Protein AF-0000000076758364 (afdb_homodimer)

Sequence (606 aa):
MKNLNDGYAKIITDETLRETISHGSEEYPFRYYYEDIWLFDLHCIDWHWHPEVEFVLVENGTADFFVGSSRYVLNTGEAIFINTQVIHRFESSESTIIPNMVFSPLLIAAENSLIYRKYIKPVLMSSVECLIISPTDEKQCEMLDTIRNVFAIQESKSISELKTTELIMKLWGQIYESISWNDTQNINKTSAQAQAQLQIMMQHIHKNYYRRITLEDLARSVSISKSSVLNIFKSYLHTSPINYALEYRLKRAAKFLTETENSVFVIAQTAGFENVGYFCRKFKALYGMTPKEYRNHRRSERKMKNLNDGYAKIITDETLRETISHGSEEYPFRYYYEDIWLFDLHCIDWHWHPEVEFVLVENGTADFFVGSSRYVLNTGEAIFINTQVIHRFESSESTIIPNMVFSPLLIAAENSLIYRKYIKPVLMSSVECLIISPTDEKQCEMLDTIRNVFAIQESKSISELKTTELIMKLWGQIYESISWNDTQNINKTSAQAQAQLQIMMQHIHKNYYRRITLEDLARSVSISKSSVLNIFKSYLHTSPINYALEYRLKRAAKFLTETENSVFVIAQTAGFENVGYFCRKFKALYGMTPKEYRNHRRSERK

Solvent-accessible surface area (backbone atoms only — not comparable to full-atom values): 32181 Å² total; per-residue (Å²): 126,82,75,78,70,72,80,60,80,64,85,52,52,39,77,63,36,38,52,60,52,66,49,40,42,97,39,47,26,47,38,80,44,80,42,45,38,44,77,32,72,94,17,26,48,67,72,31,32,40,78,36,31,37,40,40,34,29,71,38,45,47,35,43,38,35,48,48,70,42,79,42,79,44,41,58,67,24,32,37,40,36,36,46,61,41,44,31,31,40,35,33,94,42,73,20,35,36,43,28,40,35,30,37,70,60,64,70,35,53,79,78,24,45,58,21,58,70,56,46,48,52,55,64,68,38,50,59,55,59,47,80,35,42,66,87,37,71,74,33,32,54,49,50,51,46,52,51,50,45,60,58,35,70,78,45,88,69,66,34,69,58,52,40,48,30,45,48,43,50,46,48,53,53,53,56,70,67,52,67,74,87,72,37,77,74,77,34,57,60,57,49,50,51,49,51,46,49,52,52,42,50,34,51,39,53,76,41,41,49,48,94,78,52,62,64,58,47,16,62,74,68,72,53,50,57,69,53,49,44,49,51,29,36,52,50,69,69,41,46,64,62,57,48,41,49,51,51,24,48,52,52,32,51,49,45,47,70,74,44,86,68,51,69,64,56,42,31,47,68,32,40,38,89,44,59,67,58,42,41,52,54,38,20,68,73,70,72,39,41,64,68,56,48,35,53,52,54,53,58,70,75,103,127,80,74,77,66,75,77,64,78,64,82,52,50,40,75,60,38,40,54,58,53,68,48,41,43,94,39,48,25,46,37,80,45,82,43,46,37,43,77,32,75,93,18,26,47,66,72,30,31,40,78,36,31,37,40,39,33,29,71,38,44,48,34,42,37,34,48,48,70,42,79,42,79,45,41,57,65,24,32,36,39,38,35,48,60,42,44,30,31,40,36,33,94,42,72,21,36,36,44,29,38,36,29,38,70,62,63,70,34,53,79,80,26,47,58,20,57,69,54,45,46,53,56,64,70,38,52,59,55,60,46,81,35,41,68,88,37,71,74,34,34,53,49,51,50,48,52,51,49,47,59,59,36,70,77,44,88,70,66,32,68,57,52,39,48,27,46,50,42,50,47,47,54,52,51,55,70,67,53,68,72,88,72,36,78,72,76,34,58,61,57,49,50,50,48,52,48,47,51,53,42,50,30,52,40,51,75,40,40,49,49,94,77,51,62,65,59,48,15,60,74,69,72,53,49,57,69,53,49,44,49,50,29,36,52,52,68,68,40,46,65,62,56,50,43,51,50,51,24,47,53,51,31,53,49,46,47,69,76,45,86,69,52,70,62,56,41,30,47,67,31,40,37,89,46,57,67,59,43,42,52,53,38,20,68,74,71,74,39,42,65,67,56,48,34,54,52,55,54,57,72,75,104

Nearest PDB structures (foldseek):
  3oio-assembly1_A  TM=9.429E-01  e=1.986E-05  Chromobacterium violaceum
  3w6v-assembly1_A  TM=9.046E-01  e=2.384E-04  Streptomyces griseus
  5u9e-assembly1_B  TM=7.043E-01  e=6.183E-06  Bacteria Latreille et al. 1825
  4fe7-assembly1_A-2  TM=6.526E-01  e=4.948E-05  Escherichia coli
  1sfn-assembly1_A  TM=8.377E-01  e=3.689E-03  Deinococcus radiodurans

Foldseek 3Di:
DPPPPPPQPPQPQPLLLASPPQCDDPVQRKHKGKDWLCPDAVSKDDKHFYQWKKKKAFQAAWKWKQWQLDIDIDHHLKMKIFAHGIIMMIGHPDTTIIIMMTGHPVLQDNCPDPCCVPQVVCVNPFLDGMDMQHCVDPLSVVLSVLVVVLVVLVPPDPPNSVVNNVSVNVNSVSVSVVDDSVPTPDPRPVSVLLSVLVSQLSSVLSVQLLEDDDLVNSCVSSVHDSVSQQVSCCSRVVDGSVVVSVVSLLVQLLVCLQVHDDDLVVSCNSSNHPDSVVSQVVNCVSNVDGSVVSSVVNVVVVD/DPPPPPPQPPQPQPLLLASPPQCDDPVQRKHKGKDWLCPDAVSKDDKHFYQWKKKKAFQAAWKWKQWQLDIDIDHHLKMKIFAHGIIMMIGHPDTTIIIMMTGHPVLQDNCPDPCCVPQVVCVNPWLDGMDMQHCVDPLSVVLSVLVVVLVVLVPPDPPNSVVNNVSVNVNSVSVSVVDDSVPTPDPRPVSVLLSVLVSQLSSVLSVQLLEDDDLVNSCVSSVHDSVSQQVSCCSRVVDGSVVVSVVSLLVQLLVCLQVHPDDLVVSCNRSNHPDSVVSQVVNCVSNVDGSVVSSVVNVVVVD

pLDDT: mean 88.93, std 16.76, range [19.14, 98.75]

Secondary structure (DSSP, 8-state):
-----S--------TTSB--S--S-SSS-EEEE--BGGGSGGGEEEEEB-SSEEEEE--BSEEEEEETTEEEEEETT-EEEE-TT--EEEE-SS--B--EEEE-GGGT--TTSHHIIIIIHHHHHSS--EEEE-TTSHHHHHHHHHHHHHHHHTT-SSSHHHHHHHHHHHHHHHHHHHS-GGG-TTTHHHHHHHHHHHHHHHHHHHHHTTS---HHHHHHHHT--HHHHHHHHHHHHSS-HHHHHHHHHHHHHHHHHHH----HHHHHHHTT-S-HHHHHHHHHHHHSS-HHHHHHHHHHHH-/-----S--------TTSB--S--S-SSS-EEEE--BGGGSGGGEEEEEB-SSEEEEE--BSEEEEEETTEEEEEETT-EEEE-TT--EEEE-SS--B--EEEE-GGGT--TTSHHIIIIIHHHHHSS--EEEE-TTSHHHHHHHHHHHHHHHHTT-SSSHHHHHHHHHHHHHHHHHHHS-GGG-TTTHHHHHHHHHHHHHHHHHHHHHTTS---HHHHHHHHT--HHHHHHHHHHHHSS-HHHHHHHHHHHHHHHHHHH----HHHHHHHTT-S-HHHHHHHHHHHHSS-HHHHHHHHHHHH-

Structure (mmCIF, N/CA/C/O backbone):
data_AF-0000000076758364-model_v1
#
loop_
_entity.id
_entity.type
_entity.pdbx_description
1 polymer 'Transcriptional regulator, AraC family'
#
loop_
_atom_site.group_PDB
_atom_site.id
_atom_site.type_symbol
_atom_site.label_atom_id
_atom_site.label_alt_id
_atom_site.label_comp_id
_atom_site.label_asym_id
_atom_site.label_entity_id
_atom_site.label_seq_id
_atom_site.pdbx_PDB_ins_code
_atom_site.Cartn_x
_atom_site.Cartn_y
_atom_site.Cartn_z
_atom_site.occupancy
_atom_site.B_iso_or_equiv
_atom_site.auth_seq_id
_atom_site.auth_comp_id
_atom_site.auth_asym_id
_atom_site.auth_atom_id
_atom_site.pdbx_PDB_model_num
ATOM 1 N N . MET A 1 1 ? 20.656 -6.93 -26.75 1 19.14 1 MET A N 1
ATOM 2 C CA . MET A 1 1 ? 20.359 -8.32 -26.422 1 19.14 1 MET A CA 1
ATOM 3 C C . MET A 1 1 ? 20.547 -8.57 -24.922 1 19.14 1 MET A C 1
ATOM 5 O O . MET A 1 1 ? 21.672 -8.477 -24.422 1 19.14 1 MET A O 1
ATOM 9 N N . LYS A 1 2 ? 19.531 -8.07 -24.109 1 33.91 2 LYS A N 1
ATOM 10 C CA . LYS A 1 2 ? 19.625 -8.312 -22.672 1 33.91 2 LYS A CA 1
ATOM 11 C C . LYS A 1 2 ? 20.109 -9.734 -22.391 1 33.91 2 LYS A C 1
ATOM 13 O O . LYS A 1 2 ? 19.656 -10.688 -23.031 1 33.91 2 LYS A O 1
ATOM 18 N N . ASN A 1 3 ? 21.312 -9.734 -22.094 1 25.92 3 ASN A N 1
ATOM 19 C CA . ASN A 1 3 ? 21.922 -11 -21.672 1 25.92 3 ASN A CA 1
ATOM 20 C C . ASN A 1 3 ? 20.969 -11.82 -20.812 1 25.92 3 ASN A C 1
ATOM 22 O O . ASN A 1 3 ? 20.516 -11.359 -19.766 1 25.92 3 ASN A O 1
ATOM 26 N N . LEU A 1 4 ? 20.141 -12.711 -21.438 1 33.38 4 LEU A N 1
ATOM 27 C CA . LEU A 1 4 ? 19.422 -13.812 -20.812 1 33.38 4 LEU A CA 1
ATOM 28 C C . LEU A 1 4 ? 20.328 -14.586 -19.859 1 33.38 4 LEU A C 1
ATOM 30 O O . LEU A 1 4 ? 20.891 -15.617 -20.25 1 33.38 4 LEU A O 1
ATOM 34 N N . ASN A 1 5 ? 21.438 -14.008 -19.453 1 30.44 5 ASN A N 1
ATOM 35 C CA . ASN A 1 5 ? 22.25 -14.781 -18.531 1 30.44 5 ASN A CA 1
ATOM 36 C C . ASN A 1 5 ? 21.391 -15.523 -17.5 1 30.44 5 ASN A C 1
ATOM 38 O O . ASN A 1 5 ? 20.375 -15 -17.047 1 30.44 5 ASN A O 1
ATOM 42 N N . ASP A 1 6 ? 21.594 -16.891 -17.469 1 31.05 6 ASP A N 1
ATOM 43 C CA . ASP A 1 6 ? 20.984 -18.156 -17.109 1 31.05 6 ASP A CA 1
ATOM 44 C C . ASP A 1 6 ? 20.625 -18.188 -15.625 1 31.05 6 ASP A C 1
ATOM 46 O O . ASP A 1 6 ? 20.406 -19.266 -15.055 1 31.05 6 ASP A O 1
ATOM 50 N N . GLY A 1 7 ? 21.078 -17.328 -14.789 1 31.38 7 GLY A N 1
ATOM 51 C CA . GLY A 1 7 ? 20.578 -17.641 -13.461 1 31.38 7 GLY A CA 1
ATOM 52 C C . GLY A 1 7 ? 19.062 -17.672 -13.383 1 31.38 7 GLY A C 1
ATOM 53 O O . GLY A 1 7 ? 18.438 -16.656 -13.07 1 31.38 7 GLY A O 1
ATOM 54 N N . TYR A 1 8 ? 18.5 -18.422 -14.289 1 29.69 8 TYR A N 1
ATOM 55 C CA . TYR A 1 8 ? 17.047 -18.609 -14.273 1 29.69 8 TYR A CA 1
ATOM 56 C C . TYR A 1 8 ? 16.562 -18.953 -12.875 1 29.69 8 TYR A C 1
ATOM 58 O O . TYR A 1 8 ? 17.031 -19.922 -12.266 1 29.69 8 TYR A O 1
ATOM 66 N N . ALA A 1 9 ? 16.328 -18.062 -12.125 1 34.12 9 ALA A N 1
ATOM 67 C CA . ALA A 1 9 ? 15.602 -18.375 -10.906 1 34.12 9 ALA A CA 1
ATOM 68 C C . ALA A 1 9 ? 14.469 -19.375 -11.188 1 34.12 9 ALA A C 1
ATOM 70 O O . ALA A 1 9 ? 13.445 -19 -11.766 1 34.12 9 ALA A O 1
ATOM 71 N N . LYS A 1 10 ? 14.867 -20.719 -11.508 1 37.69 10 LYS A N 1
ATOM 72 C CA . LYS A 1 10 ? 13.938 -21.828 -11.688 1 37.69 10 LYS A CA 1
ATOM 73 C C . LYS A 1 10 ? 12.953 -21.906 -10.523 1 37.69 10 LYS A C 1
ATOM 75 O O . LYS A 1 10 ? 13.328 -21.703 -9.367 1 37.69 10 LYS A O 1
ATOM 80 N N . ILE A 1 11 ? 11.797 -21.766 -10.844 1 38.59 11 ILE A N 1
ATOM 81 C CA . ILE A 1 11 ? 10.773 -22.078 -9.852 1 38.59 11 ILE A CA 1
ATOM 82 C C . ILE A 1 11 ? 11.062 -23.422 -9.219 1 38.59 11 ILE A C 1
ATOM 84 O O . ILE A 1 11 ? 11.086 -24.453 -9.906 1 38.59 11 ILE A O 1
ATOM 88 N N . ILE A 1 12 ? 12 -23.406 -8.289 1 40.28 12 ILE A N 1
ATOM 89 C CA . ILE A 1 12 ? 12.219 -24.656 -7.566 1 40.28 12 ILE A CA 1
ATOM 90 C C . ILE A 1 12 ? 11.078 -24.891 -6.582 1 40.28 12 ILE A C 1
ATOM 92 O O . ILE A 1 12 ? 10.719 -24 -5.805 1 40.28 12 ILE A O 1
ATOM 96 N N . THR A 1 13 ? 10.234 -25.656 -7.004 1 36.62 13 THR A N 1
ATOM 97 C CA . THR A 1 13 ? 9.188 -26.125 -6.105 1 36.62 13 THR A CA 1
ATOM 98 C C . THR A 1 13 ? 9.766 -27.031 -5.016 1 36.62 13 THR A C 1
ATOM 100 O O . THR A 1 13 ? 10.742 -27.734 -5.246 1 36.62 13 THR A O 1
ATOM 103 N N . ASP A 1 14 ? 9.727 -26.688 -3.854 1 38.78 14 ASP A N 1
ATOM 104 C CA . ASP A 1 14 ? 10.117 -27.672 -2.846 1 38.78 14 ASP A CA 1
ATOM 105 C C . ASP A 1 14 ? 9.273 -28.938 -2.959 1 38.78 14 ASP A C 1
ATOM 107 O O . ASP A 1 14 ? 8.359 -29.016 -3.781 1 38.78 14 ASP A O 1
ATOM 111 N N . GLU A 1 15 ? 9.578 -29.906 -2.078 1 37.34 15 GLU A N 1
ATOM 112 C CA . GLU A 1 15 ? 9.039 -31.266 -2.002 1 37.34 15 GLU A CA 1
ATOM 113 C C . GLU A 1 15 ? 7.512 -31.25 -1.943 1 37.34 15 GLU A C 1
ATOM 115 O O . GLU A 1 15 ? 6.863 -32.25 -2.264 1 37.34 15 GLU A O 1
ATOM 120 N N . THR A 1 16 ? 6.832 -30.359 -1.29 1 39.78 16 THR A N 1
ATOM 121 C CA . THR A 1 16 ? 5.395 -30.484 -1.077 1 39.78 16 THR A CA 1
ATOM 122 C C . THR A 1 16 ? 4.617 -29.812 -2.203 1 39.78 16 THR A C 1
ATOM 124 O O . THR A 1 16 ? 3.395 -29.672 -2.121 1 39.78 16 THR A O 1
ATOM 127 N N . LEU A 1 17 ? 5.168 -29.547 -3.377 1 41.19 17 LEU A N 1
ATOM 128 C CA . LEU A 1 17 ? 4.582 -28.938 -4.566 1 41.19 17 LEU A CA 1
ATOM 129 C C . LEU A 1 17 ? 4.066 -27.547 -4.262 1 41.19 17 LEU A C 1
ATOM 131 O O . LEU A 1 17 ? 3.477 -26.891 -5.129 1 41.19 17 LEU A O 1
ATOM 135 N N . ARG A 1 18 ? 3.904 -27.188 -2.963 1 41.84 18 ARG A N 1
ATOM 136 C CA . ARG A 1 18 ? 3.854 -25.766 -2.623 1 41.84 18 ARG A CA 1
ATOM 137 C C . ARG A 1 18 ? 5.137 -25.062 -3.039 1 41.84 18 ARG A C 1
ATOM 139 O O . ARG A 1 18 ? 6.238 -25.531 -2.762 1 41.84 18 ARG A O 1
ATOM 146 N N . GLU A 1 19 ? 5.117 -24.188 -4.074 1 50.62 19 GLU A N 1
ATOM 147 C CA . GLU A 1 19 ? 6.328 -23.453 -4.418 1 50.62 19 GLU A CA 1
ATOM 148 C C . GLU A 1 19 ? 7.035 -22.938 -3.17 1 50.62 19 GLU A C 1
ATOM 150 O O . GLU A 1 19 ? 6.434 -22.219 -2.361 1 50.62 19 GLU A O 1
ATOM 155 N N . THR A 1 20 ? 7.914 -23.672 -2.383 1 43.5 20 THR A N 1
ATOM 156 C CA . THR A 1 20 ? 8.695 -23.234 -1.236 1 43.5 20 THR A CA 1
ATOM 157 C C . THR A 1 20 ? 9.516 -21.984 -1.586 1 43.5 20 THR A C 1
ATOM 159 O O . THR A 1 20 ? 10.195 -21.422 -0.727 1 43.5 20 THR A O 1
ATOM 162 N N . ILE A 1 21 ? 9.586 -21.672 -2.746 1 44.97 21 ILE A N 1
ATOM 163 C CA . ILE A 1 21 ? 10.406 -20.5 -2.986 1 44.97 21 ILE A CA 1
ATOM 164 C C . ILE A 1 21 ? 9.711 -19.25 -2.434 1 44.97 21 ILE A C 1
ATOM 166 O O . ILE A 1 21 ? 8.555 -18.984 -2.775 1 44.97 21 ILE A O 1
ATOM 170 N N . SER A 1 22 ? 10.156 -18.969 -1.281 1 48.91 22 SER A N 1
ATOM 171 C CA . SER A 1 22 ? 9.703 -17.688 -0.78 1 48.91 22 SER A CA 1
ATOM 172 C C . SER A 1 22 ? 9.742 -16.625 -1.875 1 48.91 22 SER A C 1
ATOM 174 O O . SER A 1 22 ? 10.781 -16.391 -2.496 1 48.91 22 SER A O 1
ATOM 176 N N . HIS A 1 23 ? 8.586 -16.484 -2.49 1 65.88 23 HIS A N 1
ATOM 177 C CA . HIS A 1 23 ? 8.555 -15.383 -3.434 1 65.88 23 HIS A CA 1
ATOM 178 C C . HIS A 1 23 ? 8.789 -14.047 -2.727 1 65.88 23 HIS A C 1
ATOM 180 O O . HIS A 1 23 ? 7.871 -13.492 -2.123 1 65.88 23 HIS A O 1
ATOM 186 N N . GLY A 1 24 ? 10 -13.648 -2.857 1 73.06 24 GLY A N 1
ATOM 187 C CA . GLY A 1 24 ? 10.406 -12.422 -2.191 1 73.06 24 GLY A CA 1
ATOM 188 C C . GLY A 1 24 ? 10.688 -12.609 -0.712 1 73.06 24 GLY A C 1
ATOM 189 O O . GLY A 1 24 ? 11.016 -13.711 -0.275 1 73.06 24 GLY A O 1
ATOM 190 N N . SER A 1 25 ? 10.789 -11.633 -0.035 1 78.38 25 SER A N 1
ATOM 191 C CA . SER A 1 25 ? 11.023 -11.625 1.406 1 78.38 25 SER A CA 1
ATOM 192 C C . SER A 1 25 ? 9.773 -11.211 2.168 1 78.38 25 SER A C 1
ATOM 194 O O . SER A 1 25 ? 8.781 -10.797 1.562 1 78.38 25 SER A O 1
ATOM 196 N N . GLU A 1 26 ? 9.773 -11.477 3.426 1 81.75 26 GLU A N 1
ATOM 197 C CA . GLU A 1 26 ? 8.664 -11.039 4.266 1 81.75 26 GLU A CA 1
ATOM 198 C C . GLU A 1 26 ? 8.438 -9.531 4.148 1 81.75 26 GLU A C 1
ATOM 200 O O . GLU A 1 26 ? 7.301 -9.062 4.168 1 81.75 26 GLU A O 1
ATOM 205 N N . GLU A 1 27 ? 9.516 -8.844 3.895 1 89.38 27 GLU A N 1
ATOM 206 C CA . GLU A 1 27 ? 9.445 -7.387 3.842 1 89.38 27 GLU A CA 1
ATOM 207 C C . GLU A 1 27 ? 9.055 -6.902 2.449 1 89.38 27 GLU A C 1
ATOM 209 O O . GLU A 1 27 ? 8.656 -5.746 2.279 1 89.38 27 GLU A O 1
ATOM 214 N N . TYR A 1 28 ? 9.258 -7.711 1.509 1 93.88 28 TYR A N 1
ATOM 215 C CA . TYR A 1 28 ? 8.898 -7.426 0.125 1 93.88 28 TYR A CA 1
ATOM 216 C C . TYR A 1 28 ? 8.469 -8.695 -0.598 1 93.88 28 TYR A C 1
ATOM 218 O O . TYR A 1 28 ? 9.234 -9.258 -1.384 1 93.88 28 TYR A O 1
ATOM 226 N N . PRO A 1 29 ? 7.23 -9.188 -0.401 1 95.06 29 PRO A N 1
ATOM 227 C CA . PRO A 1 29 ? 6.766 -10.484 -0.893 1 95.06 29 PRO A CA 1
ATOM 228 C C . PRO A 1 29 ? 6.336 -10.445 -2.357 1 95.06 29 PRO A C 1
ATOM 230 O O . PRO A 1 29 ? 5.164 -10.68 -2.668 1 95.06 29 PRO A O 1
ATOM 233 N N . PHE A 1 30 ? 7.297 -10.164 -3.166 1 96.19 30 PHE A N 1
ATOM 234 C CA . PHE A 1 30 ? 7.125 -10.055 -4.609 1 96.19 30 PHE A CA 1
ATOM 235 C C . PHE A 1 30 ? 8.312 -10.664 -5.344 1 96.19 30 PHE A C 1
ATOM 237 O O . PHE A 1 30 ? 9.461 -10.484 -4.938 1 96.19 30 PHE A O 1
ATOM 244 N N . ARG A 1 31 ? 8.008 -11.352 -6.461 1 95.44 31 ARG A N 1
ATOM 245 C CA . ARG A 1 31 ? 9.078 -11.875 -7.305 1 95.44 31 ARG A CA 1
ATOM 246 C C . ARG A 1 31 ? 8.68 -11.859 -8.773 1 95.44 31 ARG A C 1
ATOM 248 O O . ARG A 1 31 ? 7.551 -12.227 -9.117 1 95.44 31 ARG A O 1
ATOM 255 N N . TYR A 1 32 ? 9.547 -11.328 -9.594 1 95.31 32 TYR A N 1
ATOM 256 C CA . TYR A 1 32 ? 9.398 -11.32 -11.039 1 95.31 32 TYR A CA 1
ATOM 257 C C . TYR A 1 32 ? 10.211 -12.445 -11.68 1 95.31 32 TYR A C 1
ATOM 259 O O . TYR A 1 32 ? 11.344 -12.703 -11.273 1 95.31 32 TYR A O 1
ATOM 267 N N . TYR A 1 33 ? 9.609 -13.156 -12.664 1 94.25 33 TYR A N 1
ATOM 268 C CA . TYR A 1 33 ? 10.266 -14.227 -13.414 1 94.25 33 TYR A CA 1
ATOM 269 C C . TYR A 1 33 ? 10.18 -13.969 -14.914 1 94.25 33 TYR A C 1
ATOM 271 O O . TYR A 1 33 ? 9.148 -13.508 -15.414 1 94.25 33 TYR A O 1
ATOM 279 N N . TYR A 1 34 ? 11.227 -14.195 -15.547 1 94.88 34 TYR A N 1
ATOM 280 C CA . TYR A 1 34 ? 11.281 -14.234 -17 1 94.88 34 TYR A CA 1
ATOM 281 C C . TYR A 1 34 ? 11.688 -15.625 -17.484 1 94.88 34 TYR A C 1
ATOM 283 O O . TYR A 1 34 ? 12.867 -15.969 -17.484 1 94.88 34 TYR A O 1
ATOM 291 N N . GLU A 1 35 ? 10.648 -16.406 -17.953 1 94.88 35 GLU A N 1
ATOM 292 C CA . GLU A 1 35 ? 10.875 -17.828 -18.156 1 94.88 35 GLU A CA 1
ATOM 293 C C . GLU A 1 35 ? 10.391 -18.281 -19.531 1 94.88 35 GLU A C 1
ATOM 295 O O . GLU A 1 35 ? 9.492 -17.656 -20.109 1 94.88 35 GLU A O 1
ATOM 300 N N . ASP A 1 36 ? 11.023 -19.281 -20.016 1 96.5 36 ASP A N 1
ATOM 301 C CA . ASP A 1 36 ? 10.586 -20.031 -21.188 1 96.5 36 ASP A CA 1
ATOM 302 C C . ASP A 1 36 ? 10.125 -21.438 -20.797 1 96.5 36 ASP A C 1
ATOM 304 O O . ASP A 1 36 ? 10.93 -22.25 -20.375 1 96.5 36 ASP A O 1
ATOM 308 N N . ILE A 1 37 ? 8.836 -21.719 -21.031 1 96.19 37 ILE A N 1
ATOM 309 C CA . ILE A 1 37 ? 8.258 -23 -20.625 1 96.19 37 ILE A CA 1
ATOM 310 C C . ILE A 1 37 ? 9.055 -24.141 -21.25 1 96.19 37 ILE A C 1
ATOM 312 O O . ILE A 1 37 ? 9.273 -25.172 -20.609 1 96.19 37 ILE A O 1
ATOM 316 N N . TRP A 1 38 ? 9.562 -23.906 -22.422 1 93.19 38 TRP A N 1
ATOM 317 C CA . TRP A 1 38 ? 10.227 -24.922 -23.219 1 93.19 38 TRP A CA 1
ATOM 318 C C . TRP A 1 38 ? 11.5 -25.406 -22.547 1 93.19 38 TRP A C 1
ATOM 320 O O . TRP A 1 38 ? 11.969 -26.516 -22.797 1 93.19 38 TRP A O 1
ATOM 330 N N . LEU A 1 39 ? 12.016 -24.625 -21.734 1 90.69 39 LEU A N 1
ATOM 331 C CA . LEU A 1 39 ? 13.312 -24.922 -21.141 1 90.69 39 LEU A CA 1
ATOM 332 C C . LEU A 1 39 ? 13.133 -25.734 -19.859 1 90.69 39 LEU A C 1
ATOM 334 O O . LEU A 1 39 ? 14.109 -26.234 -19.297 1 90.69 39 LEU A O 1
ATOM 338 N N . PHE A 1 40 ? 11.938 -25.922 -19.406 1 90 40 PHE A N 1
ATOM 339 C CA . PHE A 1 40 ? 11.672 -26.75 -18.234 1 90 40 PHE A CA 1
ATOM 340 C C . PHE A 1 40 ? 11.617 -28.234 -18.625 1 90 40 PHE A C 1
ATOM 342 O O . PHE A 1 40 ? 11.383 -28.562 -19.781 1 90 40 PHE A O 1
ATOM 349 N N . ASP A 1 41 ? 11.828 -29.047 -17.641 1 87.75 41 ASP A N 1
ATOM 350 C CA . ASP A 1 41 ? 11.703 -30.5 -17.859 1 87.75 41 ASP A CA 1
ATOM 351 C C . ASP A 1 41 ? 10.328 -30.844 -18.422 1 87.75 41 ASP A C 1
ATOM 353 O O . ASP A 1 41 ? 9.305 -30.344 -17.953 1 87.75 41 ASP A O 1
ATOM 357 N N . LEU A 1 42 ? 10.375 -31.641 -19.516 1 91.81 42 LEU A N 1
ATOM 358 C CA . LEU A 1 42 ? 9.164 -32.125 -20.172 1 91.81 42 LEU A CA 1
ATOM 359 C C . LEU A 1 42 ? 8.367 -30.969 -20.766 1 91.81 42 LEU A C 1
ATOM 361 O O . LEU A 1 42 ? 7.16 -31.094 -21 1 91.81 42 LEU A O 1
ATOM 365 N N . HIS A 1 43 ? 8.977 -29.719 -20.844 1 94.44 43 HIS A N 1
ATOM 366 C CA . HIS A 1 43 ? 8.414 -28.516 -21.469 1 94.44 43 HIS A CA 1
ATOM 367 C C . HIS A 1 43 ? 7.152 -28.062 -20.75 1 94.44 43 HIS A C 1
ATOM 369 O O . HIS A 1 43 ? 6.148 -27.734 -21.375 1 94.44 43 HIS A O 1
ATOM 375 N N . CYS A 1 44 ? 7.242 -28.219 -19.359 1 94.75 44 CYS A N 1
ATOM 376 C CA . CYS A 1 44 ? 6.098 -27.766 -18.562 1 94.75 44 CYS A CA 1
ATOM 377 C C . CYS A 1 44 ? 6.539 -27.281 -17.188 1 94.75 44 CYS A C 1
ATOM 379 O O . CYS A 1 44 ? 7.613 -27.641 -16.719 1 94.75 44 CYS A O 1
ATOM 381 N N . ILE A 1 45 ? 5.828 -26.344 -16.656 1 95.19 45 ILE A N 1
ATOM 382 C CA . ILE A 1 45 ? 5.844 -26.031 -15.242 1 95.19 45 ILE A CA 1
ATOM 383 C C . ILE A 1 45 ? 4.77 -26.828 -14.523 1 95.19 45 ILE A C 1
ATOM 385 O O . ILE A 1 45 ? 3.578 -26.547 -14.641 1 95.19 45 ILE A O 1
ATOM 389 N N . ASP A 1 46 ? 5.184 -27.797 -13.805 1 93.88 46 ASP A N 1
ATOM 390 C CA . ASP A 1 46 ? 4.324 -28.875 -13.336 1 93.88 46 ASP A CA 1
ATOM 391 C C . ASP A 1 46 ? 3.309 -28.375 -12.312 1 93.88 46 ASP A C 1
ATOM 393 O O . ASP A 1 46 ? 3.383 -27.219 -11.875 1 93.88 46 ASP A O 1
ATOM 397 N N . TRP A 1 47 ? 2.361 -29.25 -11.977 1 93.88 47 TRP A N 1
ATOM 398 C CA . TRP A 1 47 ? 1.276 -28.922 -11.055 1 93.88 47 TRP A CA 1
ATOM 399 C C . TRP A 1 47 ? 1.821 -28.359 -9.75 1 93.88 47 TRP A C 1
ATOM 401 O O . TRP A 1 47 ? 2.717 -28.938 -9.133 1 93.88 47 TRP A O 1
ATOM 411 N N . HIS A 1 48 ? 1.318 -27.219 -9.383 1 93.06 48 HIS A N 1
ATOM 412 C CA . HIS A 1 48 ? 1.688 -26.594 -8.109 1 93.06 48 HIS A CA 1
ATOM 413 C C . HIS A 1 48 ? 0.648 -25.578 -7.672 1 93.06 48 HIS A C 1
ATOM 415 O O . HIS A 1 48 ? -0.29 -25.281 -8.414 1 93.06 48 HIS A O 1
ATOM 421 N N . TRP A 1 49 ? 0.706 -25.188 -6.441 1 92.31 49 TRP A N 1
ATOM 422 C CA . TRP A 1 49 ? -0.127 -24.125 -5.871 1 92.31 49 TRP A CA 1
ATOM 423 C C . TRP A 1 49 ? 0.65 -23.328 -4.836 1 92.31 49 TRP A C 1
ATOM 425 O O . TRP A 1 49 ? 1.727 -23.734 -4.398 1 92.31 49 TRP A O 1
ATOM 435 N N . HIS A 1 50 ? 0.2 -22.172 -4.57 1 92.12 50 HIS A N 1
ATOM 436 C CA . HIS A 1 50 ? 0.806 -21.312 -3.562 1 92.12 50 HIS A CA 1
ATOM 437 C C . HIS A 1 50 ? -0.182 -20.25 -3.074 1 92.12 50 HIS A C 1
ATOM 439 O O . HIS A 1 50 ? -1.192 -20 -3.73 1 92.12 50 HIS A O 1
ATOM 445 N N . PRO A 1 51 ? 0.08 -19.719 -1.816 1 93.19 51 PRO A N 1
ATOM 446 C CA . PRO A 1 51 ? -0.831 -18.719 -1.26 1 93.19 51 PRO A CA 1
ATOM 447 C C . PRO A 1 51 ? -0.748 -17.375 -1.986 1 93.19 51 PRO A C 1
ATOM 449 O O . PRO A 1 51 ? -1.657 -16.562 -1.873 1 93.19 51 PRO A O 1
ATOM 452 N N . GLU A 1 52 ? 0.318 -17.125 -2.686 1 95.94 52 GLU A N 1
ATOM 453 C CA . GLU A 1 52 ? 0.46 -15.898 -3.471 1 95.94 52 GLU A CA 1
ATOM 454 C C . GLU A 1 52 ? -0.449 -15.922 -4.695 1 95.94 52 GLU A C 1
ATOM 456 O O . GLU A 1 52 ? -0.979 -16.969 -5.062 1 95.94 52 GLU A O 1
ATOM 461 N N . VAL A 1 53 ? -0.667 -14.836 -5.223 1 97.62 53 VAL A N 1
ATOM 462 C CA . VAL A 1 53 ? -1.351 -14.742 -6.508 1 97.62 53 VAL A CA 1
ATOM 463 C C . VAL A 1 53 ? -0.325 -14.594 -7.629 1 97.62 53 VAL A C 1
ATOM 465 O O . VAL A 1 53 ? 0.842 -14.289 -7.375 1 97.62 53 VAL A O 1
ATOM 468 N N . GLU A 1 54 ? -0.78 -14.859 -8.844 1 98 54 GLU A N 1
ATOM 469 C CA . GLU A 1 54 ? 0.176 -14.898 -9.945 1 98 54 GLU A CA 1
ATOM 470 C C . GLU A 1 54 ? -0.415 -14.281 -11.211 1 98 54 GLU A C 1
ATOM 472 O O . GLU A 1 54 ? -1.583 -14.508 -11.531 1 98 54 GLU A O 1
ATOM 477 N N . PHE A 1 55 ? 0.343 -13.406 -11.859 1 98.62 55 PHE A N 1
ATOM 478 C CA . PHE A 1 55 ? 0.058 -12.93 -13.203 1 98.62 55 PHE A CA 1
ATOM 479 C C . PHE A 1 55 ? 1.074 -13.484 -14.203 1 98.62 55 PHE A C 1
ATOM 481 O O .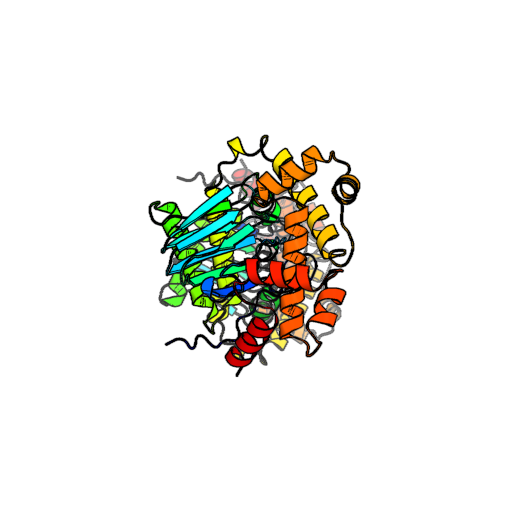 PHE A 1 55 ? 2.281 -13.406 -13.969 1 98.62 55 PHE A O 1
ATOM 488 N N . VAL A 1 56 ? 0.592 -14.008 -15.266 1 98.69 56 VAL A N 1
ATOM 489 C CA . VAL A 1 56 ? 1.466 -14.562 -16.297 1 98.69 56 VAL A CA 1
ATOM 490 C C . VAL A 1 56 ? 1.109 -13.961 -17.656 1 98.69 56 VAL A C 1
ATOM 492 O O . VAL A 1 56 ? -0.056 -13.961 -18.047 1 98.69 56 VAL A O 1
ATOM 495 N N . LEU A 1 57 ? 2.039 -13.406 -18.312 1 98.75 57 LEU A N 1
ATOM 496 C CA . LEU A 1 57 ? 1.871 -12.867 -19.656 1 98.75 57 LEU A CA 1
ATOM 497 C C . LEU A 1 57 ? 2.559 -13.758 -20.688 1 98.75 57 LEU A C 1
ATOM 499 O O . LEU A 1 57 ? 3.709 -14.164 -20.5 1 98.75 57 LEU A O 1
ATOM 503 N N . VAL A 1 58 ? 1.847 -14.102 -21.75 1 98.75 58 VAL A N 1
ATOM 504 C CA . VAL A 1 58 ? 2.498 -14.773 -22.875 1 98.75 58 VAL A CA 1
ATOM 505 C C . VAL A 1 58 ? 3.104 -13.734 -23.812 1 98.75 58 VAL A C 1
ATOM 507 O O . VAL A 1 58 ? 2.393 -13.133 -24.625 1 98.75 58 VAL A O 1
ATOM 510 N N . GLU A 1 59 ? 4.344 -13.57 -23.688 1 98.19 59 GLU A N 1
ATOM 511 C CA . GLU A 1 59 ? 5.031 -12.57 -24.5 1 98.19 59 GLU A CA 1
ATOM 512 C C . GLU A 1 59 ? 5.273 -13.07 -25.922 1 98.19 59 GLU A C 1
ATOM 514 O O . GLU A 1 59 ? 5.18 -12.305 -26.875 1 98.19 59 GLU A O 1
ATOM 519 N N . ASN A 1 60 ? 5.656 -14.352 -26 1 98.25 60 ASN A N 1
ATOM 520 C CA . ASN A 1 60 ? 5.887 -15 -27.281 1 98.25 60 ASN A CA 1
ATOM 521 C C . ASN A 1 60 ? 5.582 -16.5 -27.219 1 98.25 60 ASN A C 1
ATOM 523 O O . ASN A 1 60 ? 6.062 -17.188 -26.328 1 98.25 60 ASN A O 1
ATOM 527 N N . GLY A 1 61 ? 4.703 -16.938 -28.203 1 98.25 61 GLY A N 1
ATOM 528 C CA . GLY A 1 61 ? 4.387 -18.359 -28.266 1 98.25 61 GLY A CA 1
ATOM 529 C C . GLY A 1 61 ? 2.957 -18.672 -27.875 1 98.25 61 GLY A C 1
ATOM 530 O O . GLY A 1 61 ? 2.084 -17.797 -27.938 1 98.25 61 GLY A O 1
ATOM 531 N N . THR A 1 62 ? 2.68 -19.953 -27.672 1 98.31 62 THR A N 1
ATOM 532 C CA . THR A 1 62 ? 1.387 -20.484 -27.25 1 98.31 62 THR A CA 1
ATOM 533 C C . THR A 1 62 ? 1.561 -21.547 -26.188 1 98.31 62 THR A C 1
ATOM 535 O O . THR A 1 62 ? 2.469 -22.391 -26.266 1 98.31 62 THR A O 1
ATOM 538 N N . ALA A 1 63 ? 0.709 -21.469 -25.172 1 98.19 63 ALA A N 1
ATOM 539 C CA . ALA A 1 63 ? 0.831 -22.469 -24.109 1 98.19 63 ALA A CA 1
ATOM 540 C C . ALA A 1 63 ? -0.541 -22.859 -23.578 1 98.19 63 ALA A C 1
ATOM 542 O O . ALA A 1 63 ? -1.502 -22.094 -23.672 1 98.19 63 ALA A O 1
ATOM 543 N N . ASP A 1 64 ? -0.626 -24.062 -23.062 1 98.25 64 ASP A N 1
ATOM 544 C CA . ASP A 1 64 ? -1.791 -24.547 -22.328 1 98.25 64 ASP A CA 1
ATOM 545 C C . ASP A 1 64 ? -1.67 -24.25 -20.844 1 98.25 64 ASP A C 1
ATOM 547 O O . ASP A 1 64 ? -0.694 -24.656 -20.203 1 98.25 64 ASP A O 1
ATOM 551 N N . PHE A 1 65 ? -2.668 -23.594 -20.359 1 98.25 65 PHE A N 1
ATOM 552 C CA . PHE A 1 65 ? -2.756 -23.297 -18.922 1 98.25 65 PHE A CA 1
ATOM 553 C C . PHE A 1 65 ? -3.842 -24.156 -18.266 1 98.25 65 PHE A C 1
ATOM 555 O O . PHE A 1 65 ? -5.023 -24 -18.578 1 98.25 65 PHE A O 1
ATOM 562 N N . PHE A 1 66 ? -3.428 -25.047 -17.469 1 97.38 66 PHE A N 1
ATOM 563 C CA . PHE A 1 66 ? -4.367 -25.797 -16.641 1 97.38 66 PHE A CA 1
ATOM 564 C C . PHE A 1 66 ? -4.539 -25.125 -15.281 1 97.38 66 PHE A C 1
ATOM 566 O O . PHE A 1 66 ? -3.594 -25.062 -14.492 1 97.38 66 PHE A O 1
ATOM 573 N N . VAL A 1 67 ? -5.664 -24.578 -15.055 1 96.88 67 VAL A N 1
ATOM 574 C CA . VAL A 1 67 ? -5.949 -23.844 -13.82 1 96.88 67 VAL A CA 1
ATOM 575 C C . VAL A 1 67 ? -7.23 -24.375 -13.195 1 96.88 67 VAL A C 1
ATOM 577 O O . VAL A 1 67 ? -8.305 -24.297 -13.797 1 96.88 67 VAL A O 1
ATOM 580 N N . GLY A 1 68 ? -7.117 -24.797 -11.969 1 93.62 68 GLY A N 1
ATOM 581 C CA . GLY A 1 68 ? -8.25 -25.531 -11.43 1 93.62 68 GLY A CA 1
ATOM 582 C C . GLY A 1 68 ? -8.609 -26.75 -12.25 1 93.62 68 GLY A C 1
ATOM 583 O O . GLY A 1 68 ? -7.746 -27.594 -12.539 1 93.62 68 GLY A O 1
ATOM 584 N N . SER A 1 69 ? -9.875 -26.812 -12.617 1 92.38 69 SER A N 1
ATOM 585 C CA . SER A 1 69 ? -10.32 -27.969 -13.391 1 92.38 69 SER A CA 1
ATOM 586 C C . SER A 1 69 ? -10.398 -27.625 -14.883 1 92.38 69 SER A C 1
ATOM 588 O O . SER A 1 69 ? -10.789 -28.469 -15.688 1 92.38 69 SER A O 1
ATOM 590 N N . SER A 1 70 ? -9.922 -26.438 -15.203 1 95.06 70 SER A N 1
ATOM 591 C CA . SER A 1 70 ? -10.133 -25.969 -16.578 1 95.06 70 SER A CA 1
ATOM 592 C C . SER A 1 70 ? -8.812 -25.844 -17.328 1 95.06 70 SER A C 1
ATOM 594 O O . SER A 1 70 ? -7.754 -25.688 -16.703 1 95.06 70 SER A O 1
ATOM 596 N N . ARG A 1 71 ? -8.953 -25.953 -18.609 1 96.75 71 ARG A N 1
ATOM 597 C CA . ARG A 1 71 ? -7.824 -25.75 -19.516 1 96.75 71 ARG A CA 1
ATOM 598 C C . ARG A 1 71 ? -8.039 -24.5 -20.375 1 96.75 71 ARG A C 1
ATOM 600 O O . ARG A 1 71 ? -9.117 -24.312 -20.938 1 96.75 71 ARG A O 1
ATOM 607 N N . TYR A 1 72 ? -6.992 -23.656 -20.516 1 97.75 72 TYR A N 1
ATOM 608 C CA . TYR A 1 72 ? -7.016 -22.453 -21.344 1 97.75 72 TYR A CA 1
ATOM 609 C C . TYR A 1 72 ? -5.809 -22.422 -22.281 1 97.75 72 TYR A C 1
ATOM 611 O O . TYR A 1 72 ? -4.684 -22.719 -21.859 1 97.75 72 TYR A O 1
ATOM 619 N N . VAL A 1 73 ? -6.07 -22.141 -23.469 1 98.38 73 VAL A N 1
ATOM 620 C CA . VAL A 1 73 ? -4.973 -21.891 -24.406 1 98.38 73 VAL A CA 1
ATOM 621 C C . VAL A 1 73 ? -4.723 -20.391 -24.531 1 98.38 73 VAL A C 1
ATOM 623 O O . VAL A 1 73 ? -5.617 -19.641 -24.922 1 98.38 73 VAL A O 1
ATOM 626 N N . LEU A 1 74 ? -3.545 -19.984 -24.172 1 98.31 74 LEU A N 1
ATOM 627 C CA . LEU A 1 74 ? -3.209 -18.562 -24.281 1 98.31 74 LEU A CA 1
ATOM 628 C C . LEU A 1 74 ? -2.176 -18.328 -25.375 1 98.31 74 LEU A C 1
ATOM 630 O O . LEU A 1 74 ? -1.235 -19.109 -25.531 1 98.31 74 LEU A O 1
ATOM 634 N N . ASN A 1 75 ? -2.42 -17.25 -26.047 1 98 75 ASN A N 1
ATOM 635 C CA . ASN A 1 75 ? -1.544 -16.844 -27.141 1 98 75 ASN A CA 1
ATOM 636 C C . ASN A 1 75 ? -0.781 -15.57 -26.812 1 98 75 ASN A C 1
ATOM 638 O O . ASN A 1 75 ? -1.046 -14.93 -25.797 1 98 75 ASN A O 1
ATOM 642 N N . THR A 1 76 ? 0.161 -15.219 -27.781 1 98.31 76 THR A N 1
ATOM 643 C CA . THR A 1 76 ? 0.968 -14.008 -27.641 1 98.31 76 THR A CA 1
ATOM 644 C C . THR A 1 76 ? 0.084 -12.797 -27.344 1 98.31 76 THR A C 1
ATOM 646 O O . THR A 1 76 ? -0.896 -12.555 -28.047 1 98.31 76 THR A O 1
ATOM 649 N N . GLY A 1 77 ? 0.417 -12.117 -26.266 1 97.81 77 GLY A N 1
ATOM 650 C CA . GLY A 1 77 ? -0.29 -10.891 -25.938 1 97.81 77 GLY A CA 1
ATOM 651 C C . GLY A 1 77 ? -1.37 -11.086 -24.891 1 97.81 77 GLY A C 1
ATOM 652 O O . GLY A 1 77 ? -1.889 -10.117 -24.328 1 97.81 77 GLY A O 1
ATOM 653 N N . GLU A 1 78 ? -1.704 -12.344 -24.594 1 98.31 78 GLU A N 1
ATOM 654 C CA . GLU A 1 78 ? -2.707 -12.625 -23.578 1 98.31 78 GLU A CA 1
ATOM 655 C C . GLU A 1 78 ? -2.057 -12.891 -22.219 1 98.31 78 GLU A C 1
ATOM 657 O O . GLU A 1 78 ? -0.892 -13.297 -22.156 1 98.31 78 GLU A O 1
ATOM 662 N N . ALA A 1 79 ? -2.793 -12.586 -21.172 1 98.69 79 ALA A N 1
ATOM 663 C CA . ALA A 1 79 ? -2.314 -12.844 -19.812 1 98.69 79 ALA A CA 1
ATOM 664 C C . ALA A 1 79 ? -3.377 -13.555 -18.984 1 98.69 79 ALA A C 1
ATOM 666 O O . ALA A 1 79 ? -4.52 -13.703 -19.422 1 98.69 79 ALA A O 1
ATOM 667 N N . ILE A 1 80 ? -2.934 -14.086 -17.891 1 98.62 80 ILE A N 1
ATOM 668 C CA . ILE A 1 80 ? -3.865 -14.742 -16.969 1 98.62 80 ILE A CA 1
ATOM 669 C C . ILE A 1 80 ? -3.547 -14.344 -15.531 1 98.62 80 ILE A C 1
ATOM 671 O O . ILE A 1 80 ? -2.379 -14.227 -15.156 1 98.62 80 ILE A O 1
ATOM 675 N N . PHE A 1 81 ? -4.559 -13.992 -14.828 1 98.44 81 PHE A N 1
ATOM 676 C CA . PHE A 1 81 ? -4.492 -13.875 -13.375 1 98.44 81 PHE A CA 1
ATOM 677 C C . PHE A 1 81 ? -4.91 -15.18 -12.711 1 98.44 81 PHE A C 1
ATOM 679 O O . PHE A 1 81 ? -5.977 -15.719 -13.008 1 98.44 81 PHE A O 1
ATOM 686 N N . ILE A 1 82 ? -4.074 -15.719 -11.812 1 97.88 82 ILE A N 1
ATOM 687 C CA . ILE A 1 82 ? -4.379 -16.922 -11.055 1 97.88 82 ILE A CA 1
ATOM 688 C C . ILE A 1 82 ? -4.52 -16.578 -9.578 1 97.88 82 ILE A C 1
ATOM 690 O O . ILE A 1 82 ? -3.594 -16.047 -8.961 1 97.88 82 ILE A O 1
ATOM 694 N N . ASN A 1 83 ? -5.594 -16.891 -8.945 1 96.75 83 ASN A N 1
ATOM 695 C CA . ASN A 1 83 ? -5.922 -16.547 -7.57 1 96.75 83 ASN A CA 1
ATOM 696 C C . ASN A 1 83 ? -5.18 -17.438 -6.578 1 96.75 83 ASN A C 1
ATOM 698 O O . ASN A 1 83 ? -4.453 -18.344 -6.977 1 96.75 83 ASN A O 1
ATOM 702 N N . THR A 1 84 ? -5.273 -17.141 -5.348 1 95.12 84 THR A N 1
ATOM 703 C CA . THR A 1 84 ? -4.566 -17.797 -4.258 1 95.12 84 THR A CA 1
ATOM 704 C C . THR A 1 84 ? -5.008 -19.25 -4.133 1 95.12 84 THR A C 1
ATOM 706 O O . THR A 1 84 ? -6.18 -19.578 -4.344 1 95.12 84 THR A O 1
ATOM 709 N N . GLN A 1 85 ? -4.109 -20.125 -3.941 1 92.31 85 GLN A N 1
ATOM 710 C CA . GLN A 1 85 ? -4.297 -21.531 -3.588 1 92.31 85 GLN A CA 1
ATOM 711 C C . GLN A 1 85 ? -4.895 -22.312 -4.75 1 92.31 85 GLN A C 1
ATOM 713 O O . GLN A 1 85 ? -5.391 -23.438 -4.566 1 92.31 85 GLN A O 1
ATOM 718 N N . VAL A 1 86 ? -4.867 -21.797 -5.887 1 95 86 VAL A N 1
ATOM 719 C CA . VAL A 1 86 ? -5.402 -22.484 -7.047 1 95 86 VAL A CA 1
ATOM 720 C C . VAL A 1 86 ? -4.316 -23.375 -7.668 1 95 86 VAL A C 1
ATOM 722 O O . VAL A 1 86 ? -3.219 -22.891 -7.965 1 95 86 VAL A O 1
ATOM 725 N N . ILE A 1 87 ? -4.625 -24.656 -7.852 1 94.5 87 ILE A N 1
ATOM 726 C CA . ILE A 1 87 ? -3.691 -25.578 -8.484 1 94.5 87 ILE A CA 1
ATOM 727 C C . ILE A 1 87 ? -3.586 -25.266 -9.977 1 94.5 87 ILE A C 1
ATOM 729 O O . ILE A 1 87 ? -4.59 -24.969 -10.625 1 94.5 87 ILE A O 1
ATOM 733 N N . HIS A 1 88 ? -2.328 -25.234 -10.516 1 96.44 88 HIS A N 1
ATOM 734 C CA . HIS A 1 88 ? -2.184 -24.922 -11.93 1 96.44 88 HIS A CA 1
ATOM 735 C C . HIS A 1 88 ? -0.903 -25.516 -12.508 1 96.44 88 HIS A C 1
ATOM 737 O O . HIS A 1 88 ? -0.012 -25.922 -11.75 1 96.44 88 HIS A O 1
ATOM 743 N N . ARG A 1 89 ? -0.857 -25.641 -13.773 1 96.69 89 ARG A N 1
ATOM 744 C CA . ARG A 1 89 ? 0.221 -26.203 -14.586 1 96.69 89 ARG A CA 1
ATOM 745 C C . ARG A 1 89 ? 0.273 -25.531 -15.953 1 96.69 89 ARG A C 1
ATOM 747 O O . ARG A 1 89 ? -0.767 -25.219 -16.547 1 96.69 89 ARG A O 1
ATOM 754 N N . PHE A 1 90 ? 1.486 -25.234 -16.422 1 97.38 90 PHE A N 1
ATOM 755 C CA . PHE A 1 90 ? 1.687 -24.656 -17.75 1 97.38 90 PHE A CA 1
ATOM 756 C C . PHE A 1 90 ? 2.465 -25.625 -18.641 1 97.38 90 PHE A C 1
ATOM 758 O O . PHE A 1 90 ? 3.418 -26.266 -18.188 1 97.38 90 PHE A O 1
ATOM 765 N N . GLU A 1 91 ? 2.096 -25.797 -19.859 1 97.31 91 GLU A N 1
ATOM 766 C CA . GLU A 1 91 ? 2.838 -26.625 -20.797 1 97.31 91 GLU A CA 1
ATOM 767 C C . GLU A 1 91 ? 2.811 -26.031 -22.203 1 97.31 91 GLU A C 1
ATOM 769 O O . GLU A 1 91 ? 1.898 -25.281 -22.547 1 97.31 91 GLU A O 1
ATOM 774 N N . SER A 1 92 ? 3.797 -26.266 -22.906 1 97.19 92 SER A N 1
ATOM 775 C CA . SER A 1 92 ? 3.889 -25.75 -24.266 1 97.19 92 SER A CA 1
ATOM 776 C C . SER A 1 92 ? 4.547 -26.75 -25.203 1 97.19 92 SER A C 1
ATOM 778 O O . SER A 1 92 ? 5.352 -27.578 -24.766 1 97.19 92 SER A O 1
ATOM 780 N N . SER A 1 93 ? 4.195 -26.703 -26.469 1 96.38 93 SER A N 1
ATOM 781 C CA . SER A 1 93 ? 4.781 -27.562 -27.484 1 96.38 93 SER A CA 1
ATOM 782 C C . SER A 1 93 ? 5.848 -26.812 -28.281 1 96.38 93 SER A C 1
ATOM 784 O O . SER A 1 93 ? 6.387 -27.344 -29.266 1 96.38 93 SER A O 1
ATOM 786 N N . GLU A 1 94 ? 6.09 -25.609 -27.906 1 97 94 GLU A N 1
ATOM 787 C CA . GLU A 1 94 ? 7.109 -24.766 -28.516 1 97 94 GLU A CA 1
ATOM 788 C C . GLU A 1 94 ? 7.707 -23.781 -27.5 1 97 94 GLU A C 1
ATOM 790 O O . GLU A 1 94 ? 7.258 -23.734 -26.359 1 97 94 GLU A O 1
ATOM 795 N N . SER A 1 95 ? 8.781 -23.125 -27.984 1 97.38 95 SER A N 1
ATOM 796 C CA . SER A 1 95 ? 9.312 -22.062 -27.141 1 97.38 95 SER A CA 1
ATOM 797 C C . SER A 1 95 ? 8.258 -21.016 -26.828 1 97.38 95 SER A C 1
ATOM 799 O O . SER A 1 95 ? 7.66 -20.438 -27.75 1 97.38 95 SER A O 1
ATOM 801 N N . THR A 1 96 ? 7.953 -20.859 -25.562 1 98.12 96 THR A N 1
ATOM 802 C CA . THR A 1 96 ? 6.953 -19.906 -25.094 1 98.12 96 THR A CA 1
ATOM 803 C C . THR A 1 96 ? 7.488 -19.094 -23.922 1 98.12 96 THR A C 1
ATOM 805 O O . THR A 1 96 ? 7.668 -19.641 -22.828 1 98.12 96 THR A O 1
ATOM 808 N N . ILE A 1 97 ? 7.688 -17.797 -24.188 1 98.31 97 ILE A N 1
ATOM 809 C CA . ILE A 1 97 ? 8.242 -16.906 -23.188 1 98.31 97 ILE A CA 1
ATOM 810 C C . ILE A 1 97 ? 7.109 -16.312 -22.344 1 98.31 97 ILE A C 1
ATOM 812 O O . ILE A 1 97 ? 6.199 -15.672 -22.875 1 98.31 97 ILE A O 1
ATOM 816 N N . ILE A 1 98 ? 7.262 -16.5 -20.953 1 98.19 98 ILE A N 1
ATOM 817 C CA . ILE A 1 98 ? 6.16 -16.078 -20.094 1 98.19 98 ILE A CA 1
ATOM 818 C C . ILE A 1 98 ? 6.703 -15.297 -18.906 1 98.19 98 ILE A C 1
ATOM 820 O O . ILE A 1 98 ? 6.824 -15.828 -17.812 1 98.19 98 ILE A O 1
ATOM 824 N N . PRO A 1 99 ? 6.984 -13.961 -19.125 1 97.94 99 PRO A N 1
ATOM 825 C CA . PRO A 1 99 ? 7.199 -13.172 -17.922 1 97.94 99 PRO A CA 1
ATOM 826 C C . PRO A 1 99 ? 6.027 -13.25 -16.938 1 97.94 99 PRO A C 1
ATOM 828 O O . PRO A 1 99 ? 4.871 -13.273 -17.359 1 97.94 99 PRO A O 1
ATOM 831 N N . ASN A 1 100 ? 6.328 -13.43 -15.656 1 97.62 100 ASN A N 1
ATOM 832 C CA . ASN A 1 100 ? 5.266 -13.555 -14.664 1 97.62 100 ASN A CA 1
ATOM 833 C C . ASN A 1 100 ? 5.688 -12.969 -13.312 1 97.62 100 ASN A C 1
ATOM 835 O O . ASN A 1 100 ? 6.871 -12.719 -13.086 1 97.62 100 ASN A O 1
ATOM 839 N N . MET A 1 101 ? 4.758 -12.617 -12.562 1 97.44 101 MET A N 1
ATOM 840 C CA . MET A 1 101 ? 4.996 -12.109 -11.219 1 97.44 101 MET A CA 1
ATOM 841 C C . MET A 1 101 ? 4.141 -12.859 -10.195 1 97.44 101 MET A C 1
ATOM 843 O O . MET A 1 101 ? 2.986 -13.188 -10.477 1 97.44 101 MET A O 1
ATOM 847 N N . VAL A 1 102 ? 4.719 -13.203 -9.094 1 97.38 102 VAL A N 1
ATOM 848 C CA . VAL A 1 102 ? 4.074 -13.859 -7.957 1 97.38 102 VAL A CA 1
ATOM 849 C C . VAL A 1 102 ? 4.254 -13.016 -6.699 1 97.38 102 VAL A C 1
ATOM 851 O O . VAL A 1 102 ? 5.371 -12.609 -6.375 1 97.38 102 VAL A O 1
ATOM 854 N N . PHE A 1 103 ? 3.139 -12.703 -6.039 1 96.81 103 PHE A N 1
ATOM 855 C CA . PHE A 1 103 ? 3.277 -11.867 -4.848 1 96.81 103 PHE A CA 1
ATOM 856 C C . PHE A 1 103 ? 2.172 -12.172 -3.844 1 96.81 103 PHE A C 1
ATOM 858 O O . PHE A 1 103 ? 1.105 -12.664 -4.219 1 96.81 103 PHE A O 1
ATOM 865 N N . SER A 1 104 ? 2.508 -11.883 -2.59 1 96.56 104 SER A N 1
ATOM 866 C CA . SER A 1 104 ? 1.501 -11.969 -1.537 1 96.56 104 SER A CA 1
ATOM 867 C C . SER A 1 104 ? 0.569 -10.758 -1.568 1 96.56 104 SER A C 1
ATOM 869 O O . SER A 1 104 ? 1.016 -9.625 -1.773 1 96.56 104 SER A O 1
ATOM 871 N N . PRO A 1 105 ? -0.736 -10.977 -1.348 1 95.12 105 PRO A N 1
ATOM 872 C CA . PRO A 1 105 ? -1.652 -9.836 -1.267 1 95.12 105 PRO A CA 1
ATOM 873 C C . PRO A 1 105 ? -1.261 -8.844 -0.178 1 95.12 105 PRO A C 1
ATOM 875 O O . PRO A 1 105 ? -1.692 -7.688 -0.209 1 95.12 105 PRO A O 1
ATOM 878 N N . LEU A 1 106 ? -0.424 -9.258 0.729 1 93.56 106 LEU A N 1
ATOM 879 C CA . LEU A 1 106 ? 0.043 -8.391 1.805 1 93.56 106 LEU A CA 1
ATOM 880 C C . LEU A 1 106 ? 0.97 -7.305 1.265 1 93.56 106 LEU A C 1
ATOM 882 O O . LEU A 1 106 ? 1.257 -6.328 1.957 1 93.56 106 LEU A O 1
ATOM 886 N N . LEU A 1 107 ? 1.478 -7.543 0.085 1 95.31 107 LEU A N 1
ATOM 887 C CA . LEU A 1 107 ? 2.244 -6.496 -0.577 1 95.31 107 LEU A CA 1
ATOM 888 C C . LEU A 1 107 ? 1.396 -5.242 -0.772 1 95.31 107 LEU A C 1
ATOM 890 O O . LEU A 1 107 ? 1.913 -4.125 -0.725 1 95.31 107 LEU A O 1
ATOM 894 N N . ILE A 1 108 ? 0.057 -5.441 -0.932 1 95.25 108 ILE A N 1
ATOM 895 C CA . ILE A 1 108 ? -0.863 -4.355 -1.251 1 95.25 108 ILE A CA 1
ATOM 896 C C . ILE A 1 108 ? -1.291 -3.648 0.032 1 95.25 108 ILE A C 1
ATOM 898 O O . ILE A 1 108 ? -1.286 -2.416 0.1 1 95.25 108 ILE A O 1
ATOM 902 N N . ALA A 1 109 ? -1.658 -4.426 0.99 1 94.5 109 ALA A N 1
ATOM 903 C CA . ALA A 1 109 ? -2.156 -3.832 2.227 1 94.5 109 ALA A CA 1
ATOM 904 C C . ALA A 1 109 ? -2.102 -4.832 3.377 1 94.5 109 ALA A C 1
ATOM 906 O O . ALA A 1 109 ? -2.225 -6.043 3.162 1 94.5 109 ALA A O 1
ATOM 907 N N . ALA A 1 110 ? -2.025 -4.289 4.535 1 91.56 110 ALA A N 1
ATOM 908 C CA . ALA A 1 110 ? -2.053 -5.117 5.738 1 91.56 110 ALA A CA 1
ATOM 909 C C . ALA A 1 110 ? -3.43 -5.742 5.941 1 91.56 110 ALA A C 1
ATOM 911 O O . ALA A 1 110 ? -4.449 -5.141 5.594 1 91.56 110 ALA A O 1
ATOM 912 N N . GLU A 1 111 ? -3.494 -6.898 6.574 1 91.88 111 GLU A N 1
ATOM 913 C CA . GLU A 1 111 ? -4.723 -7.668 6.734 1 91.88 111 GLU A CA 1
ATOM 914 C C . GLU A 1 111 ? -5.766 -6.887 7.527 1 91.88 111 GLU A C 1
ATOM 916 O O . GLU A 1 111 ? -6.969 -7.02 7.281 1 91.88 111 GLU A O 1
ATOM 921 N N . ASN A 1 112 ? -5.328 -6.078 8.445 1 91.5 112 ASN A N 1
ATOM 922 C CA . ASN A 1 112 ? -6.258 -5.371 9.32 1 91.5 112 ASN A CA 1
ATOM 923 C C . ASN A 1 112 ? -6.672 -4.027 8.727 1 91.5 112 ASN A C 1
ATOM 925 O O . ASN A 1 112 ? -7.426 -3.273 9.344 1 91.5 112 ASN A O 1
ATOM 929 N N . SER A 1 113 ? -6.234 -3.738 7.559 1 94.06 113 SER A N 1
ATOM 930 C CA . SER A 1 113 ? -6.555 -2.465 6.926 1 94.06 113 SER A CA 1
ATOM 931 C C . SER A 1 113 ? -7.902 -2.523 6.211 1 94.06 113 SER A C 1
ATOM 933 O O . SER A 1 113 ? -8.383 -3.605 5.875 1 94.06 113 SER A O 1
ATOM 935 N N . LEU A 1 114 ? -8.516 -1.379 6.016 1 95.19 114 LEU A N 1
ATOM 936 C CA . LEU A 1 114 ? -9.75 -1.265 5.25 1 95.19 114 LEU A CA 1
ATOM 937 C C . LEU A 1 114 ? -9.547 -1.753 3.82 1 95.19 114 LEU A C 1
ATOM 939 O O . LEU A 1 114 ? -10.406 -2.455 3.273 1 95.19 114 LEU A O 1
ATOM 943 N N . ILE A 1 115 ? -8.414 -1.414 3.25 1 96.06 115 ILE A N 1
ATOM 944 C CA . ILE A 1 115 ? -8.109 -1.775 1.868 1 96.06 115 ILE A CA 1
ATOM 945 C C . ILE A 1 115 ? -8.141 -3.295 1.713 1 96.06 115 ILE A C 1
ATOM 947 O O . ILE A 1 115 ? -8.734 -3.816 0.769 1 96.06 115 ILE A O 1
ATOM 951 N N . TYR A 1 116 ? -7.523 -4.016 2.623 1 95.75 116 TYR A N 1
ATOM 952 C CA . TYR A 1 116 ? -7.484 -5.473 2.553 1 95.75 116 TYR A CA 1
ATOM 953 C C . TYR A 1 116 ? -8.883 -6.059 2.68 1 95.75 116 TYR A C 1
ATOM 955 O O . TYR A 1 116 ? -9.297 -6.887 1.862 1 95.75 116 TYR A O 1
ATOM 963 N N . ARG A 1 117 ? -9.648 -5.609 3.633 1 95.31 117 ARG A N 1
ATOM 964 C CA . ARG A 1 117 ? -10.961 -6.168 3.934 1 95.31 117 ARG A CA 1
ATOM 965 C C . ARG A 1 117 ? -11.945 -5.891 2.803 1 95.31 117 ARG A C 1
ATOM 967 O O . ARG A 1 117 ? -12.742 -6.758 2.436 1 95.31 117 ARG A O 1
ATOM 974 N N . LYS A 1 118 ? -11.82 -4.754 2.271 1 94.69 118 LYS A N 1
ATOM 975 C CA . LYS A 1 118 ? -12.852 -4.305 1.337 1 94.69 118 LYS A CA 1
ATOM 976 C C . LYS A 1 118 ? -12.516 -4.73 -0.09 1 94.69 118 LYS A C 1
ATOM 978 O O . LYS A 1 118 ? -13.422 -5.02 -0.883 1 94.69 118 LYS A O 1
ATOM 983 N N . TYR A 1 119 ? -11.195 -4.801 -0.4 1 96.12 119 TYR A N 1
ATOM 984 C CA . TYR A 1 119 ? -10.883 -4.93 -1.819 1 96.12 119 TYR A CA 1
ATOM 985 C C . TYR A 1 119 ? -10.055 -6.18 -2.086 1 96.12 119 TYR A C 1
ATOM 987 O O . TYR A 1 119 ? -10.086 -6.73 -3.188 1 96.12 119 TYR A O 1
ATOM 995 N N . ILE A 1 120 ? -9.227 -6.602 -1.152 1 96.75 120 ILE A N 1
ATOM 996 C CA . ILE A 1 120 ? -8.312 -7.715 -1.388 1 96.75 120 ILE A CA 1
ATOM 997 C C . ILE A 1 120 ? -9 -9.031 -1.018 1 96.75 120 ILE A C 1
ATOM 999 O O . ILE A 1 120 ? -9.109 -9.93 -1.848 1 96.75 120 ILE A O 1
ATOM 1003 N N . LYS A 1 121 ? -9.539 -9.078 0.171 1 95.19 121 LYS A N 1
ATOM 1004 C CA . LYS A 1 121 ? -10.141 -10.297 0.718 1 95.19 121 LYS A CA 1
ATOM 1005 C C . LYS A 1 121 ? -11.273 -10.797 -0.169 1 95.19 121 LYS A C 1
ATOM 1007 O O . LYS A 1 121 ? -11.375 -11.992 -0.45 1 95.19 121 LYS A O 1
ATOM 1012 N N . PRO A 1 122 ? -12.141 -9.906 -0.667 1 94.12 122 PRO A N 1
ATOM 1013 C CA . PRO A 1 122 ? -13.234 -10.398 -1.507 1 94.12 122 PRO A CA 1
ATOM 1014 C C . PRO A 1 122 ? -12.742 -11.109 -2.764 1 94.12 122 PRO A C 1
ATOM 1016 O O . PRO A 1 122 ? -13.32 -12.117 -3.18 1 94.12 122 PRO A O 1
ATOM 1019 N N . VAL A 1 123 ? -11.695 -10.625 -3.348 1 95.19 123 VAL A N 1
ATOM 1020 C CA . VAL A 1 123 ? -11.156 -11.258 -4.543 1 95.19 123 VAL A CA 1
ATOM 1021 C C . VAL A 1 123 ? -10.586 -12.625 -4.191 1 95.19 123 VAL A C 1
ATOM 1023 O O . VAL A 1 123 ? -10.852 -13.617 -4.879 1 95.19 123 VAL A O 1
ATOM 1026 N N . LEU A 1 124 ? -9.844 -12.68 -3.109 1 94.5 124 LEU A N 1
ATOM 1027 C CA . LEU A 1 124 ? -9.188 -13.914 -2.682 1 94.5 124 LEU A CA 1
ATOM 1028 C C . LEU A 1 124 ? -10.211 -14.984 -2.322 1 94.5 124 LEU A C 1
ATOM 1030 O O . LEU A 1 124 ? -9.977 -16.172 -2.539 1 94.5 124 LEU A O 1
ATOM 1034 N N . MET A 1 125 ? -11.32 -14.523 -1.849 1 91.38 125 MET A N 1
ATOM 1035 C CA . MET A 1 125 ? -12.336 -15.445 -1.348 1 91.38 125 MET A CA 1
ATOM 1036 C C . MET A 1 125 ? -13.398 -15.719 -2.41 1 91.38 125 MET A C 1
ATOM 1038 O O . MET A 1 125 ? -14.328 -16.5 -2.178 1 91.38 125 MET A O 1
ATOM 1042 N N . SER A 1 126 ? -13.242 -15.016 -3.479 1 89.75 126 SER A N 1
ATOM 1043 C CA . SER A 1 126 ? -14.227 -15.211 -4.539 1 89.75 126 SER A CA 1
ATOM 1044 C C . SER A 1 126 ? -14.094 -16.594 -5.164 1 89.75 126 SER A C 1
ATOM 1046 O O . SER A 1 126 ? -13.133 -17.312 -4.887 1 89.75 126 SER A O 1
ATOM 1048 N N . SER A 1 127 ? -15.055 -16.969 -6.012 1 87.69 127 SER A N 1
ATOM 1049 C CA . SER A 1 127 ? -15.031 -18.266 -6.703 1 87.69 127 SER A CA 1
ATOM 1050 C C . SER A 1 127 ? -14.203 -18.188 -7.98 1 87.69 127 SER A C 1
ATOM 1052 O O . SER A 1 127 ? -14.07 -19.172 -8.703 1 87.69 127 SER A O 1
ATOM 1054 N N . VAL A 1 128 ? -13.648 -17.016 -8.172 1 91.56 128 VAL A N 1
ATOM 1055 C CA . VAL A 1 128 ? -12.859 -16.828 -9.391 1 91.56 128 VAL A CA 1
ATOM 1056 C C . VAL A 1 128 ? -11.477 -17.453 -9.211 1 91.56 128 VAL A C 1
ATOM 1058 O O . VAL A 1 128 ? -10.664 -16.984 -8.422 1 91.56 128 VAL A O 1
ATOM 1061 N N . GLU A 1 129 ? -11.234 -18.484 -9.977 1 93.94 129 GLU A N 1
ATOM 1062 C CA . GLU A 1 129 ? -9.945 -19.156 -9.914 1 93.94 129 GLU A CA 1
ATOM 1063 C C . GLU A 1 129 ? -8.891 -18.406 -10.742 1 93.94 129 GLU A C 1
ATOM 1065 O O . GLU A 1 129 ? -7.719 -18.359 -10.359 1 93.94 129 GLU A O 1
ATOM 1070 N N . CYS A 1 130 ? -9.352 -17.906 -11.875 1 96.25 130 CYS A N 1
ATOM 1071 C CA . CYS A 1 130 ? -8.445 -17.156 -12.742 1 96.25 130 CYS A CA 1
ATOM 1072 C C . CYS A 1 130 ? -9.219 -16.203 -13.633 1 96.25 130 CYS A C 1
ATOM 1074 O O . CYS A 1 130 ? -10.445 -16.266 -13.703 1 96.25 130 CYS A O 1
ATOM 1076 N N . LEU A 1 131 ? -8.586 -15.242 -14.164 1 96.44 131 LEU A N 1
ATOM 1077 C CA . LEU A 1 131 ? -9.125 -14.297 -15.141 1 96.44 131 LEU A CA 1
ATOM 1078 C C . LEU A 1 131 ? -8.219 -14.219 -16.359 1 96.44 131 LEU A C 1
ATOM 1080 O O . LEU A 1 131 ? -7.027 -13.93 -16.25 1 96.44 131 LEU A O 1
ATOM 1084 N N . ILE A 1 132 ? -8.797 -14.516 -17.516 1 97.19 132 ILE A N 1
ATOM 1085 C CA . ILE A 1 132 ? -8.062 -14.352 -18.766 1 97.19 132 ILE A CA 1
ATOM 1086 C C . ILE A 1 132 ? -8.117 -12.891 -19.203 1 97.19 132 ILE A C 1
ATOM 1088 O O . ILE A 1 132 ? -9.188 -12.281 -19.219 1 97.19 132 ILE A O 1
ATOM 1092 N N . ILE A 1 133 ? -7.008 -12.336 -19.469 1 97.62 133 ILE A N 1
ATOM 1093 C CA . ILE A 1 133 ? -6.898 -10.945 -19.906 1 97.62 133 ILE A CA 1
ATOM 1094 C C . ILE A 1 133 ? -6.496 -10.906 -21.375 1 97.62 133 ILE A C 1
ATOM 1096 O O . ILE A 1 133 ? -5.379 -11.281 -21.734 1 97.62 133 ILE A O 1
ATOM 1100 N N . SER A 1 134 ? -7.375 -10.414 -22.188 1 95.94 134 SER A N 1
ATOM 1101 C CA . SER A 1 134 ? -7.203 -10.43 -23.641 1 95.94 134 SER A CA 1
ATOM 1102 C C . SER A 1 134 ? -7.094 -9.016 -24.203 1 95.94 134 SER A C 1
ATOM 1104 O O . SER A 1 134 ? -7.77 -8.102 -23.719 1 95.94 134 SER A O 1
ATOM 1106 N N . PRO A 1 135 ? -6.277 -8.789 -25.203 1 94.81 135 PRO A N 1
ATOM 1107 C CA . PRO A 1 135 ? -6.121 -7.461 -25.797 1 94.81 135 PRO A CA 1
ATOM 1108 C C . PRO A 1 135 ? -7.34 -7.035 -26.609 1 94.81 135 PRO A C 1
ATOM 1110 O O . PRO A 1 135 ? -7.414 -5.887 -27.062 1 94.81 135 PRO A O 1
ATOM 1113 N N . THR A 1 136 ? -8.297 -7.887 -26.766 1 91.69 136 THR A N 1
ATOM 1114 C CA . THR A 1 136 ? -9.461 -7.59 -27.609 1 91.69 136 THR A CA 1
ATOM 1115 C C . THR A 1 136 ? -10.477 -6.75 -26.844 1 91.69 136 THR A C 1
ATOM 1117 O O . THR A 1 136 ? -11.367 -6.148 -27.438 1 91.69 136 THR A O 1
ATOM 1120 N N . ASP A 1 137 ? -10.352 -6.703 -25.531 1 89.5 137 ASP A N 1
ATOM 1121 C CA . ASP A 1 137 ? -11.203 -5.898 -24.672 1 89.5 137 ASP A CA 1
ATOM 1122 C C . ASP A 1 137 ? -10.469 -4.648 -24.188 1 89.5 137 ASP A C 1
ATOM 1124 O O . ASP A 1 137 ? -9.344 -4.738 -23.703 1 89.5 137 ASP A O 1
ATOM 1128 N N . GLU A 1 138 ? -11.117 -3.51 -24.281 1 88.56 138 GLU A N 1
ATOM 1129 C CA . GLU A 1 138 ? -10.461 -2.244 -23.969 1 88.56 138 GLU A CA 1
ATOM 1130 C C . GLU A 1 138 ? -10.008 -2.207 -22.5 1 88.56 138 GLU A C 1
ATOM 1132 O O . GLU A 1 138 ? -8.875 -1.827 -22.219 1 88.56 138 GLU A O 1
ATOM 1137 N N . LYS A 1 139 ? -10.914 -2.58 -21.641 1 89.25 139 LYS A N 1
ATOM 1138 C CA . LYS A 1 139 ? -10.57 -2.586 -20.219 1 89.25 139 LYS A CA 1
ATOM 1139 C C . LYS A 1 139 ? -9.43 -3.555 -19.938 1 89.25 139 LYS A C 1
ATOM 1141 O O . LYS A 1 139 ? -8.547 -3.26 -19.125 1 89.25 139 LYS A O 1
ATOM 1146 N N . GLN A 1 140 ? -9.406 -4.605 -20.641 1 94.19 140 GLN A N 1
ATOM 1147 C CA . GLN A 1 140 ? -8.375 -5.609 -20.422 1 94.19 140 GLN A CA 1
ATOM 1148 C C . GLN A 1 140 ? -7.059 -5.191 -21.078 1 94.19 140 GLN A C 1
ATOM 1150 O O . GLN A 1 140 ? -5.98 -5.555 -20.594 1 94.19 140 GLN A O 1
ATOM 1155 N N . CYS A 1 141 ? -7.152 -4.371 -22.062 1 95.69 141 CYS A N 1
ATOM 1156 C CA . CYS A 1 141 ? -5.945 -3.824 -22.672 1 95.69 141 CYS A CA 1
ATOM 1157 C C . CYS A 1 141 ? -5.188 -2.945 -21.688 1 95.69 141 CYS A C 1
ATOM 1159 O O . CYS A 1 141 ? -3.955 -2.979 -21.641 1 95.69 141 CYS A O 1
ATOM 1161 N N . GLU A 1 142 ? -5.957 -2.207 -20.969 1 95.81 142 GLU A N 1
ATOM 1162 C CA . GLU A 1 142 ? -5.336 -1.364 -19.953 1 95.81 142 GLU A CA 1
ATOM 1163 C C . GLU A 1 142 ? -4.645 -2.207 -18.891 1 95.81 142 GLU A C 1
ATOM 1165 O O . GLU A 1 142 ? -3.572 -1.841 -18.406 1 95.81 142 GLU A O 1
ATOM 1170 N N . MET A 1 143 ? -5.273 -3.258 -18.547 1 97.38 143 MET A N 1
ATOM 1171 C CA . MET A 1 143 ? -4.676 -4.18 -17.578 1 97.38 143 MET A CA 1
ATOM 1172 C C . MET A 1 143 ? -3.367 -4.754 -18.125 1 97.38 143 MET A C 1
ATOM 1174 O O . MET A 1 143 ? -2.379 -4.84 -17.391 1 97.38 143 MET A O 1
ATOM 1178 N N . LEU A 1 144 ? -3.396 -5.105 -19.375 1 98.44 144 LEU A N 1
ATOM 1179 C CA . LEU A 1 144 ? -2.199 -5.648 -20 1 98.44 144 LEU A CA 1
ATOM 1180 C C . LEU A 1 144 ? -1.067 -4.629 -20 1 98.44 144 LEU A C 1
ATOM 1182 O O . LEU A 1 144 ? 0.087 -4.977 -19.734 1 98.44 144 LEU A O 1
ATOM 1186 N N . ASP A 1 145 ? -1.417 -3.41 -20.234 1 98 145 ASP A N 1
ATOM 1187 C CA . ASP A 1 145 ? -0.416 -2.348 -20.203 1 98 145 ASP A CA 1
ATOM 1188 C C . ASP A 1 145 ? 0.185 -2.205 -18.797 1 98 145 ASP A C 1
ATOM 1190 O O . ASP A 1 145 ? 1.396 -2.025 -18.656 1 98 145 ASP A O 1
ATOM 1194 N N . THR A 1 146 ? -0.666 -2.25 -17.797 1 98.06 146 THR A N 1
ATOM 1195 C CA . THR A 1 146 ? -0.19 -2.158 -16.406 1 98.06 146 THR A CA 1
ATOM 1196 C C . THR A 1 146 ? 0.76 -3.309 -16.094 1 98.06 146 THR A C 1
ATOM 1198 O O . THR A 1 146 ? 1.813 -3.1 -15.484 1 98.06 146 THR A O 1
ATOM 1201 N N . ILE A 1 147 ? 0.43 -4.512 -16.531 1 98.56 147 ILE A N 1
ATOM 1202 C CA . ILE A 1 147 ? 1.271 -5.688 -16.328 1 98.56 147 ILE A CA 1
ATOM 1203 C C . ILE A 1 147 ? 2.631 -5.473 -16.984 1 98.56 147 ILE A C 1
ATOM 1205 O O . ILE A 1 147 ? 3.672 -5.684 -16.359 1 98.56 147 ILE A O 1
ATOM 1209 N N . ARG A 1 148 ? 2.635 -5.012 -18.188 1 98 148 ARG A N 1
ATOM 1210 C CA . ARG A 1 148 ? 3.875 -4.77 -18.922 1 98 148 ARG A CA 1
ATOM 1211 C C . ARG A 1 148 ? 4.727 -3.715 -18.219 1 98 148 ARG A C 1
ATOM 1213 O O . ARG A 1 148 ? 5.953 -3.818 -18.188 1 98 148 ARG A O 1
ATOM 1220 N N . ASN A 1 149 ? 4.082 -2.723 -17.703 1 97.06 149 ASN A N 1
ATOM 1221 C CA . ASN A 1 149 ? 4.801 -1.676 -16.984 1 97.06 149 ASN A CA 1
ATOM 1222 C C . ASN A 1 149 ? 5.461 -2.217 -15.719 1 97.06 149 ASN A C 1
ATOM 1224 O O . ASN A 1 149 ? 6.578 -1.822 -15.375 1 97.06 149 ASN A O 1
ATOM 1228 N N . VAL A 1 150 ? 4.75 -3.098 -14.984 1 97.62 150 VAL A N 1
ATOM 1229 C CA . VAL A 1 150 ? 5.34 -3.727 -13.805 1 97.62 150 VAL A CA 1
ATOM 1230 C C . VAL A 1 150 ? 6.613 -4.473 -14.203 1 97.62 150 VAL A C 1
ATOM 1232 O O . VAL A 1 150 ? 7.645 -4.352 -13.539 1 97.62 150 VAL A O 1
ATOM 1235 N N . PHE A 1 151 ? 6.52 -5.191 -15.359 1 97 151 PHE A N 1
ATOM 1236 C CA . PHE A 1 151 ? 7.664 -5.98 -15.797 1 97 151 PHE A CA 1
ATOM 1237 C C . PHE A 1 151 ? 8.82 -5.074 -16.219 1 97 151 PHE A C 1
ATOM 1239 O O . PHE A 1 151 ? 9.977 -5.336 -15.875 1 97 151 PHE A O 1
ATOM 1246 N N . ALA A 1 152 ? 8.547 -4.004 -16.844 1 95.12 152 ALA A N 1
ATOM 1247 C CA . ALA A 1 152 ? 9.562 -3.092 -17.359 1 95.12 152 ALA A CA 1
ATOM 1248 C C . ALA A 1 152 ? 10.344 -2.441 -16.219 1 95.12 152 ALA A C 1
ATOM 1250 O O . ALA A 1 152 ? 11.547 -2.219 -16.328 1 95.12 152 ALA A O 1
ATOM 1251 N N . ILE A 1 153 ? 9.719 -2.184 -15.117 1 94.5 153 ILE A N 1
ATOM 1252 C CA . ILE A 1 153 ? 10.344 -1.412 -14.047 1 94.5 153 ILE A CA 1
ATOM 1253 C C . ILE A 1 153 ? 11.242 -2.324 -13.211 1 94.5 153 ILE A C 1
ATOM 1255 O O . ILE A 1 153 ? 12.062 -1.846 -12.422 1 94.5 153 ILE A O 1
ATOM 1259 N N . GLN A 1 154 ? 11.023 -3.643 -13.344 1 93.44 154 GLN A N 1
ATOM 1260 C CA . GLN A 1 154 ? 11.852 -4.559 -12.562 1 93.44 154 GLN A CA 1
ATOM 1261 C C . GLN A 1 154 ? 13.32 -4.434 -12.945 1 93.44 154 GLN A C 1
ATOM 1263 O O . GLN A 1 154 ? 14.203 -4.754 -12.141 1 93.44 154 GLN A O 1
ATOM 1268 N N . GLU A 1 155 ? 13.594 -3.92 -14.07 1 85.88 155 GLU A N 1
ATOM 1269 C CA . GLU A 1 155 ? 14.961 -3.785 -14.57 1 85.88 155 GLU A CA 1
ATOM 1270 C C . GLU A 1 155 ? 15.5 -2.377 -14.336 1 85.88 155 GLU A C 1
ATOM 1272 O O . GLU A 1 155 ? 16.656 -2.09 -14.641 1 85.88 155 GLU A O 1
ATOM 1277 N N . SER A 1 156 ? 14.625 -1.526 -13.82 1 78.94 156 SER A N 1
ATOM 1278 C CA . SER A 1 156 ? 15.023 -0.137 -13.617 1 78.94 156 SER A CA 1
ATOM 1279 C C . SER A 1 156 ? 15.703 0.05 -12.266 1 78.94 156 SER A C 1
ATOM 1281 O O . SER A 1 156 ? 15.461 -0.719 -11.328 1 78.94 156 SER A O 1
ATOM 1283 N N . LYS A 1 157 ? 16.562 1.006 -12.242 1 71.25 157 LYS A N 1
ATOM 1284 C CA . LYS A 1 157 ? 17.344 1.269 -11.031 1 71.25 157 LYS A CA 1
ATOM 1285 C C . LYS A 1 157 ? 16.625 2.295 -10.148 1 71.25 157 LYS A C 1
ATOM 1287 O O . LYS A 1 157 ? 16.938 2.41 -8.961 1 71.25 157 LYS A O 1
ATOM 1292 N N . SER A 1 158 ? 15.672 2.898 -10.586 1 78.81 158 SER A N 1
ATOM 1293 C CA . SER A 1 158 ? 15.125 3.982 -9.781 1 78.81 158 SER A CA 1
ATOM 1294 C C . SER A 1 158 ? 13.797 3.574 -9.141 1 78.81 158 SER A C 1
ATOM 1296 O O . SER A 1 158 ? 12.844 3.225 -9.836 1 78.81 158 SER A O 1
ATOM 1298 N N . ILE A 1 159 ? 13.586 3.68 -7.852 1 88.06 159 ILE A N 1
ATOM 1299 C CA . ILE A 1 159 ? 12.523 3.451 -6.879 1 88.06 159 ILE A CA 1
ATOM 1300 C C . ILE A 1 159 ? 11.625 2.314 -7.359 1 88.06 159 ILE A C 1
ATOM 1302 O O . ILE A 1 159 ? 10.398 2.422 -7.301 1 88.06 159 ILE A O 1
ATOM 1306 N N . SER A 1 160 ? 12.172 1.246 -7.891 1 93.12 160 SER A N 1
ATOM 1307 C CA . SER A 1 160 ? 11.477 0.155 -8.562 1 93.12 160 SER A CA 1
ATOM 1308 C C . SER A 1 160 ? 10.453 -0.5 -7.645 1 93.12 160 SER A C 1
ATOM 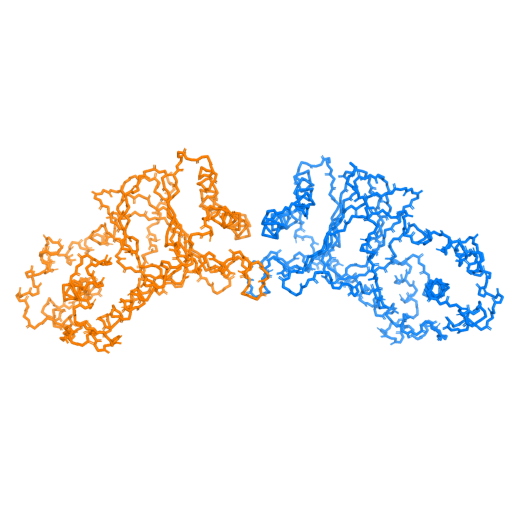1310 O O . SER A 1 160 ? 9.328 -0.787 -8.055 1 93.12 160 SER A O 1
ATOM 1312 N N . GLU A 1 161 ? 10.781 -0.702 -6.352 1 94.88 161 GLU A N 1
ATOM 1313 C CA . GLU A 1 161 ? 9.883 -1.406 -5.441 1 94.88 161 GLU A CA 1
ATOM 1314 C C . GLU A 1 161 ? 8.625 -0.589 -5.168 1 94.88 161 GLU A C 1
ATOM 1316 O O . GLU A 1 161 ? 7.52 -1.13 -5.152 1 94.88 161 GLU A O 1
ATOM 1321 N N . LEU A 1 162 ? 8.812 0.72 -4.949 1 96 162 LEU A N 1
ATOM 1322 C CA . LEU A 1 162 ? 7.672 1.592 -4.695 1 96 162 LEU A CA 1
ATOM 1323 C C . LEU A 1 162 ? 6.77 1.68 -5.922 1 96 162 LEU A C 1
ATOM 1325 O O . LEU A 1 162 ? 5.547 1.571 -5.809 1 96 162 LEU A O 1
ATOM 1329 N N . LYS A 1 163 ? 7.367 1.844 -7.078 1 96.25 163 LYS A N 1
ATOM 1330 C CA . LYS A 1 163 ? 6.609 1.923 -8.328 1 96.25 163 LYS A CA 1
ATOM 1331 C C . LYS A 1 163 ? 5.891 0.608 -8.617 1 96.25 163 LYS A C 1
ATOM 1333 O O . LYS A 1 163 ? 4.762 0.608 -9.109 1 96.25 163 LYS A O 1
ATOM 1338 N N . THR A 1 164 ? 6.586 -0.517 -8.367 1 97.06 164 THR A N 1
ATOM 1339 C CA . THR A 1 164 ? 5.965 -1.825 -8.531 1 97.06 164 THR A CA 1
ATOM 1340 C C . THR A 1 164 ? 4.699 -1.935 -7.688 1 97.06 164 THR A C 1
ATOM 1342 O O . THR A 1 164 ? 3.645 -2.332 -8.188 1 97.06 164 THR A O 1
ATOM 1345 N N . THR A 1 165 ? 4.781 -1.562 -6.398 1 96.88 165 THR A N 1
ATOM 1346 C CA . THR A 1 165 ? 3.639 -1.654 -5.496 1 96.88 165 THR A CA 1
ATOM 1347 C C . THR A 1 165 ? 2.512 -0.733 -5.949 1 96.88 165 THR A C 1
ATOM 1349 O O . THR A 1 165 ? 1.337 -1.102 -5.883 1 96.88 165 THR A O 1
ATOM 1352 N N . GLU A 1 166 ? 2.861 0.447 -6.426 1 96.94 166 GLU A N 1
ATOM 1353 C CA . GLU A 1 166 ? 1.889 1.377 -6.992 1 96.94 166 GLU A CA 1
ATOM 1354 C C . GLU A 1 166 ? 1.123 0.74 -8.148 1 96.94 166 GLU A C 1
ATOM 1356 O O . GLU A 1 166 ? -0.109 0.777 -8.18 1 96.94 166 GLU A O 1
ATOM 1361 N N . LEU A 1 167 ? 1.844 0.176 -9.07 1 97.75 167 LEU A N 1
ATOM 1362 C CA . LEU A 1 167 ? 1.243 -0.406 -10.266 1 97.75 167 LEU A CA 1
ATOM 1363 C C . LEU A 1 167 ? 0.422 -1.643 -9.914 1 97.75 167 LEU A C 1
ATOM 1365 O O . LEU A 1 167 ? -0.617 -1.897 -10.523 1 97.75 167 LEU A O 1
ATOM 1369 N N . ILE A 1 168 ? 0.891 -2.434 -8.977 1 98.25 168 ILE A N 1
ATOM 1370 C CA . ILE A 1 168 ? 0.161 -3.619 -8.539 1 98.25 168 ILE A CA 1
ATOM 1371 C C . ILE A 1 168 ? -1.168 -3.205 -7.914 1 98.25 168 ILE A C 1
ATOM 1373 O O . ILE A 1 168 ? -2.188 -3.871 -8.109 1 98.25 168 ILE A O 1
ATOM 1377 N N . MET A 1 169 ? -1.167 -2.129 -7.148 1 97.38 169 MET A N 1
ATOM 1378 C CA . MET A 1 169 ? -2.416 -1.633 -6.574 1 97.38 169 MET A CA 1
ATOM 1379 C C . MET A 1 169 ? -3.391 -1.219 -7.672 1 97.38 169 MET A C 1
ATOM 1381 O O . MET A 1 169 ? -4.582 -1.512 -7.594 1 97.38 169 MET A O 1
ATOM 1385 N N . LYS A 1 170 ? -2.861 -0.522 -8.656 1 97.19 170 LYS A N 1
ATOM 1386 C CA . LYS A 1 170 ? -3.684 -0.167 -9.812 1 97.19 170 LYS A CA 1
ATOM 1387 C C . LYS A 1 170 ? -4.273 -1.41 -10.469 1 97.19 170 LYS A C 1
ATOM 1389 O O . LYS A 1 170 ? -5.473 -1.46 -10.75 1 97.19 170 LYS A O 1
ATOM 1394 N N . LEU A 1 171 ? -3.441 -2.402 -10.68 1 97.94 171 LEU A N 1
ATOM 1395 C CA . LEU A 1 171 ? -3.844 -3.654 -11.312 1 97.94 171 LEU A CA 1
ATOM 1396 C C . LEU A 1 171 ? -4.926 -4.352 -10.492 1 97.94 171 LEU A C 1
ATOM 1398 O O . LEU A 1 171 ? -5.898 -4.863 -11.055 1 97.94 171 LEU A O 1
ATOM 1402 N N . TRP A 1 172 ? -4.77 -4.367 -9.188 1 97.88 172 TRP A N 1
ATOM 1403 C CA . TRP A 1 172 ? -5.742 -5.016 -8.312 1 97.88 172 TRP A CA 1
ATOM 1404 C C . TRP A 1 172 ? -7.105 -4.348 -8.43 1 97.88 172 TRP A C 1
ATOM 1406 O O . TRP A 1 172 ? -8.141 -5.023 -8.438 1 97.88 172 TRP A O 1
ATOM 1416 N N . GLY A 1 173 ? -7.062 -2.984 -8.461 1 96.19 173 GLY A N 1
ATOM 1417 C CA . GLY A 1 173 ? -8.32 -2.283 -8.672 1 96.19 173 GLY A CA 1
ATOM 1418 C C . GLY A 1 173 ? -9.023 -2.697 -9.945 1 96.19 173 GLY A C 1
ATOM 1419 O O . GLY A 1 173 ? -10.242 -2.857 -9.961 1 96.19 173 GLY A O 1
ATOM 1420 N N . GLN A 1 174 ? -8.281 -2.891 -11 1 95.69 174 GLN A N 1
ATOM 1421 C CA . GLN A 1 174 ? -8.836 -3.312 -12.281 1 95.69 174 GLN A CA 1
ATOM 1422 C C . GLN A 1 174 ? -9.422 -4.719 -12.188 1 95.69 174 GLN A C 1
ATOM 1424 O O . GLN A 1 174 ? -10.5 -4.984 -12.719 1 95.69 174 GLN A O 1
ATOM 1429 N N . ILE A 1 175 ? -8.711 -5.66 -11.477 1 95.88 175 ILE A N 1
ATOM 1430 C CA . ILE A 1 175 ? -9.195 -7.02 -11.258 1 95.88 175 ILE A CA 1
ATOM 1431 C C . ILE A 1 175 ? -10.5 -6.98 -10.469 1 95.88 175 ILE A C 1
ATOM 1433 O O . ILE A 1 175 ? -11.492 -7.602 -10.859 1 95.88 175 ILE A O 1
ATOM 1437 N N . TYR A 1 176 ? -10.5 -6.223 -9.375 1 95.31 176 TYR A N 1
ATOM 1438 C CA . TYR A 1 176 ? -11.672 -6.102 -8.508 1 95.31 176 TYR A CA 1
ATOM 1439 C C . TYR A 1 176 ? -12.891 -5.656 -9.297 1 95.31 176 TYR A C 1
ATOM 1441 O O . TYR A 1 176 ? -13.984 -6.211 -9.133 1 95.31 176 TYR A O 1
ATOM 1449 N N . GLU A 1 177 ? -12.703 -4.711 -10.203 1 92.31 177 GLU A N 1
ATOM 1450 C CA . GLU A 1 177 ? -13.82 -4.156 -10.977 1 92.31 177 GLU A CA 1
ATOM 1451 C C . GLU A 1 177 ? -14.273 -5.125 -12.062 1 92.31 177 GLU A C 1
ATOM 1453 O O . GLU A 1 177 ? -15.398 -5.023 -12.555 1 92.31 177 GLU A O 1
ATOM 1458 N N . SER A 1 178 ? -13.398 -6.012 -12.445 1 90.25 178 SER A N 1
ATOM 1459 C CA . SER A 1 178 ? -13.711 -6.934 -13.531 1 90.25 178 SER A CA 1
ATOM 1460 C C . SER A 1 178 ? -14.508 -8.133 -13.023 1 90.25 178 SER A C 1
ATOM 1462 O O . SER A 1 178 ? -15.102 -8.867 -13.812 1 90.25 178 SER A O 1
ATOM 1464 N N . ILE A 1 179 ? -14.445 -8.406 -11.727 1 87.12 179 ILE A N 1
ATOM 1465 C CA . ILE A 1 179 ? -15.141 -9.555 -11.148 1 87.12 179 ILE A CA 1
ATOM 1466 C C . ILE A 1 179 ? -16.625 -9.227 -10.977 1 87.12 179 ILE A C 1
ATOM 1468 O O . ILE A 1 179 ? -16.969 -8.148 -10.5 1 87.12 179 ILE A O 1
ATOM 1472 N N . SER A 1 180 ? -17.438 -10.102 -11.492 1 79.12 180 SER A N 1
ATOM 1473 C CA . SER A 1 180 ? -18.875 -9.977 -11.281 1 79.12 180 SER A CA 1
ATOM 1474 C C . SER A 1 180 ? -19.281 -10.508 -9.914 1 79.12 180 SER A C 1
ATOM 1476 O O . SER A 1 180 ? -19.344 -11.719 -9.703 1 79.12 180 SER A O 1
ATOM 1478 N N . TRP A 1 181 ? -19.5 -9.742 -8.922 1 74.75 181 TRP A N 1
ATOM 1479 C CA . TRP A 1 181 ? -19.734 -10.109 -7.527 1 74.75 181 TRP A CA 1
ATOM 1480 C C . TRP A 1 181 ? -21.141 -10.664 -7.336 1 74.75 181 TRP A C 1
ATOM 1482 O O . TRP A 1 181 ? -21.406 -11.391 -6.375 1 74.75 181 TRP A O 1
ATOM 1492 N N . ASN A 1 182 ? -22.047 -10.438 -8.109 1 63.66 182 ASN A N 1
ATOM 1493 C CA . ASN A 1 182 ? -23.391 -11.008 -7.98 1 63.66 182 ASN A CA 1
ATOM 1494 C C . ASN A 1 182 ? -23.359 -12.523 -8.156 1 63.66 182 ASN A C 1
ATOM 1496 O O . ASN A 1 182 ? -24.203 -13.234 -7.586 1 63.66 182 ASN A O 1
ATOM 1500 N N . ASP A 1 183 ? -22.609 -13.133 -8.812 1 55.31 183 ASP A N 1
ATOM 1501 C CA . ASP A 1 183 ? -22.656 -14.547 -9.18 1 55.31 183 ASP A CA 1
ATOM 1502 C C . ASP A 1 183 ? -21.75 -15.375 -8.273 1 55.31 183 ASP A C 1
ATOM 1504 O O . ASP A 1 183 ? -21.75 -16.609 -8.344 1 55.31 183 ASP A O 1
ATOM 1508 N N . THR A 1 184 ? -20.984 -14.922 -7.387 1 54.94 184 THR A N 1
ATOM 1509 C CA . THR A 1 184 ? -19.828 -15.633 -6.852 1 54.94 184 THR A CA 1
ATOM 1510 C C . THR A 1 184 ? -20.219 -16.453 -5.625 1 54.94 184 THR A C 1
ATOM 1512 O O . THR A 1 184 ? -19.438 -17.266 -5.145 1 54.94 184 THR A O 1
ATOM 1515 N N . GLN A 1 185 ? -21.422 -16.375 -4.953 1 52.56 185 GLN A N 1
ATOM 1516 C CA . GLN A 1 185 ? -21.594 -16.938 -3.621 1 52.56 185 GLN A CA 1
ATOM 1517 C C . GLN A 1 185 ? -21.688 -18.469 -3.684 1 52.56 185 GLN A C 1
ATOM 1519 O O . GLN A 1 185 ? -21.172 -19.156 -2.797 1 52.56 185 GLN A O 1
ATOM 1524 N N . ASN A 1 186 ? -22.5 -19.078 -4.52 1 49.25 186 ASN A N 1
ATOM 1525 C CA . ASN A 1 186 ? -22.922 -20.438 -4.262 1 49.25 186 ASN A CA 1
ATOM 1526 C C . ASN A 1 186 ? -21.953 -21.453 -4.867 1 49.25 186 ASN A C 1
ATOM 1528 O O . ASN A 1 186 ? -21.703 -22.516 -4.285 1 49.25 186 ASN A O 1
ATOM 1532 N N . ILE A 1 187 ? -21.516 -21.391 -5.949 1 51.12 187 ILE A N 1
ATOM 1533 C CA . ILE A 1 187 ? -20.891 -22.422 -6.77 1 51.12 187 ILE A CA 1
ATOM 1534 C C . ILE A 1 187 ? -19.5 -22.75 -6.203 1 51.12 187 ILE A C 1
ATOM 1536 O O . ILE A 1 187 ? -19.062 -23.906 -6.242 1 51.12 187 ILE A O 1
ATOM 1540 N N . ASN A 1 188 ? -18.828 -21.875 -5.195 1 59.69 188 ASN A N 1
ATOM 1541 C CA . ASN A 1 188 ? -17.391 -21.781 -4.98 1 59.69 188 ASN A CA 1
ATOM 1542 C C . ASN A 1 188 ? -16.953 -22.641 -3.805 1 59.69 188 ASN A C 1
ATOM 1544 O O . ASN A 1 188 ? -15.82 -23.125 -3.785 1 59.69 188 ASN A O 1
ATOM 1548 N N . LYS A 1 189 ? -17.922 -23.328 -3.131 1 65.06 189 LYS A N 1
ATOM 1549 C CA . LYS A 1 189 ? -17.484 -24.016 -1.927 1 65.06 189 LYS A CA 1
ATOM 1550 C C . LYS A 1 189 ? -17.047 -25.453 -2.246 1 65.06 189 LYS A C 1
ATOM 1552 O O . LYS A 1 189 ? -16.062 -25.938 -1.688 1 65.06 189 LYS A O 1
ATOM 1557 N N . THR A 1 190 ? -17.719 -26 -3.223 1 72.69 190 THR A N 1
ATOM 1558 C CA . THR A 1 190 ? -17.406 -27.375 -3.588 1 72.69 190 THR A CA 1
ATOM 1559 C C . THR A 1 190 ? -16.047 -27.453 -4.297 1 72.69 190 THR A C 1
ATOM 1561 O O . THR A 1 190 ? -15.242 -28.344 -4.012 1 72.69 190 THR A O 1
ATOM 1564 N N . SER A 1 191 ? -15.828 -26.594 -5.086 1 84.5 191 SER A N 1
ATOM 1565 C CA . SER A 1 191 ? -14.562 -26.578 -5.809 1 84.5 191 SER A CA 1
ATOM 1566 C C . SER A 1 191 ? -13.391 -26.297 -4.867 1 84.5 191 SER A C 1
ATOM 1568 O O . SER A 1 191 ? -12.344 -26.953 -4.965 1 84.5 191 SER A O 1
ATOM 1570 N N . ALA A 1 192 ? -13.656 -25.5 -3.949 1 85.94 192 ALA A N 1
ATOM 1571 C CA . ALA A 1 192 ? -12.609 -25.172 -2.984 1 85.94 192 ALA A CA 1
ATOM 1572 C C . ALA A 1 192 ? -12.297 -26.359 -2.088 1 85.94 192 ALA A C 1
ATOM 1574 O O . ALA A 1 192 ? -11.133 -26.641 -1.795 1 85.94 192 ALA A O 1
ATOM 1575 N N . GLN A 1 193 ? -13.273 -27.016 -1.716 1 88.94 193 GLN A N 1
ATOM 1576 C CA . GLN A 1 193 ? -13.094 -28.188 -0.874 1 88.94 193 GLN A CA 1
ATOM 1577 C C . GLN A 1 193 ? -12.344 -29.297 -1.624 1 88.94 193 GLN A C 1
ATOM 1579 O O . GLN A 1 193 ? -11.438 -29.922 -1.078 1 88.94 193 GLN A O 1
ATOM 1584 N N . ALA A 1 194 ? -12.805 -29.516 -2.807 1 92.56 194 ALA A N 1
ATOM 1585 C CA . ALA A 1 194 ? -12.156 -30.531 -3.627 1 92.56 194 ALA A CA 1
ATOM 1586 C C . ALA A 1 194 ? -10.68 -30.219 -3.842 1 92.56 194 ALA A C 1
ATOM 1588 O O . ALA A 1 194 ? -9.836 -31.109 -3.773 1 92.56 194 ALA A O 1
ATOM 1589 N N . GLN A 1 195 ? -10.398 -29.016 -4.035 1 92.12 195 GLN A N 1
ATOM 1590 C CA . GLN A 1 195 ? -9.008 -28.625 -4.25 1 92.12 195 GLN A CA 1
ATOM 1591 C C . GLN A 1 195 ? -8.188 -28.797 -2.977 1 92.12 195 GLN A C 1
ATOM 1593 O O . GLN A 1 195 ? -7.035 -29.234 -3.031 1 92.12 195 GLN A O 1
ATOM 1598 N N . ALA A 1 196 ? -8.797 -28.453 -1.885 1 92.06 196 ALA A N 1
ATOM 1599 C CA . ALA A 1 196 ? -8.109 -28.641 -0.61 1 92.06 196 ALA A CA 1
ATOM 1600 C C . ALA A 1 196 ? -7.793 -30.109 -0.368 1 92.06 196 ALA A C 1
ATOM 1602 O O . ALA A 1 196 ? -6.691 -30.453 0.071 1 92.06 196 ALA A O 1
ATOM 1603 N N . GLN A 1 197 ? -8.719 -30.891 -0.64 1 94.56 197 GLN A N 1
ATOM 1604 C CA . GLN A 1 197 ? -8.531 -32.312 -0.497 1 94.56 197 GLN A CA 1
ATOM 1605 C C . GLN A 1 197 ? -7.434 -32.812 -1.435 1 94.56 197 GLN A C 1
ATOM 1607 O O . GLN A 1 197 ? -6.586 -33.625 -1.033 1 94.56 197 GLN A O 1
ATOM 1612 N N . LEU A 1 198 ? -7.516 -32.375 -2.625 1 96.06 198 LEU A N 1
ATOM 1613 C CA . LEU A 1 198 ? -6.496 -32.75 -3.604 1 96.06 198 LEU A CA 1
ATOM 1614 C C . LEU A 1 198 ? -5.105 -32.344 -3.109 1 96.06 198 LEU A C 1
ATOM 1616 O O . LEU A 1 198 ? -4.172 -33.156 -3.18 1 96.06 198 LEU A O 1
ATOM 1620 N N . GLN A 1 199 ? -4.973 -31.188 -2.605 1 92.88 199 GLN A N 1
ATOM 1621 C CA . GLN A 1 199 ? -3.689 -30.688 -2.127 1 92.88 199 GLN A CA 1
ATOM 1622 C C . GLN A 1 199 ? -3.15 -31.547 -0.99 1 92.88 199 GLN A C 1
ATOM 1624 O O . GLN A 1 199 ? -1.959 -31.859 -0.952 1 92.88 199 GLN A O 1
ATOM 1629 N N . ILE A 1 200 ? -3.996 -31.953 -0.13 1 94.56 200 ILE A N 1
ATOM 1630 C CA . ILE A 1 200 ? -3.604 -32.812 0.977 1 94.56 200 ILE A CA 1
ATOM 1631 C C . ILE A 1 200 ? -3.115 -34.156 0.434 1 94.56 200 ILE A C 1
ATOM 1633 O O . ILE A 1 200 ? -2.078 -34.688 0.863 1 94.56 200 ILE A O 1
ATOM 1637 N N . MET A 1 201 ? -3.84 -34.656 -0.495 1 95.69 201 MET A N 1
ATOM 1638 C CA . MET A 1 201 ? -3.482 -35.969 -1.075 1 95.69 201 MET A CA 1
ATOM 1639 C C . MET A 1 201 ? -2.164 -35.875 -1.838 1 95.69 201 MET A C 1
ATOM 1641 O O . MET A 1 201 ? -1.338 -36.781 -1.769 1 95.69 201 MET A O 1
ATOM 1645 N N . MET A 1 202 ? -2.033 -34.812 -2.525 1 95.38 202 MET A N 1
ATOM 1646 C CA . MET A 1 202 ? -0.774 -34.625 -3.236 1 95.38 202 MET A CA 1
ATOM 1647 C C . MET A 1 202 ? 0.396 -34.531 -2.262 1 95.38 202 MET A C 1
ATOM 1649 O O . MET A 1 202 ? 1.449 -35.125 -2.504 1 95.38 202 MET A O 1
ATOM 1653 N N . GLN A 1 203 ? 0.2 -33.844 -1.188 1 93.69 203 GLN A N 1
ATOM 1654 C CA . GLN A 1 203 ? 1.243 -33.75 -0.171 1 93.69 203 GLN A CA 1
ATOM 1655 C C . GLN A 1 203 ? 1.565 -35.094 0.416 1 93.69 203 GLN A C 1
ATOM 1657 O O . GLN A 1 203 ? 2.729 -35.406 0.687 1 93.69 203 GLN A O 1
ATOM 1662 N N . HIS A 1 204 ? 0.592 -35.875 0.66 1 94.12 204 HIS A N 1
ATOM 1663 C CA . HIS A 1 204 ? 0.792 -37.25 1.139 1 94.12 204 HIS A CA 1
ATOM 1664 C C . HIS A 1 204 ? 1.652 -38.031 0.169 1 94.12 204 HIS A C 1
ATOM 1666 O O . HIS A 1 204 ? 2.574 -38.75 0.587 1 94.12 204 HIS A O 1
ATOM 1672 N N . ILE A 1 205 ? 1.327 -37.938 -1.09 1 95.38 205 ILE A N 1
ATOM 1673 C CA . ILE A 1 205 ? 2.086 -38.625 -2.123 1 95.38 205 ILE A CA 1
ATOM 1674 C C . ILE A 1 205 ? 3.535 -38.156 -2.111 1 95.38 205 ILE A C 1
ATOM 1676 O O . ILE A 1 205 ? 4.465 -38.969 -2.137 1 95.38 205 ILE A O 1
ATOM 1680 N N . HIS A 1 206 ? 3.738 -36.875 -2.051 1 94.19 206 HIS A N 1
ATOM 1681 C CA . HIS A 1 206 ? 5.074 -36.312 -2.109 1 94.19 206 HIS A CA 1
ATOM 1682 C C . HIS A 1 206 ? 5.918 -36.75 -0.917 1 94.19 206 HIS A C 1
ATOM 1684 O O . HIS A 1 206 ? 7.129 -36.938 -1.048 1 94.19 206 HIS A O 1
ATOM 1690 N N . LYS A 1 207 ? 5.266 -36.844 0.21 1 93.12 207 LYS A N 1
ATOM 1691 C CA . LYS A 1 207 ? 5.969 -37.219 1.436 1 93.12 207 LYS A CA 1
ATOM 1692 C C . LYS A 1 207 ? 6.281 -38.719 1.463 1 93.12 207 LYS A C 1
ATOM 1694 O O . LYS A 1 207 ? 7.23 -39.156 2.121 1 93.12 207 LYS A O 1
ATOM 1699 N N . ASN A 1 208 ? 5.543 -39.5 0.674 1 94 208 ASN A N 1
ATOM 1700 C CA . ASN A 1 208 ? 5.633 -40.969 0.819 1 94 208 ASN A CA 1
ATOM 1701 C C . ASN A 1 208 ? 5.891 -41.625 -0.521 1 94 208 ASN A C 1
ATOM 1703 O O . ASN A 1 208 ? 5.672 -42.844 -0.66 1 94 208 ASN A O 1
ATOM 1707 N N . TYR A 1 209 ? 6.289 -40.875 -1.488 1 93.5 209 TYR A N 1
ATOM 1708 C CA . TYR A 1 209 ? 6.371 -41.375 -2.857 1 93.5 209 TYR A CA 1
ATOM 1709 C C . TYR A 1 209 ? 7.27 -42.625 -2.941 1 93.5 209 TYR A C 1
ATOM 1711 O O . TYR A 1 209 ? 7.156 -43.406 -3.873 1 93.5 209 TYR A O 1
ATOM 1719 N N . TYR A 1 210 ? 8.203 -42.781 -2.029 1 93.62 210 TYR A N 1
ATOM 1720 C CA . TYR A 1 210 ? 9.188 -43.844 -2.076 1 93.62 210 TYR A CA 1
ATOM 1721 C C . TYR A 1 210 ? 8.594 -45.156 -1.546 1 93.62 210 TYR A C 1
ATOM 1723 O O . TYR A 1 210 ? 9.211 -46.219 -1.659 1 93.62 210 TYR A O 1
ATOM 1731 N N . ARG A 1 211 ? 7.383 -45.125 -1.002 1 93.06 211 ARG A N 1
ATOM 1732 C CA . ARG A 1 211 ? 6.668 -46.281 -0.514 1 93.06 211 ARG A CA 1
ATOM 1733 C C . ARG A 1 211 ? 5.441 -46.562 -1.37 1 93.06 211 ARG A C 1
ATOM 1735 O O . ARG A 1 211 ? 5.094 -45.781 -2.254 1 93.06 211 ARG A O 1
ATOM 1742 N N . ARG A 1 212 ? 4.887 -47.781 -1.107 1 91.75 212 ARG A N 1
ATOM 1743 C CA . ARG A 1 212 ? 3.65 -48.125 -1.8 1 91.75 212 ARG A CA 1
ATOM 1744 C C . ARG A 1 212 ? 2.49 -47.25 -1.317 1 91.75 212 ARG A C 1
ATOM 1746 O O . ARG A 1 212 ? 2.252 -47.125 -0.113 1 91.75 212 ARG A O 1
ATOM 1753 N N . ILE A 1 213 ? 1.852 -46.562 -2.213 1 93.75 213 ILE A N 1
ATOM 1754 C CA . ILE A 1 213 ? 0.683 -45.75 -1.927 1 93.75 213 ILE A CA 1
ATOM 1755 C C . ILE A 1 213 ? -0.553 -46.344 -2.582 1 93.75 213 ILE A C 1
ATOM 1757 O O . ILE A 1 213 ? -0.547 -46.656 -3.779 1 93.75 213 ILE A O 1
ATOM 1761 N N . THR A 1 214 ? -1.604 -46.562 -1.82 1 94.81 214 THR A N 1
ATOM 1762 C CA . THR A 1 214 ? -2.842 -47.125 -2.344 1 94.81 214 THR A CA 1
ATOM 1763 C C . THR A 1 214 ? -3.949 -46.062 -2.369 1 94.81 214 THR A C 1
ATOM 1765 O O . THR A 1 214 ? -3.83 -45 -1.737 1 94.81 214 THR A O 1
ATOM 1768 N N . LEU A 1 215 ? -4.965 -46.406 -3.105 1 95.88 215 LEU A N 1
ATOM 1769 C CA . LEU A 1 215 ? -6.137 -45.562 -3.123 1 95.88 215 LEU A CA 1
ATOM 1770 C C . LEU A 1 215 ? -6.738 -45.438 -1.727 1 95.88 215 LEU A C 1
ATOM 1772 O O . LEU A 1 215 ? -7.281 -44.375 -1.371 1 95.88 215 LEU A O 1
ATOM 1776 N N . GLU A 1 216 ? -6.633 -46.5 -1.02 1 95.25 216 GLU A N 1
ATOM 1777 C CA . GLU A 1 216 ? -7.16 -46.5 0.342 1 95.25 216 GLU A CA 1
ATOM 1778 C C . GLU A 1 216 ? -6.395 -45.531 1.241 1 95.25 216 GLU A C 1
ATOM 1780 O O . GLU A 1 216 ? -6.996 -44.844 2.076 1 95.25 216 GLU A O 1
ATOM 1785 N N . ASP A 1 217 ? -5.129 -45.531 1.095 1 94.5 217 ASP A N 1
ATOM 1786 C CA . ASP A 1 217 ? -4.297 -44.594 1.85 1 94.5 217 ASP A CA 1
ATOM 1787 C C . ASP A 1 217 ? -4.727 -43.156 1.597 1 94.5 217 ASP A C 1
ATOM 1789 O O . ASP A 1 217 ? -4.867 -42.375 2.535 1 94.5 217 ASP A O 1
ATOM 1793 N N . LEU A 1 218 ? -4.941 -42.812 0.374 1 96.5 218 LEU A N 1
ATOM 1794 C CA . LEU A 1 218 ? -5.305 -41.469 -0.019 1 96.5 218 LEU A CA 1
ATOM 1795 C C . LEU A 1 218 ? -6.711 -41.094 0.463 1 96.5 218 LEU A C 1
ATOM 1797 O O . LEU A 1 218 ? -6.941 -40 0.981 1 96.5 218 LEU A O 1
ATOM 1801 N N . ALA A 1 219 ? -7.648 -42.031 0.31 1 96.75 219 ALA A N 1
ATOM 1802 C CA . ALA A 1 219 ? -9.016 -41.812 0.776 1 96.75 219 ALA A CA 1
ATOM 1803 C C . ALA A 1 219 ? -9.047 -41.562 2.279 1 96.75 219 ALA A C 1
ATOM 1805 O O . ALA A 1 219 ? -9.781 -40.688 2.752 1 96.75 219 ALA A O 1
ATOM 1806 N N . ARG A 1 220 ? -8.273 -42.281 2.965 1 94.75 220 ARG A N 1
ATOM 1807 C CA . ARG A 1 220 ? -8.203 -42.188 4.418 1 94.75 220 ARG A CA 1
ATOM 1808 C C . ARG A 1 220 ? -7.594 -40.844 4.832 1 94.75 220 ARG A C 1
ATOM 1810 O O . ARG A 1 220 ? -8 -40.25 5.84 1 94.75 220 ARG A O 1
ATOM 1817 N N . SER A 1 221 ? -6.711 -40.375 4.062 1 92.38 221 SER A N 1
ATOM 1818 C CA . SER A 1 221 ? -5.996 -39.156 4.41 1 92.38 221 SER A CA 1
ATOM 1819 C C . SER A 1 221 ? -6.938 -37.969 4.418 1 92.38 221 SER A C 1
ATOM 1821 O O . SER A 1 221 ? -6.672 -36.969 5.098 1 92.38 221 SER A O 1
ATOM 1823 N N . VAL A 1 222 ? -8.062 -37.938 3.662 1 94.88 222 VAL A N 1
ATOM 1824 C CA . VAL A 1 222 ? -8.961 -36.812 3.596 1 94.88 222 VAL A CA 1
ATOM 1825 C C . VAL A 1 222 ? -10.391 -37.25 3.908 1 94.88 222 VAL A C 1
ATOM 1827 O O . VAL A 1 222 ? -11.336 -36.469 3.754 1 94.88 222 VAL A O 1
ATOM 1830 N N . SER A 1 223 ? -10.633 -38.531 4.281 1 94.5 223 SER A N 1
ATOM 1831 C CA . SER A 1 223 ? -11.898 -39.094 4.742 1 94.5 223 SER A CA 1
ATOM 1832 C C . SER A 1 223 ? -12.961 -39.031 3.656 1 94.5 223 SER A C 1
ATOM 1834 O O . SER A 1 223 ? -14.062 -38.531 3.895 1 94.5 223 SER A O 1
ATOM 1836 N N . ILE A 1 224 ? -12.648 -39.469 2.486 1 95.94 224 ILE A N 1
ATOM 1837 C CA . ILE A 1 224 ? -13.617 -39.562 1.398 1 95.94 224 ILE A CA 1
ATOM 1838 C C . ILE A 1 224 ? -13.562 -40.969 0.781 1 95.94 224 ILE A C 1
ATOM 1840 O O . ILE A 1 224 ? -12.766 -41.781 1.207 1 95.94 224 ILE A O 1
ATOM 1844 N N . SER A 1 225 ? -14.422 -41.25 -0.219 1 96.31 225 SER A N 1
ATOM 1845 C CA . SER A 1 225 ? -14.453 -42.562 -0.87 1 96.31 225 SER A CA 1
ATOM 1846 C C . SER A 1 225 ? -13.367 -42.688 -1.929 1 96.31 225 SER A C 1
ATOM 1848 O O . SER A 1 225 ? -12.836 -41.688 -2.396 1 96.31 225 SER A O 1
ATOM 1850 N N . LYS A 1 226 ? -13.016 -43.875 -2.268 1 96.75 226 LYS A N 1
ATOM 1851 C CA . LYS A 1 226 ? -12.055 -44.125 -3.336 1 96.75 226 LYS A CA 1
ATOM 1852 C C . LYS A 1 226 ? -12.531 -43.531 -4.66 1 96.75 226 LYS A C 1
ATOM 1854 O O . LYS A 1 226 ? -11.734 -43 -5.438 1 96.75 226 LYS A O 1
ATOM 1859 N N . SER A 1 227 ? -13.828 -43.688 -4.82 1 97 227 SER A N 1
ATOM 1860 C CA . SER A 1 227 ? -14.406 -43.125 -6.047 1 97 227 SER A CA 1
ATOM 1861 C C . SER A 1 227 ? -14.227 -41.625 -6.109 1 97 227 SER A C 1
ATOM 1863 O O . SER A 1 227 ? -13.945 -41.062 -7.172 1 97 227 SER A O 1
ATOM 1865 N N . SER A 1 228 ? -14.359 -41 -4.984 1 96.5 228 SER A N 1
ATOM 1866 C CA . SER A 1 228 ? -14.18 -39.531 -4.906 1 96.5 228 SER A CA 1
ATOM 1867 C C . SER A 1 228 ? -12.727 -39.156 -5.164 1 96.5 228 SER A C 1
ATOM 1869 O O . SER A 1 228 ? -12.453 -38.156 -5.816 1 96.5 228 SER A O 1
ATOM 1871 N N . VAL A 1 229 ? -11.789 -39.938 -4.66 1 97.5 229 VAL A N 1
ATOM 1872 C CA . VAL A 1 229 ? -10.375 -39.688 -4.902 1 97.5 229 VAL A CA 1
ATOM 1873 C C . VAL A 1 229 ? -10.094 -39.719 -6.406 1 97.5 229 VAL A C 1
ATOM 1875 O O . VAL A 1 229 ? -9.484 -38.781 -6.949 1 97.5 229 VAL A O 1
ATOM 1878 N N . LEU A 1 230 ? -10.586 -40.75 -7.07 1 97.62 230 LEU A N 1
ATOM 1879 C CA . LEU A 1 230 ? -10.383 -40.906 -8.508 1 97.62 230 LEU A CA 1
ATOM 1880 C C . LEU A 1 230 ? -10.969 -39.719 -9.266 1 97.62 230 LEU A C 1
ATOM 1882 O O . LEU A 1 230 ? -10.336 -39.188 -10.188 1 97.62 230 LEU A O 1
ATOM 1886 N N . ASN A 1 231 ? -12.141 -39.344 -8.82 1 96.88 231 ASN A N 1
ATOM 1887 C CA . ASN A 1 231 ? -12.836 -38.25 -9.508 1 96.88 231 ASN A CA 1
ATOM 1888 C C . ASN A 1 231 ? -12.094 -36.938 -9.352 1 96.88 231 ASN A C 1
ATOM 1890 O O . ASN A 1 231 ? -11.992 -36.156 -10.305 1 96.88 231 ASN A O 1
ATOM 1894 N N . ILE A 1 232 ? -11.609 -36.625 -8.203 1 96.75 232 ILE A N 1
ATOM 1895 C CA . ILE A 1 232 ? -10.906 -35.375 -7.934 1 96.75 232 ILE A CA 1
ATOM 1896 C C . ILE A 1 232 ? -9.633 -35.312 -8.766 1 96.75 232 ILE A C 1
ATOM 1898 O O . ILE A 1 232 ? -9.367 -34.312 -9.43 1 96.75 232 ILE A O 1
ATOM 1902 N N . PHE A 1 233 ? -8.828 -36.375 -8.812 1 97.56 233 PHE A N 1
ATOM 1903 C CA . PHE A 1 233 ? -7.59 -36.406 -9.586 1 97.56 233 PHE A CA 1
ATOM 1904 C C . PHE A 1 233 ? -7.887 -36.25 -11.078 1 97.56 233 PHE A C 1
ATOM 1906 O O . PHE A 1 233 ? -7.191 -35.531 -11.781 1 97.56 233 PHE A O 1
ATOM 1913 N N . LYS A 1 234 ? -8.898 -36.938 -11.516 1 96.94 234 LYS A N 1
ATOM 1914 C CA . LYS A 1 234 ? -9.266 -36.844 -12.922 1 96.94 234 LYS A CA 1
ATOM 1915 C C . LYS A 1 234 ? -9.711 -35.438 -13.297 1 96.94 234 LYS A C 1
ATOM 1917 O O . LYS A 1 234 ? -9.312 -34.906 -14.336 1 96.94 234 LYS A O 1
ATOM 1922 N N . SER A 1 235 ? -10.492 -34.906 -12.469 1 95.56 235 SER A N 1
ATOM 1923 C CA . SER A 1 235 ? -11.094 -33.625 -12.75 1 95.56 235 SER A CA 1
ATOM 1924 C C . SER A 1 235 ? -10.047 -32.5 -12.734 1 95.56 235 SER A C 1
ATOM 1926 O O . SER A 1 235 ? -10.094 -31.578 -13.539 1 95.56 235 SER A O 1
ATOM 1928 N N . TYR A 1 236 ? -9.062 -32.594 -11.844 1 95.5 236 TYR A N 1
ATOM 1929 C CA . TYR A 1 236 ? -8.148 -31.469 -11.633 1 95.5 236 TYR A CA 1
ATOM 1930 C C . TYR A 1 236 ? -6.797 -31.75 -12.281 1 95.5 236 TYR A C 1
ATOM 1932 O O . TYR A 1 236 ? -6.203 -30.859 -12.898 1 95.5 236 TYR A O 1
ATOM 1940 N N . LEU A 1 237 ? -6.332 -33 -12.219 1 96.38 237 LEU A N 1
ATOM 1941 C CA . LEU A 1 237 ? -4.988 -33.281 -12.711 1 96.38 237 LEU A CA 1
ATOM 1942 C C . LEU A 1 237 ? -5.047 -34.062 -14.008 1 96.38 237 LEU A C 1
ATOM 1944 O O . LEU A 1 237 ? -4.016 -34.312 -14.641 1 96.38 237 LEU A O 1
ATOM 1948 N N . HIS A 1 238 ? -6.211 -34.562 -14.391 1 95.38 238 HIS A N 1
ATOM 1949 C CA . HIS A 1 238 ? -6.461 -35.281 -15.633 1 95.38 238 HIS A CA 1
ATOM 1950 C C . HIS A 1 238 ? -5.656 -36.594 -15.68 1 95.38 238 HIS A C 1
ATOM 1952 O O . HIS A 1 238 ? -5.145 -36.969 -16.734 1 95.38 238 HIS A O 1
ATOM 1958 N N . THR A 1 239 ? -5.5 -37.125 -14.5 1 95.81 239 THR A N 1
ATOM 1959 C CA . THR A 1 239 ? -4.805 -38.406 -14.367 1 95.81 239 THR A CA 1
ATOM 1960 C C . THR A 1 239 ? -5.297 -39.156 -13.133 1 95.81 239 THR A C 1
ATOM 1962 O O . THR A 1 239 ? -6.133 -38.656 -12.383 1 95.81 239 THR A O 1
ATOM 1965 N N . SER A 1 240 ? -4.891 -40.375 -12.938 1 96.5 240 SER A N 1
ATOM 1966 C CA . SER A 1 240 ? -5.242 -41.156 -11.75 1 96.5 240 SER A CA 1
ATOM 1967 C C . SER A 1 240 ? -4.242 -40.906 -10.625 1 96.5 240 SER A C 1
ATOM 1969 O O . SER A 1 240 ? -3.094 -40.531 -10.875 1 96.5 240 SER A O 1
ATOM 1971 N N . PRO A 1 241 ? -4.684 -41.156 -9.391 1 96.88 241 PRO A N 1
ATOM 1972 C CA . PRO A 1 241 ? -3.779 -40.969 -8.25 1 96.88 241 PRO A CA 1
ATOM 1973 C C . PRO A 1 241 ? -2.521 -41.844 -8.352 1 96.88 241 PRO A C 1
ATOM 1975 O O . PRO A 1 241 ? -1.423 -41.375 -8.039 1 96.88 241 PRO A O 1
ATOM 1978 N N . ILE A 1 242 ? -2.67 -42.938 -8.844 1 94.44 242 ILE A N 1
ATOM 1979 C CA . ILE A 1 242 ? -1.55 -43.875 -8.906 1 94.44 242 ILE A CA 1
ATOM 1980 C C . ILE A 1 242 ? -0.583 -43.438 -10.008 1 94.44 242 ILE A C 1
ATOM 1982 O O . ILE A 1 242 ? 0.636 -43.5 -9.828 1 94.44 242 ILE A O 1
ATOM 1986 N N . ASN A 1 243 ? -1.144 -43.125 -11.109 1 96 243 ASN A N 1
ATOM 1987 C CA . ASN A 1 243 ? -0.292 -42.625 -12.18 1 96 243 ASN A CA 1
ATOM 1988 C C . ASN A 1 243 ? 0.443 -41.344 -11.75 1 96 243 ASN A C 1
ATOM 1990 O O . ASN A 1 243 ? 1.614 -41.156 -12.086 1 96 243 ASN A O 1
ATOM 1994 N N . TYR A 1 244 ? -0.27 -40.5 -11.062 1 96.56 244 TYR A N 1
ATOM 1995 C CA . TYR A 1 244 ? 0.364 -39.312 -10.547 1 96.56 244 TYR A CA 1
ATOM 1996 C C . TYR A 1 244 ? 1.55 -39.656 -9.656 1 96.56 244 TYR A C 1
ATOM 1998 O O . TYR A 1 244 ? 2.621 -39.031 -9.781 1 96.56 244 TYR A O 1
ATOM 2006 N N . ALA A 1 245 ? 1.386 -40.531 -8.742 1 95.94 245 ALA A N 1
ATOM 2007 C CA . ALA A 1 245 ? 2.447 -40.938 -7.84 1 95.94 245 ALA A CA 1
ATOM 2008 C C . ALA A 1 245 ? 3.633 -41.531 -8.609 1 95.94 245 ALA A C 1
ATOM 2010 O O . ALA A 1 245 ? 4.789 -41.219 -8.289 1 95.94 245 ALA A O 1
ATOM 2011 N N . LEU A 1 246 ? 3.291 -42.312 -9.586 1 96 246 LEU A N 1
ATOM 2012 C CA . LEU A 1 246 ? 4.332 -42.906 -10.414 1 96 246 LEU A CA 1
ATOM 2013 C C . LEU A 1 246 ? 5.148 -41.812 -11.125 1 96 246 LEU A C 1
ATOM 2015 O O . LEU A 1 246 ? 6.379 -41.875 -11.117 1 96 246 LEU A O 1
ATOM 2019 N N . GLU A 1 247 ? 4.449 -40.938 -11.719 1 96 247 GLU A N 1
ATOM 2020 C CA . GLU A 1 247 ? 5.133 -39.875 -12.422 1 96 247 GLU A CA 1
ATOM 2021 C C . GLU A 1 247 ? 5.996 -39.031 -11.477 1 96 247 GLU A C 1
ATOM 2023 O O . GLU A 1 247 ? 7.109 -38.656 -11.82 1 96 247 GLU A O 1
ATOM 2028 N N . TYR A 1 248 ? 5.461 -38.75 -10.328 1 95.31 248 TYR A N 1
ATOM 2029 C CA . TYR A 1 248 ? 6.23 -38.031 -9.328 1 95.31 248 TYR A CA 1
ATOM 2030 C C . TYR A 1 248 ? 7.508 -38.781 -8.969 1 95.31 248 TYR A C 1
ATOM 2032 O O . TYR A 1 248 ? 8.578 -38.188 -8.844 1 95.31 248 TYR A O 1
ATOM 2040 N N . ARG A 1 249 ? 7.402 -40.062 -8.852 1 95.19 249 ARG A N 1
ATOM 2041 C CA . ARG A 1 249 ? 8.555 -40.906 -8.57 1 95.19 249 ARG A CA 1
ATOM 2042 C C . ARG A 1 249 ? 9.609 -40.781 -9.664 1 95.19 249 ARG A C 1
ATOM 2044 O O . ARG A 1 249 ? 10.797 -40.688 -9.383 1 95.19 249 ARG A O 1
ATOM 2051 N N . LEU A 1 250 ? 9.133 -40.875 -10.789 1 96.62 250 LEU A N 1
ATOM 2052 C CA . LEU A 1 250 ? 10.031 -40.781 -11.93 1 96.62 250 LEU A CA 1
ATOM 2053 C C . LEU A 1 250 ? 10.734 -39.438 -11.977 1 96.62 250 LEU A C 1
ATOM 2055 O O . LEU A 1 250 ? 11.93 -39.375 -12.266 1 96.62 250 LEU A O 1
ATOM 2059 N N . LYS A 1 251 ? 10.031 -38.406 -11.703 1 95.25 251 LYS A N 1
ATOM 2060 C CA . LYS A 1 251 ? 10.602 -37.062 -11.703 1 95.25 251 LYS A CA 1
ATOM 2061 C C . LYS A 1 251 ? 11.633 -36.906 -10.586 1 95.25 251 LYS A C 1
ATOM 2063 O O . LYS A 1 251 ? 12.664 -36.25 -10.773 1 95.25 251 LYS A O 1
ATOM 2068 N N . ARG A 1 252 ? 11.352 -37.469 -9.477 1 95.12 252 ARG A N 1
ATOM 2069 C CA . ARG A 1 252 ? 12.32 -37.469 -8.383 1 95.12 252 ARG A CA 1
ATOM 2070 C C . ARG A 1 252 ? 13.578 -38.25 -8.773 1 95.12 252 ARG A C 1
ATOM 2072 O O . ARG A 1 252 ? 14.695 -37.812 -8.453 1 95.12 252 ARG A O 1
ATOM 2079 N N . ALA A 1 253 ? 13.391 -39.281 -9.414 1 95.81 253 ALA A N 1
ATOM 2080 C CA . ALA A 1 253 ? 14.523 -40.062 -9.898 1 95.81 253 ALA A CA 1
ATOM 2081 C C . ALA A 1 253 ? 15.367 -39.25 -10.883 1 95.81 253 ALA A C 1
ATOM 2083 O O . ALA A 1 253 ? 16.594 -39.312 -10.852 1 95.81 253 ALA A O 1
ATOM 2084 N N . ALA A 1 254 ? 14.688 -38.594 -11.719 1 95.06 254 ALA A N 1
ATOM 2085 C CA . ALA A 1 254 ? 15.383 -37.719 -12.672 1 95.06 254 ALA A CA 1
ATOM 2086 C C . ALA A 1 254 ? 16.266 -36.719 -11.953 1 95.06 254 ALA A C 1
ATOM 2088 O O . ALA A 1 254 ? 17.406 -36.469 -12.375 1 95.06 254 ALA A O 1
ATOM 2089 N N . LYS A 1 255 ? 15.75 -36.156 -10.906 1 93.69 255 LYS A N 1
ATOM 2090 C CA . LYS A 1 255 ? 16.531 -35.219 -10.109 1 93.69 255 LYS A CA 1
ATOM 2091 C C . LYS A 1 255 ? 17.766 -35.906 -9.508 1 93.69 255 LYS A C 1
ATOM 2093 O O . LYS A 1 255 ? 18.859 -35.344 -9.523 1 93.69 255 LYS A O 1
ATOM 2098 N N . PHE A 1 256 ? 17.531 -37.062 -9.039 1 94.94 256 PHE A N 1
ATOM 2099 C CA . PHE A 1 256 ? 18.656 -37.812 -8.477 1 94.94 256 PHE A CA 1
ATOM 2100 C C . PHE A 1 256 ? 19.703 -38.094 -9.547 1 94.94 256 PHE A C 1
ATOM 2102 O O . PHE A 1 256 ? 20.906 -38.031 -9.266 1 94.94 256 PHE A O 1
ATOM 2109 N N . LEU A 1 257 ? 19.266 -38.375 -10.695 1 94.94 257 LEU A N 1
ATOM 2110 C CA . LEU A 1 257 ? 20.188 -38.656 -11.797 1 94.94 257 LEU A CA 1
ATOM 2111 C C . LEU A 1 257 ? 21.078 -37.469 -12.102 1 94.94 257 LEU A C 1
ATOM 2113 O O . LEU A 1 257 ? 22.25 -37.656 -12.453 1 94.94 257 LEU A O 1
ATOM 2117 N N . THR A 1 258 ? 20.531 -36.312 -11.93 1 92 258 THR A N 1
ATOM 2118 C CA . THR A 1 258 ? 21.281 -35.094 -12.297 1 92 258 THR A CA 1
ATOM 2119 C C . THR A 1 258 ? 22.078 -34.594 -11.109 1 92 258 THR A C 1
ATOM 2121 O O . THR A 1 258 ? 23.109 -33.938 -11.289 1 92 258 THR A O 1
ATOM 2124 N N . GLU A 1 259 ? 21.641 -34.875 -9.898 1 92.5 259 GLU A N 1
ATOM 2125 C CA . GLU A 1 259 ? 22.219 -34.25 -8.719 1 92.5 259 GLU A CA 1
ATOM 2126 C C . GLU A 1 259 ? 23.188 -35.188 -8.016 1 92.5 259 GLU A C 1
ATOM 2128 O O . GLU A 1 259 ? 23.953 -34.75 -7.152 1 92.5 259 GLU A O 1
ATOM 2133 N N . THR A 1 260 ? 23.156 -36.5 -8.375 1 93.88 260 THR A N 1
ATOM 2134 C CA . THR A 1 260 ? 24.031 -37.438 -7.723 1 93.88 260 THR A CA 1
ATOM 2135 C C . THR A 1 260 ? 24.812 -38.25 -8.758 1 93.88 260 THR A C 1
ATOM 2137 O O . THR A 1 260 ? 24.531 -38.156 -9.953 1 93.88 260 THR A O 1
ATOM 2140 N N . GLU A 1 261 ? 25.75 -39.062 -8.219 1 94.12 261 GLU A N 1
ATOM 2141 C CA . GLU A 1 261 ? 26.516 -39.969 -9.07 1 94.12 261 GLU A CA 1
ATOM 2142 C C . GLU A 1 261 ? 26.156 -41.438 -8.797 1 94.12 261 GLU A C 1
ATOM 2144 O O . GLU A 1 261 ? 26.859 -42.344 -9.211 1 94.12 261 GLU A O 1
ATOM 2149 N N . ASN A 1 262 ? 25.094 -41.562 -8.164 1 96.19 262 ASN A N 1
ATOM 2150 C CA . ASN A 1 262 ? 24.656 -42.938 -7.836 1 96.19 262 ASN A CA 1
ATOM 2151 C C . ASN A 1 262 ? 24.297 -43.719 -9.094 1 96.19 262 ASN A C 1
ATOM 2153 O O . ASN A 1 262 ? 23.938 -43.156 -10.117 1 96.19 262 ASN A O 1
ATOM 2157 N N . SER A 1 263 ? 24.406 -45 -8.938 1 96.19 263 SER A N 1
ATOM 2158 C CA . SER A 1 263 ? 24.047 -45.844 -10.07 1 96.19 263 SER A CA 1
ATOM 2159 C C . SER A 1 263 ? 22.531 -45.812 -10.328 1 96.19 263 SER A C 1
ATOM 2161 O O . SER A 1 263 ? 21.766 -45.469 -9.438 1 96.19 263 SER A O 1
ATOM 2163 N N . VAL A 1 264 ? 22.141 -46.188 -11.492 1 96.5 264 VAL A N 1
ATOM 2164 C CA . VAL A 1 264 ? 20.734 -46.25 -11.867 1 96.5 264 VAL A CA 1
ATOM 2165 C C . VAL A 1 264 ? 19.969 -47.188 -10.922 1 96.5 264 VAL A C 1
ATOM 2167 O O . VAL A 1 264 ? 18.828 -46.906 -10.547 1 96.5 264 VAL A O 1
ATOM 2170 N N . PHE A 1 265 ? 20.656 -48.219 -10.555 1 95.81 265 PHE A N 1
ATOM 2171 C CA . PHE A 1 265 ? 20.062 -49.188 -9.641 1 95.81 265 PHE A CA 1
ATOM 2172 C C . PHE A 1 265 ? 19.734 -48.531 -8.297 1 95.81 265 PHE A C 1
ATOM 2174 O O . PHE A 1 265 ? 18.625 -48.656 -7.793 1 95.81 265 PHE A O 1
ATOM 2181 N N . VAL A 1 266 ? 20.656 -47.844 -7.742 1 96.88 266 VAL A N 1
ATOM 2182 C CA . VAL A 1 266 ? 20.5 -47.219 -6.441 1 96.88 266 VAL A CA 1
ATOM 2183 C C . VAL A 1 266 ? 19.422 -46.125 -6.531 1 96.88 266 VAL A C 1
ATOM 2185 O O . VAL A 1 266 ? 18.594 -46 -5.621 1 96.88 266 VAL A O 1
ATOM 2188 N N . ILE A 1 267 ? 19.422 -45.406 -7.559 1 97.12 267 ILE A N 1
ATOM 2189 C CA . ILE A 1 267 ? 18.453 -44.344 -7.754 1 97.12 267 ILE A CA 1
ATOM 2190 C C . ILE A 1 267 ? 17.047 -44.906 -7.863 1 97.12 267 ILE A C 1
ATOM 2192 O O . ILE A 1 267 ? 16.094 -44.375 -7.273 1 97.12 267 ILE A O 1
ATOM 2196 N N . ALA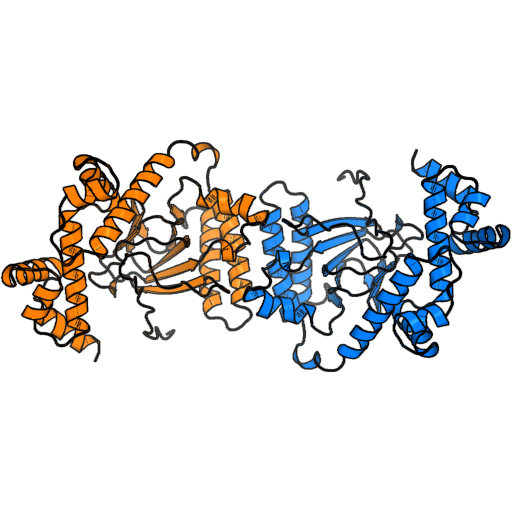 A 1 268 ? 16.906 -46 -8.602 1 96.5 268 ALA A N 1
ATOM 2197 C CA . ALA A 1 268 ? 15.609 -46.656 -8.727 1 96.5 268 ALA A CA 1
ATOM 2198 C C . ALA A 1 268 ? 15.078 -47.094 -7.363 1 96.5 268 ALA A C 1
ATOM 2200 O O . ALA A 1 268 ? 13.914 -46.844 -7.039 1 96.5 268 ALA A O 1
ATOM 2201 N N . GLN A 1 269 ? 15.961 -47.656 -6.59 1 95.06 269 GLN A N 1
ATOM 2202 C CA . GLN A 1 269 ? 15.57 -48.094 -5.262 1 95.06 269 GLN A CA 1
ATOM 2203 C C . GLN A 1 269 ? 15.219 -46.938 -4.355 1 95.06 269 GLN A C 1
ATOM 2205 O O . GLN A 1 269 ? 14.211 -46.969 -3.643 1 95.06 269 GLN A O 1
ATOM 2210 N N . THR A 1 270 ? 16.031 -45.969 -4.43 1 95.06 270 THR A N 1
ATOM 2211 C CA . THR A 1 270 ? 15.836 -44.781 -3.607 1 95.06 270 THR A CA 1
ATOM 2212 C C . THR A 1 270 ? 14.523 -44.094 -3.961 1 95.06 270 THR A C 1
ATOM 2214 O O . THR A 1 270 ? 13.852 -43.531 -3.09 1 95.06 270 THR A O 1
ATOM 2217 N N . ALA A 1 271 ? 14.141 -44.156 -5.195 1 95.56 271 ALA A N 1
ATOM 2218 C CA . ALA A 1 271 ? 12.922 -43.531 -5.668 1 95.56 271 ALA A CA 1
ATOM 2219 C C . ALA A 1 271 ? 11.703 -44.406 -5.402 1 95.56 271 ALA A C 1
ATOM 2221 O O . ALA A 1 271 ? 10.562 -43.969 -5.617 1 95.56 271 ALA A O 1
ATOM 2222 N N . GLY A 1 272 ? 11.883 -45.594 -4.965 1 94.81 272 GLY A N 1
ATOM 2223 C CA . GLY A 1 272 ? 10.773 -46.438 -4.527 1 94.81 272 GLY A CA 1
ATOM 2224 C C . GLY A 1 272 ? 10.406 -47.5 -5.527 1 94.81 272 GLY A C 1
ATOM 2225 O O . GLY A 1 272 ? 9.336 -48.125 -5.434 1 94.81 272 GLY A O 1
ATOM 2226 N N . PHE A 1 273 ? 11.273 -47.781 -6.512 1 95.38 273 PHE A N 1
ATOM 2227 C CA . PHE A 1 273 ? 11.031 -48.844 -7.477 1 95.38 273 PHE A CA 1
ATOM 2228 C C . PHE A 1 273 ? 11.664 -50.156 -7.012 1 95.38 273 PHE A C 1
ATOM 2230 O O . PHE A 1 273 ? 12.859 -50.188 -6.723 1 95.38 273 PHE A O 1
ATOM 2237 N N . GLU A 1 274 ? 10.875 -51.094 -6.965 1 90.75 274 GLU A N 1
ATOM 2238 C CA . GLU A 1 274 ? 11.391 -52.406 -6.586 1 90.75 274 GLU A CA 1
ATOM 2239 C C . GLU A 1 274 ? 12.039 -53.094 -7.777 1 90.75 274 GLU A C 1
ATOM 2241 O O . GLU A 1 274 ? 12.953 -53.906 -7.605 1 90.75 274 GLU A O 1
ATOM 2246 N N . ASN A 1 275 ? 11.578 -52.844 -8.898 1 93.94 275 ASN A N 1
ATOM 2247 C CA . ASN A 1 275 ? 12.047 -53.438 -10.141 1 93.94 275 ASN A CA 1
ATOM 2248 C C . ASN A 1 275 ? 12.727 -52.406 -11.039 1 93.94 275 ASN A C 1
ATOM 2250 O O . ASN A 1 275 ? 12.062 -51.531 -11.609 1 93.94 275 ASN A O 1
ATOM 2254 N N . VAL A 1 276 ? 14.047 -52.562 -11.242 1 95.38 276 VAL A N 1
ATOM 2255 C CA . VAL A 1 276 ? 14.836 -51.594 -12.008 1 95.38 276 VAL A CA 1
ATOM 2256 C C . VAL A 1 276 ? 14.406 -51.625 -13.469 1 95.38 276 VAL A C 1
ATOM 2258 O O . VAL A 1 276 ? 14.406 -50.594 -14.148 1 95.38 276 VAL A O 1
ATOM 2261 N N . GLY A 1 277 ? 14.07 -52.812 -13.914 1 96.38 277 GLY A N 1
ATOM 2262 C CA . GLY A 1 277 ? 13.57 -52.906 -15.273 1 96.38 277 GLY A CA 1
ATOM 2263 C C . GLY A 1 277 ? 12.312 -52.094 -15.508 1 96.38 277 GLY A C 1
ATOM 2264 O O . GLY A 1 277 ? 12.188 -51.406 -16.516 1 96.38 277 GLY A O 1
ATOM 2265 N N . TYR A 1 278 ? 11.438 -52.281 -14.547 1 96.31 278 TYR A N 1
ATOM 2266 C CA . TYR A 1 278 ? 10.203 -51.5 -14.602 1 96.31 278 TYR A CA 1
ATOM 2267 C C . TYR A 1 278 ? 10.484 -50 -14.555 1 96.31 278 TYR A C 1
ATOM 2269 O O . TYR A 1 278 ? 9.906 -49.219 -15.312 1 96.31 278 TYR A O 1
ATOM 2277 N N . PHE A 1 279 ? 11.398 -49.625 -13.68 1 97.31 279 PHE A N 1
ATOM 2278 C CA . PHE A 1 279 ? 11.828 -48.219 -13.578 1 97.31 279 PHE A CA 1
ATOM 2279 C C . PHE A 1 279 ? 12.328 -47.719 -14.922 1 97.31 279 PHE A C 1
ATOM 2281 O O . PHE A 1 279 ? 11.883 -46.656 -15.398 1 97.31 279 PHE A O 1
ATOM 2288 N N . CYS A 1 280 ? 13.188 -48.406 -15.555 1 97.5 280 CYS A N 1
ATOM 2289 C CA . CYS A 1 280 ? 13.805 -47.969 -16.797 1 97.5 280 CYS A CA 1
ATOM 2290 C C . CYS A 1 280 ? 12.758 -47.844 -17.906 1 97.5 280 CYS A C 1
ATOM 2292 O O . CYS A 1 280 ? 12.797 -46.875 -18.688 1 97.5 280 CYS A O 1
ATOM 2294 N N . ARG A 1 281 ? 11.867 -48.781 -17.953 1 97.69 281 ARG A N 1
ATOM 2295 C CA . ARG A 1 281 ? 10.828 -48.75 -18.984 1 97.69 281 ARG A CA 1
ATOM 2296 C C . ARG A 1 281 ? 9.922 -47.531 -18.797 1 97.69 281 ARG A C 1
ATOM 2298 O O . ARG A 1 281 ? 9.609 -46.844 -19.766 1 97.69 281 ARG A O 1
ATOM 2305 N N . LYS A 1 282 ? 9.508 -47.344 -17.578 1 97.56 282 LYS A N 1
ATOM 2306 C CA . LYS A 1 282 ? 8.609 -46.219 -17.281 1 97.56 282 LYS A CA 1
ATOM 2307 C C . LYS A 1 282 ? 9.32 -44.875 -17.453 1 97.56 282 LYS A C 1
ATOM 2309 O O . LYS A 1 282 ? 8.711 -43.906 -17.891 1 97.56 282 LYS A O 1
ATOM 2314 N N . PHE A 1 283 ? 10.602 -44.844 -17.047 1 97.88 283 PHE A N 1
ATOM 2315 C CA . PHE A 1 283 ? 11.391 -43.625 -17.219 1 97.88 283 PHE A CA 1
ATOM 2316 C C . PHE A 1 283 ? 11.516 -43.281 -18.703 1 97.88 283 PHE A C 1
ATOM 2318 O O . PHE A 1 283 ? 11.281 -42.125 -19.094 1 97.88 283 PHE A O 1
ATOM 2325 N N . LYS A 1 284 ? 11.766 -44.25 -19.516 1 97.56 284 LYS A N 1
ATOM 2326 C CA . LYS A 1 284 ? 11.883 -44.031 -20.953 1 97.56 284 LYS A CA 1
ATOM 2327 C C . LYS A 1 284 ? 10.547 -43.594 -21.562 1 97.56 284 LYS A C 1
ATOM 2329 O O . LYS A 1 284 ? 10.516 -42.75 -22.453 1 97.56 284 LYS A O 1
ATOM 2334 N N . ALA A 1 285 ? 9.547 -44.188 -21.094 1 97.25 285 ALA A N 1
ATOM 2335 C CA . ALA A 1 285 ? 8.219 -43.844 -21.578 1 97.25 285 ALA A CA 1
ATOM 2336 C C . ALA A 1 285 ? 7.902 -42.375 -21.281 1 97.25 285 ALA A C 1
ATOM 2338 O O . ALA A 1 285 ? 7.297 -41.688 -22.109 1 97.25 285 ALA A O 1
ATOM 2339 N N . LEU A 1 286 ? 8.266 -41.875 -20.141 1 95.94 286 LEU A N 1
ATOM 2340 C CA . LEU A 1 286 ? 7.961 -40.531 -19.719 1 95.94 286 LEU A CA 1
ATOM 2341 C C . LEU A 1 286 ? 8.906 -39.531 -20.375 1 95.94 286 LEU A C 1
ATOM 2343 O O . LEU A 1 286 ? 8.469 -38.5 -20.906 1 95.94 286 LEU A O 1
ATOM 2347 N N . TYR A 1 287 ? 10.242 -39.812 -20.438 1 95.75 287 TYR A N 1
ATOM 2348 C CA . TYR A 1 287 ? 11.25 -38.844 -20.812 1 95.75 287 TYR A CA 1
ATOM 2349 C C . TYR A 1 287 ? 11.711 -39.062 -22.25 1 95.75 287 TYR A C 1
ATOM 2351 O O . TYR A 1 287 ? 12.422 -38.25 -22.828 1 95.75 287 TYR A O 1
ATOM 2359 N N . GLY A 1 288 ? 11.383 -40.219 -22.844 1 94.94 288 GLY A N 1
ATOM 2360 C CA . GLY A 1 288 ? 11.75 -40.562 -24.203 1 94.94 288 GLY A CA 1
ATOM 2361 C C . GLY A 1 288 ? 13.164 -41.094 -24.328 1 94.94 288 GLY A C 1
ATOM 2362 O O . GLY A 1 288 ? 13.641 -41.344 -25.438 1 94.94 288 GLY A O 1
ATOM 2363 N N . MET A 1 289 ? 13.836 -41.219 -23.203 1 94.88 289 MET A N 1
ATOM 2364 C CA . MET A 1 289 ? 15.188 -41.781 -23.156 1 94.88 289 MET A CA 1
ATOM 2365 C C . MET A 1 289 ? 15.422 -42.562 -21.875 1 94.88 289 MET A C 1
ATOM 2367 O O . MET A 1 289 ? 14.68 -42.406 -20.906 1 94.88 289 MET A O 1
ATOM 2371 N N . THR A 1 290 ? 16.453 -43.312 -21.875 1 96.56 290 THR A N 1
ATOM 2372 C CA . THR A 1 290 ? 16.766 -44.125 -20.703 1 96.56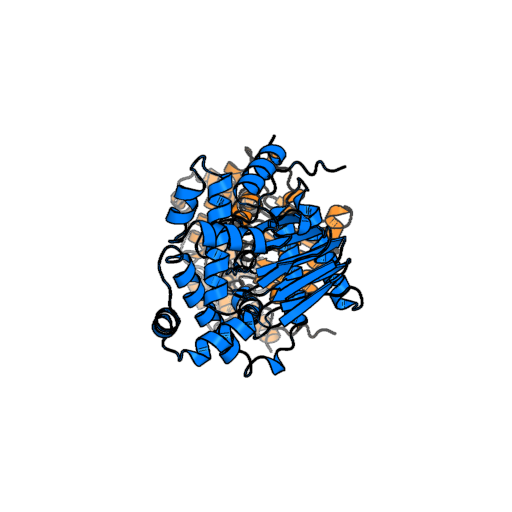 290 THR A CA 1
ATOM 2373 C C . THR A 1 290 ? 17.375 -43.281 -19.594 1 96.56 290 THR A C 1
ATOM 2375 O O . THR A 1 290 ? 17.844 -42.156 -19.859 1 96.56 290 THR A O 1
ATOM 2378 N N . PRO A 1 291 ? 17.328 -43.781 -18.359 1 97.19 291 PRO A N 1
ATOM 2379 C CA . PRO A 1 291 ? 17.953 -43.031 -17.266 1 97.19 291 PRO A CA 1
ATOM 2380 C C . PRO A 1 291 ? 19.406 -42.656 -17.531 1 97.19 291 PRO A C 1
ATOM 2382 O O . PRO A 1 291 ? 19.828 -41.531 -17.281 1 97.19 291 PRO A O 1
ATOM 2385 N N . LYS A 1 292 ? 20.141 -43.562 -18.078 1 95.25 292 LYS A N 1
ATOM 2386 C CA . LYS A 1 292 ? 21.547 -43.312 -18.359 1 95.25 292 LYS A CA 1
ATOM 2387 C C . LYS A 1 292 ? 21.703 -42.219 -19.422 1 95.25 292 LYS A C 1
ATOM 2389 O O . LYS A 1 292 ? 22.562 -41.344 -19.281 1 95.25 292 LYS A O 1
ATOM 2394 N N . GLU A 1 293 ? 20.984 -42.344 -20.469 1 95.44 293 GLU A N 1
ATOM 2395 C CA . GLU A 1 293 ? 21 -41.344 -21.531 1 95.44 293 GLU A CA 1
ATOM 2396 C C . GLU A 1 293 ? 20.641 -39.969 -20.984 1 95.44 293 GLU A C 1
ATOM 2398 O O . GLU A 1 293 ? 21.25 -38.969 -21.359 1 95.44 293 GLU A O 1
ATOM 2403 N N . TYR A 1 294 ? 19.594 -39.938 -20.172 1 95.12 294 TYR A N 1
ATOM 2404 C CA . TYR A 1 294 ? 19.125 -38.719 -19.562 1 95.12 294 TYR A CA 1
ATOM 2405 C C . TYR A 1 294 ? 20.234 -38.062 -18.75 1 95.12 294 TYR A C 1
ATOM 2407 O O . TYR A 1 294 ? 20.484 -36.844 -18.891 1 95.12 294 TYR A O 1
ATOM 2415 N N . ARG A 1 295 ? 20.891 -38.719 -17.891 1 94.5 295 ARG A N 1
ATOM 2416 C CA . ARG A 1 295 ? 22 -38.219 -17.094 1 94.5 295 ARG A CA 1
ATOM 2417 C C . ARG A 1 295 ? 23.094 -37.625 -17.984 1 94.5 295 ARG A C 1
ATOM 2419 O O . ARG A 1 295 ? 23.609 -36.531 -17.734 1 94.5 295 ARG A O 1
ATOM 2426 N N . ASN A 1 296 ? 23.469 -38.375 -19.031 1 92.31 296 ASN A N 1
ATOM 2427 C CA . ASN A 1 296 ? 24.531 -37.938 -19.922 1 92.31 296 ASN A CA 1
ATOM 2428 C C . ASN A 1 296 ? 24.141 -36.656 -20.656 1 92.31 296 ASN A C 1
ATOM 2430 O O . ASN A 1 296 ? 24.969 -35.75 -20.828 1 92.31 296 ASN A O 1
ATOM 2434 N N . HIS A 1 297 ? 22.938 -36.656 -21.078 1 89.75 297 HIS A N 1
ATOM 2435 C CA . HIS A 1 297 ? 22.438 -35.5 -21.797 1 89.75 297 HIS A CA 1
ATOM 2436 C C . HIS A 1 297 ? 22.453 -34.25 -20.906 1 89.75 297 HIS A C 1
ATOM 2438 O O . HIS A 1 297 ? 22.844 -33.188 -21.344 1 89.75 297 HIS A O 1
ATOM 2444 N N . ARG A 1 298 ? 22 -34.344 -19.672 1 88.25 298 ARG A N 1
ATOM 2445 C CA . ARG A 1 298 ? 21.922 -33.25 -18.75 1 88.25 298 ARG A CA 1
ATOM 2446 C C . ARG A 1 298 ? 23.312 -32.781 -18.312 1 88.25 298 ARG A C 1
ATOM 2448 O O . ARG A 1 298 ? 23.531 -31.578 -18.078 1 88.25 298 ARG A O 1
ATOM 2455 N N . ARG A 1 299 ? 24.188 -33.656 -18.234 1 84.19 299 ARG A N 1
ATOM 2456 C CA . ARG A 1 299 ? 25.578 -33.312 -17.906 1 84.19 299 ARG A CA 1
ATOM 2457 C C . ARG A 1 299 ? 26.219 -32.531 -19.031 1 84.19 299 ARG A C 1
ATOM 2459 O O . ARG A 1 299 ? 27.016 -31.609 -18.766 1 84.19 299 ARG A O 1
ATOM 2466 N N . SER A 1 300 ? 25.891 -32.875 -20.188 1 82.06 300 SER A N 1
ATOM 2467 C CA . SER A 1 300 ? 26.453 -32.188 -21.344 1 82.06 300 SER A CA 1
ATOM 2468 C C . SER A 1 300 ? 25.906 -30.75 -21.453 1 82.06 300 SER A C 1
ATOM 2470 O O . SER A 1 300 ? 26.594 -29.859 -21.938 1 82.06 300 SER A O 1
ATOM 2472 N N . GLU A 1 301 ? 24.641 -30.547 -21.094 1 75.19 301 GLU A N 1
ATOM 2473 C CA . GLU A 1 301 ? 24.016 -29.234 -21.156 1 75.19 301 GLU A CA 1
ATOM 2474 C C . GLU A 1 301 ? 24.578 -28.312 -20.078 1 75.19 301 GLU A C 1
ATOM 2476 O O . GLU A 1 301 ? 24.625 -27.094 -20.266 1 75.19 301 GLU A O 1
ATOM 2481 N N . ARG A 1 302 ? 25.016 -28.844 -18.922 1 66.19 302 ARG A N 1
ATOM 2482 C CA . ARG A 1 302 ? 25.578 -28.047 -17.828 1 66.19 302 ARG A CA 1
ATOM 2483 C C . ARG A 1 302 ? 27.016 -27.641 -18.141 1 66.19 302 ARG A C 1
ATOM 2485 O O . ARG A 1 302 ? 27.531 -26.672 -17.594 1 66.19 302 ARG A O 1
ATOM 2492 N N . LYS A 1 303 ? 27.688 -28.344 -19.047 1 56.09 303 LYS A N 1
ATOM 2493 C CA . LYS A 1 303 ? 29.031 -27.953 -19.453 1 56.09 303 LYS A CA 1
ATOM 2494 C C . LYS A 1 303 ? 28.984 -26.859 -20.531 1 56.09 303 LYS A C 1
ATOM 2496 O O . LYS A 1 303 ? 29.812 -25.953 -20.547 1 56.09 303 LYS A O 1
ATOM 2501 N N . MET B 1 1 ? -23.438 23.344 -8.578 1 19.25 1 MET B N 1
ATOM 2502 C CA . MET B 1 1 ? -22.984 23.969 -7.344 1 19.25 1 MET B CA 1
ATOM 2503 C C . MET B 1 1 ? -22.844 22.938 -6.23 1 19.25 1 MET B C 1
ATOM 2505 O O . MET B 1 1 ? -23.828 22.312 -5.824 1 19.25 1 MET B O 1
ATOM 2509 N N . LYS B 1 2 ? -21.688 22.141 -6.328 1 33.62 2 LYS B N 1
ATOM 2510 C CA . LYS B 1 2 ? -21.453 21.141 -5.293 1 33.62 2 LYS B CA 1
ATOM 2511 C C . LYS B 1 2 ? -21.781 21.688 -3.908 1 33.62 2 LYS B C 1
ATOM 2513 O O . LYS B 1 2 ? -21.438 22.828 -3.592 1 33.62 2 LYS B O 1
ATOM 2518 N N . ASN B 1 3 ? -22.875 21.297 -3.492 1 26.72 3 ASN B N 1
ATOM 2519 C CA . ASN B 1 3 ? -23.328 21.641 -2.15 1 26.72 3 ASN B CA 1
ATOM 2520 C C . ASN B 1 3 ? -22.172 21.656 -1.155 1 26.72 3 ASN B C 1
ATOM 2522 O O . ASN B 1 3 ? -21.453 20.656 -1.019 1 26.72 3 ASN B O 1
ATOM 2526 N N . LEU B 1 4 ? -21.5 22.828 -0.97 1 33.22 4 LEU B N 1
ATOM 2527 C CA . LEU B 1 4 ? -20.656 23.094 0.189 1 33.22 4 LEU B CA 1
ATOM 2528 C C . LEU B 1 4 ? -21.344 22.625 1.474 1 33.22 4 LEU B C 1
ATOM 2530 O O . LEU B 1 4 ? -22.188 23.328 2.031 1 33.22 4 LEU B O 1
ATOM 2534 N N . ASN B 1 5 ? -22.125 21.562 1.389 1 30.88 5 ASN B N 1
ATOM 2535 C CA . ASN B 1 5 ? -22.688 21.109 2.654 1 30.88 5 ASN B CA 1
ATOM 2536 C C . ASN B 1 5 ? -21.719 21.312 3.814 1 30.88 5 ASN B C 1
ATOM 2538 O O . ASN B 1 5 ? -20.516 21.094 3.672 1 30.88 5 ASN B O 1
ATOM 2542 N N . ASP B 1 6 ? -22.078 22.234 4.688 1 30.81 6 ASP B N 1
ATOM 2543 C CA . ASP B 1 6 ? -21.562 22.906 5.879 1 30.81 6 ASP B CA 1
ATOM 2544 C C . ASP B 1 6 ? -20.938 21.906 6.848 1 30.81 6 ASP B C 1
ATOM 2546 O O . ASP B 1 6 ? -20.781 22.188 8.031 1 30.81 6 ASP B O 1
ATOM 2550 N N . GLY B 1 7 ? -21.109 20.641 6.723 1 31.39 7 GLY B N 1
ATOM 2551 C CA . GLY B 1 7 ? -20.391 19.891 7.73 1 31.39 7 GLY B CA 1
ATOM 2552 C C . GLY B 1 7 ? -18.891 20.156 7.727 1 31.39 7 GLY B C 1
ATOM 2553 O O . GLY B 1 7 ? -18.141 19.453 7.062 1 31.39 7 GLY B O 1
ATOM 2554 N N . TYR B 1 8 ? -18.562 21.406 7.809 1 29.06 8 TYR B N 1
ATOM 2555 C CA . TYR B 1 8 ? -17.172 21.781 7.961 1 29.06 8 TYR B CA 1
ATOM 2556 C C . TYR B 1 8 ? -16.469 20.922 9.008 1 29.06 8 TYR B C 1
ATOM 2558 O O . TYR B 1 8 ? -16.906 20.875 10.164 1 29.06 8 TYR B O 1
ATOM 2566 N N . ALA B 1 9 ? -16.078 19.859 8.703 1 32.94 9 ALA B N 1
ATOM 2567 C CA . ALA B 1 9 ? -15.164 19.172 9.625 1 32.94 9 ALA B CA 1
ATOM 2568 C C . ALA B 1 9 ? -14.172 20.141 10.242 1 32.94 9 ALA B C 1
ATOM 2570 O O . ALA B 1 9 ? -13.234 20.594 9.57 1 32.94 9 ALA B O 1
ATOM 2571 N N . LYS B 1 10 ? -14.68 21.047 11.203 1 37.06 10 LYS B N 1
ATOM 2572 C CA . LYS B 1 10 ? -13.836 21.922 12.016 1 37.06 10 LYS B CA 1
ATOM 2573 C C . LYS B 1 10 ? -12.633 21.156 12.562 1 37.06 10 LYS B C 1
ATOM 2575 O O . LYS B 1 10 ? -12.766 20.016 13.023 1 37.06 10 LYS B O 1
ATOM 2580 N N . ILE B 1 11 ? -11.578 21.516 12.086 1 37.62 11 ILE B N 1
ATOM 2581 C CA . ILE B 1 11 ? -10.359 21 12.711 1 37.62 11 ILE B CA 1
ATOM 2582 C C . ILE B 1 11 ? -10.469 21.109 14.227 1 37.62 11 ILE B C 1
ATOM 2584 O O . ILE B 1 11 ? -10.617 22.203 14.766 1 37.62 11 ILE B O 1
ATOM 2588 N N . ILE B 1 12 ? -11.203 20.203 14.789 1 40.22 12 ILE B N 1
ATOM 2589 C CA . ILE B 1 12 ? -11.211 20.219 16.25 1 40.22 12 ILE B CA 1
ATOM 2590 C C . ILE B 1 12 ? -9.852 19.75 16.781 1 40.22 12 ILE B C 1
ATOM 2592 O O . ILE B 1 12 ? -9.375 18.672 16.406 1 40.22 12 ILE B O 1
ATOM 2596 N N . THR B 1 13 ? -9.078 20.672 16.969 1 37.38 13 THR B N 1
ATOM 2597 C CA . THR B 1 13 ? -7.832 20.391 17.688 1 37.38 13 THR B CA 1
ATOM 2598 C C . THR B 1 13 ? -8.102 20.047 19.141 1 37.38 13 THR B C 1
ATOM 2600 O O . THR B 1 13 ? -9.07 20.547 19.734 1 37.38 13 THR B O 1
ATOM 2603 N N . ASP B 1 14 ? -7.785 18.984 19.594 1 40 14 ASP B N 1
ATOM 2604 C CA . ASP B 1 14 ? -7.887 18.812 21.047 1 40 14 ASP B CA 1
ATOM 2605 C C . ASP B 1 14 ? -7.027 19.844 21.781 1 40 14 ASP B C 1
ATOM 2607 O O . ASP B 1 14 ? -6.332 20.641 21.141 1 40 14 ASP B O 1
ATOM 2611 N N . GLU B 1 15 ? -7.094 19.812 23.109 1 38.12 15 GLU B N 1
ATOM 2612 C CA . GLU B 1 15 ? -6.477 20.703 24.078 1 38.12 15 GLU B CA 1
ATOM 2613 C C . GLU B 1 15 ? -4.984 20.875 23.812 1 38.12 15 GLU B C 1
ATOM 2615 O O . GLU B 1 15 ? -4.375 21.859 24.234 1 38.12 15 GLU B O 1
ATOM 2620 N N . THR B 1 16 ? -4.266 19.906 23.391 1 40.5 16 THR B N 1
ATOM 2621 C CA . THR B 1 16 ? -2.814 20.031 23.359 1 40.5 16 THR B CA 1
ATOM 2622 C C . THR B 1 16 ? -2.35 20.531 22 1 40.5 16 THR B C 1
ATOM 2624 O O . THR B 1 16 ? -1.154 20.516 21.703 1 40.5 16 THR B O 1
ATOM 2627 N N . LEU B 1 17 ? -3.168 21.094 21.141 1 43.22 17 LEU B N 1
ATOM 2628 C CA . LEU B 1 17 ? -2.889 21.672 19.844 1 43.22 17 LEU B CA 1
ATOM 2629 C C . LEU B 1 17 ? -2.408 20.609 18.859 1 43.22 17 LEU B C 1
ATOM 2631 O O . LEU B 1 17 ? -2.041 20.922 17.734 1 43.22 17 LEU B O 1
ATOM 2635 N N . ARG B 1 18 ? -2.055 19.391 19.312 1 43.31 18 ARG B N 1
ATOM 2636 C CA . ARG B 1 18 ? -2.045 18.203 18.453 1 43.31 18 ARG B CA 1
ATOM 2637 C C . ARG B 1 18 ? -3.424 17.938 17.859 1 43.31 18 ARG B C 1
ATOM 2639 O O . ARG B 1 18 ? -4.426 17.953 18.578 1 43.31 18 ARG B O 1
ATOM 2646 N N . GLU B 1 19 ? -3.607 18.125 16.562 1 50.47 19 GLU B N 1
ATOM 2647 C CA . GLU B 1 19 ? -4.906 17.828 15.969 1 50.47 19 GLU B CA 1
ATOM 2648 C C . GLU B 1 19 ? -5.438 16.484 16.453 1 50.47 19 GLU B C 1
ATOM 2650 O O . GLU B 1 19 ? -4.754 15.461 16.359 1 50.47 19 GLU B O 1
ATOM 2655 N N . THR B 1 20 ? -6.211 16.328 17.625 1 43.91 20 THR B N 1
ATOM 2656 C CA . THR B 1 20 ? -6.836 15.117 18.125 1 43.91 20 THR B CA 1
ATOM 2657 C C . THR B 1 20 ? -7.758 14.5 17.078 1 43.91 20 THR B C 1
ATOM 2659 O O . THR B 1 20 ? -8.336 13.43 17.312 1 43.91 20 THR B O 1
ATOM 2662 N N . ILE B 1 21 ? -7.988 15.172 16.094 1 46.19 21 ILE B N 1
ATOM 2663 C CA . ILE B 1 21 ? -8.922 14.539 15.18 1 46.19 21 ILE B CA 1
ATOM 2664 C C . ILE B 1 21 ? -8.242 13.359 14.484 1 46.19 21 ILE B C 1
ATOM 2666 O O . ILE B 1 21 ? -7.164 13.508 13.906 1 46.19 21 ILE B O 1
ATOM 2670 N N . SER B 1 22 ? -8.57 12.266 15.062 1 49.31 22 SER B N 1
ATOM 2671 C CA . SER B 1 22 ? -8.125 11.078 14.336 1 49.31 22 SER B CA 1
ATOM 2672 C C . SER B 1 22 ? -8.383 11.219 12.844 1 49.31 22 SER B C 1
ATOM 2674 O O . SER B 1 22 ? -9.516 11.477 12.422 1 49.31 22 SER B O 1
ATOM 2676 N N . HIS B 1 23 ? -7.332 11.68 12.18 1 67.25 23 HIS B N 1
ATOM 2677 C CA . HIS B 1 23 ? -7.516 11.68 10.727 1 67.25 23 HIS B CA 1
ATOM 2678 C C . HIS B 1 23 ? -7.727 10.266 10.203 1 67.25 23 HIS B C 1
ATOM 2680 O O . HIS B 1 23 ? -6.766 9.508 10.039 1 67.25 23 HIS B O 1
ATOM 2686 N N . GLY B 1 24 ? -8.953 10.008 9.977 1 73.56 24 GLY B N 1
ATOM 2687 C CA . GLY B 1 24 ? -9.336 8.68 9.523 1 73.56 24 GLY B CA 1
ATOM 2688 C C . GLY B 1 24 ? -9.375 7.656 10.641 1 73.56 24 GLY B C 1
ATOM 2689 O O . GLY B 1 24 ? -9.547 8.016 11.812 1 73.56 24 GLY B O 1
ATOM 2690 N N . SER B 1 25 ? -9.445 6.504 10.344 1 78.88 25 SER B N 1
ATOM 2691 C CA . SER B 1 25 ? -9.461 5.383 11.273 1 78.88 25 SER B CA 1
ATOM 2692 C C . SER B 1 25 ? -8.133 4.625 11.25 1 78.88 25 SER B C 1
ATOM 2694 O O . SER B 1 25 ? -7.277 4.895 10.406 1 78.88 25 SER B O 1
ATOM 2696 N N . GLU B 1 26 ? -7.93 3.83 12.242 1 81.62 26 GLU B N 1
ATOM 2697 C CA . GLU B 1 26 ? -6.738 2.984 12.266 1 81.62 26 GLU B CA 1
ATOM 2698 C C . GLU B 1 26 ? -6.645 2.123 11.008 1 81.62 26 GLU B C 1
ATOM 2700 O O . GLU B 1 26 ? -5.555 1.886 10.492 1 81.62 26 GLU B O 1
ATOM 2705 N N . GLU B 1 27 ? -7.793 1.799 10.484 1 89.44 27 GLU B N 1
ATOM 2706 C CA . GLU B 1 27 ? -7.84 0.905 9.336 1 89.44 27 GLU B CA 1
ATOM 2707 C C . GLU B 1 27 ? -7.699 1.681 8.031 1 89.44 27 GLU B C 1
ATOM 2709 O O . GLU B 1 27 ? -7.418 1.097 6.98 1 89.44 27 GLU B O 1
ATOM 2714 N N . TYR B 1 28 ? -7.984 2.91 8.078 1 93.88 28 TYR B N 1
ATOM 2715 C CA . TYR B 1 28 ? -7.855 3.807 6.934 1 93.88 28 TYR B CA 1
ATOM 2716 C C . TYR B 1 28 ? -7.449 5.207 7.383 1 93.88 28 TYR B C 1
ATOM 2718 O O . TYR B 1 28 ? -8.281 6.113 7.434 1 93.88 28 TYR B O 1
ATOM 2726 N N . PRO B 1 29 ? -6.16 5.461 7.688 1 95.19 29 PRO B N 1
ATOM 2727 C CA . PRO B 1 29 ? -5.68 6.703 8.297 1 95.19 29 PRO B CA 1
ATOM 2728 C C . PRO B 1 29 ? -5.484 7.824 7.277 1 95.19 29 PRO B C 1
ATOM 2730 O O . PRO B 1 29 ? -4.359 8.297 7.082 1 95.19 29 PRO B O 1
ATOM 2733 N N . PHE B 1 30 ? -6.586 8.188 6.699 1 96.19 30 PHE B N 1
ATOM 2734 C CA . PHE B 1 30 ? -6.648 9.227 5.68 1 96.19 30 PHE B CA 1
ATOM 2735 C C . PHE B 1 30 ? -7.887 10.094 5.863 1 96.19 30 PHE B C 1
ATOM 2737 O O . PHE B 1 30 ? -8.969 9.586 6.16 1 96.19 30 PHE B O 1
ATOM 2744 N N . ARG B 1 31 ? -7.703 11.422 5.645 1 95.5 31 ARG B N 1
ATOM 2745 C CA . ARG B 1 31 ? -8.852 12.32 5.672 1 95.5 31 ARG B CA 1
ATOM 2746 C C . ARG B 1 31 ? -8.68 13.461 4.676 1 95.5 31 ARG B C 1
ATOM 2748 O O . ARG B 1 31 ? -7.598 14.047 4.578 1 95.5 31 ARG B O 1
ATOM 2755 N N . TYR B 1 32 ? -9.703 13.68 3.889 1 95.25 32 TYR B N 1
ATOM 2756 C CA . TYR B 1 32 ? -9.781 14.789 2.947 1 95.25 32 TYR B CA 1
ATOM 2757 C C . TYR B 1 32 ? -10.594 15.945 3.527 1 95.25 32 TYR B C 1
ATOM 2759 O O . TYR B 1 32 ? -11.633 15.727 4.152 1 95.25 32 TYR B O 1
ATOM 2767 N N . TYR B 1 33 ? -10.094 17.203 3.365 1 94.12 33 TYR B N 1
ATOM 2768 C CA . TYR B 1 33 ? -10.781 18.406 3.809 1 94.12 33 TYR B CA 1
ATOM 2769 C C . TYR B 1 33 ? -10.938 19.406 2.66 1 94.12 33 TYR B C 1
ATOM 2771 O O . TYR B 1 33 ? -10.031 19.547 1.838 1 94.12 33 TYR B O 1
ATOM 2779 N N . TYR B 1 34 ? -12.055 19.953 2.584 1 94.75 34 TYR B N 1
ATOM 2780 C CA . TYR B 1 34 ? -12.32 21.094 1.711 1 94.75 34 TYR B CA 1
ATOM 2781 C C . TYR B 1 34 ? -12.695 22.328 2.521 1 94.75 34 TYR B C 1
ATOM 2783 O O . TYR B 1 34 ? -13.836 22.453 2.973 1 94.75 34 TYR B O 1
ATOM 2791 N N . GLU B 1 35 ? -11.68 23.25 2.664 1 94.75 35 GLU B N 1
ATOM 2792 C CA . GLU B 1 35 ? -11.836 24.312 3.662 1 94.75 35 GLU B CA 1
ATOM 2793 C C . GLU B 1 35 ? -11.539 25.688 3.066 1 94.75 35 GLU B C 1
ATOM 2795 O O . GLU B 1 35 ? -10.781 25.797 2.098 1 94.75 35 GLU B O 1
ATOM 2800 N N . ASP B 1 36 ? -12.156 26.641 3.629 1 96.31 36 ASP B N 1
ATOM 2801 C CA . ASP B 1 36 ? -11.852 28.047 3.4 1 96.31 36 ASP B CA 1
ATOM 2802 C C . ASP B 1 36 ? -11.242 28.688 4.645 1 96.31 36 ASP B C 1
ATOM 2804 O O . ASP B 1 36 ? -11.914 28.844 5.668 1 96.31 36 ASP B O 1
ATOM 2808 N N . ILE B 1 37 ? -9.984 29.141 4.523 1 96.12 37 ILE B N 1
ATOM 2809 C CA . ILE B 1 37 ? -9.266 29.703 5.66 1 96.12 37 ILE B CA 1
ATOM 2810 C C . ILE B 1 37 ? -10.062 30.844 6.262 1 96.12 37 ILE B C 1
ATOM 2812 O O . ILE B 1 37 ? -10.109 31 7.484 1 96.12 37 ILE B O 1
ATOM 2816 N N . TRP B 1 38 ? -10.758 31.562 5.422 1 92.81 38 TRP B N 1
ATOM 2817 C CA . TRP B 1 38 ? -11.461 32.781 5.809 1 92.81 38 TRP B CA 1
ATOM 2818 C C . TRP B 1 38 ? -12.586 32.469 6.793 1 92.81 38 TRP B C 1
ATOM 2820 O O . TRP B 1 38 ? -13.008 33.344 7.547 1 92.81 38 TRP B O 1
ATOM 2830 N N . LEU B 1 39 ? -13.023 31.328 6.785 1 90.44 39 LEU B N 1
ATOM 2831 C CA . LEU B 1 39 ? -14.18 30.969 7.59 1 90.44 39 LEU B CA 1
ATOM 2832 C C . LEU B 1 39 ? -13.758 30.516 8.984 1 90.44 39 LEU B C 1
ATOM 2834 O O . LEU B 1 39 ? -14.594 30.359 9.875 1 90.44 39 LEU B O 1
ATOM 2838 N N . PHE B 1 40 ? -12.492 30.391 9.234 1 89.88 40 PHE B N 1
ATOM 2839 C CA . PHE B 1 40 ? -11.992 30.062 10.555 1 89.88 40 PHE B CA 1
ATOM 2840 C C . PHE B 1 40 ? -11.883 31.297 11.43 1 89.88 40 PHE B C 1
ATOM 2842 O O . PHE B 1 40 ? -11.812 32.406 10.922 1 89.88 40 PHE B O 1
ATOM 2849 N N . ASP B 1 41 ? -11.891 31.062 12.719 1 87.62 41 ASP B N 1
ATOM 2850 C CA . ASP B 1 41 ? -11.703 32.156 13.656 1 87.62 41 ASP B CA 1
ATOM 2851 C C . ASP B 1 41 ? -10.406 32.938 13.359 1 87.62 41 ASP B C 1
ATOM 2853 O O . ASP B 1 41 ? -9.359 32.312 13.133 1 87.62 41 ASP B O 1
ATOM 2857 N N . LEU B 1 42 ? -10.547 34.25 13.297 1 91.81 42 LEU B N 1
ATOM 2858 C CA . LEU B 1 42 ? -9.422 35.156 13.07 1 91.81 42 LEU B CA 1
ATOM 2859 C C . LEU B 1 42 ? -8.805 34.906 11.695 1 91.81 42 LEU B C 1
ATOM 2861 O O . LEU B 1 42 ? -7.645 35.25 11.461 1 91.81 42 LEU B O 1
ATOM 2865 N N . HIS B 1 43 ? -9.516 34.125 10.766 1 94.25 43 HIS B N 1
ATOM 2866 C CA . HIS B 1 43 ? -9.141 33.875 9.383 1 94.25 43 HIS B CA 1
ATOM 2867 C C . HIS B 1 43 ? -7.824 33.125 9.297 1 94.25 43 HIS B C 1
ATOM 2869 O O . HIS B 1 43 ? -6.957 33.438 8.492 1 94.25 43 HIS B O 1
ATOM 2875 N N . CYS B 1 44 ? -7.695 32.156 10.305 1 94.75 44 CYS B N 1
ATOM 2876 C CA . CYS B 1 44 ? -6.484 31.344 10.281 1 94.75 44 CYS B CA 1
ATOM 2877 C C . CYS B 1 44 ? -6.746 29.953 10.836 1 94.75 44 CYS B C 1
ATOM 2879 O O . CYS B 1 44 ? -7.703 29.75 11.578 1 94.75 44 CYS B O 1
ATOM 2881 N N . ILE B 1 45 ? -6.027 29 10.344 1 95.06 45 ILE B N 1
ATOM 2882 C CA . ILE B 1 45 ? -5.852 27.703 11 1 95.06 45 ILE B CA 1
ATOM 2883 C C . ILE B 1 45 ? -4.621 27.75 11.906 1 95.06 45 ILE B C 1
ATOM 2885 O O . ILE B 1 45 ? -3.486 27.734 11.422 1 95.06 45 ILE B O 1
ATOM 2889 N N . ASP B 1 46 ? -4.848 27.797 13.156 1 93.81 46 ASP B N 1
ATOM 2890 C CA . ASP B 1 46 ? -3.85 28.203 14.141 1 93.81 46 ASP B CA 1
ATOM 2891 C C . ASP B 1 46 ? -2.734 27.172 14.25 1 93.81 46 ASP B C 1
ATOM 2893 O O . ASP B 1 46 ? -2.828 26.078 13.664 1 93.81 46 ASP B O 1
ATOM 2897 N N . TRP B 1 47 ? -1.685 27.547 14.977 1 93.88 47 TRP B N 1
ATOM 2898 C CA . TRP B 1 47 ? -0.5 26.703 15.148 1 93.88 47 TRP B CA 1
ATOM 2899 C C . TRP B 1 47 ? -0.882 25.312 15.617 1 93.88 47 TRP B C 1
ATOM 2901 O O . TRP B 1 47 ? -1.634 25.156 16.578 1 93.88 47 TRP B O 1
ATOM 2911 N N . HIS B 1 48 ? -0.412 24.328 14.898 1 93 48 HIS B N 1
ATOM 2912 C CA . HIS B 1 48 ? -0.63 22.938 15.289 1 93 48 HIS B CA 1
ATOM 2913 C C . HIS B 1 48 ? 0.385 22.016 14.625 1 93 48 HIS B C 1
ATOM 2915 O O . HIS B 1 48 ? 1.183 22.453 13.789 1 93 48 HIS B O 1
ATOM 2921 N N . TRP B 1 49 ? 0.472 20.812 15.109 1 92.19 49 TRP B N 1
ATOM 2922 C CA . TRP B 1 49 ? 1.301 19.75 14.531 1 92.19 49 TRP B CA 1
ATOM 2923 C C . TRP B 1 49 ? 0.634 18.391 14.688 1 92.19 49 TRP B C 1
ATOM 2925 O O . TRP B 1 49 ? -0.332 18.25 15.445 1 92.19 49 TRP B O 1
ATOM 2935 N N . HIS B 1 50 ? 1.049 17.484 13.914 1 92.19 50 HIS B N 1
ATOM 2936 C CA . HIS B 1 50 ? 0.54 16.125 13.977 1 92.19 50 HIS B CA 1
ATOM 2937 C C . HIS B 1 50 ? 1.511 15.141 13.328 1 92.19 50 HIS B C 1
ATOM 2939 O O . HIS B 1 50 ? 2.387 15.547 12.555 1 92.19 50 HIS B O 1
ATOM 2945 N N . PRO B 1 51 ? 1.406 13.828 13.75 1 93.19 51 PRO B N 1
ATOM 2946 C CA . PRO B 1 51 ? 2.314 12.82 13.195 1 93.19 51 PRO B CA 1
ATOM 2947 C C . PRO B 1 51 ? 2.023 12.508 11.727 1 93.19 51 PRO B C 1
ATOM 2949 O O . PRO B 1 51 ? 2.879 11.961 11.023 1 93.19 51 PRO B O 1
ATOM 2952 N N . GLU B 1 52 ? 0.848 12.797 11.258 1 95.94 52 GLU B N 1
ATOM 2953 C CA . GLU B 1 52 ? 0.499 12.602 9.859 1 95.94 52 GLU B CA 1
ATOM 2954 C C . GLU B 1 52 ? 1.214 13.609 8.961 1 95.94 52 GLU B C 1
ATOM 2956 O O . GLU B 1 52 ? 1.757 14.602 9.453 1 95.94 52 GLU B O 1
ATOM 2961 N N . VAL B 1 53 ? 1.278 13.336 7.77 1 97.62 53 VAL B N 1
ATOM 2962 C CA . VAL B 1 53 ? 1.753 14.297 6.785 1 97.62 53 VAL B CA 1
ATOM 2963 C C . VAL B 1 53 ? 0.562 14.984 6.121 1 97.62 53 VAL B C 1
ATOM 2965 O O . VAL B 1 53 ? -0.572 14.516 6.223 1 97.62 53 VAL B O 1
ATOM 2968 N N . GLU B 1 54 ? 0.845 16.109 5.496 1 98 54 GLU B N 1
ATOM 2969 C CA . GLU B 1 54 ? -0.26 16.906 4.977 1 98 54 GLU B CA 1
ATOM 2970 C C . GLU B 1 54 ? 0.088 17.516 3.621 1 98 54 GLU B C 1
ATOM 2972 O O . GLU B 1 54 ? 1.209 17.984 3.412 1 98 54 GLU B O 1
ATOM 2977 N N . PHE B 1 55 ? -0.816 17.406 2.66 1 98.62 55 PHE B N 1
ATOM 2978 C CA . PHE B 1 55 ? -0.773 18.141 1.404 1 98.62 55 PHE B CA 1
ATOM 2979 C C . PHE B 1 55 ? -1.885 19.188 1.352 1 98.62 55 PHE B C 1
ATOM 2981 O O . PHE B 1 55 ? -3.047 18.875 1.626 1 98.62 55 PHE B O 1
ATOM 2988 N N . VAL B 1 56 ? -1.527 20.375 1.02 1 98.69 56 VAL B N 1
ATOM 2989 C CA . VAL B 1 56 ? -2.506 21.453 0.924 1 98.69 56 VAL B CA 1
ATOM 2990 C C . VAL B 1 56 ? -2.4 22.125 -0.443 1 98.69 56 VAL B C 1
ATOM 2992 O O . VAL B 1 56 ? -1.31 22.516 -0.865 1 98.69 56 VAL B O 1
ATOM 2995 N N . LEU B 1 57 ? -3.457 22.203 -1.144 1 98.75 57 LEU B N 1
ATOM 2996 C CA . LEU B 1 57 ? -3.533 22.906 -2.424 1 98.75 57 LEU B CA 1
ATOM 2997 C C . LEU B 1 57 ? -4.305 24.203 -2.287 1 98.75 57 LEU B C 1
ATOM 2999 O O . LEU B 1 57 ? -5.379 24.234 -1.685 1 98.75 57 LEU B O 1
ATOM 3003 N N . VAL B 1 58 ? -3.738 25.281 -2.805 1 98.75 58 VAL B N 1
ATOM 3004 C CA . VAL B 1 58 ? -4.504 26.516 -2.898 1 98.75 58 VAL B CA 1
ATOM 3005 C C . VAL B 1 58 ? -5.312 26.531 -4.191 1 98.75 58 VAL B C 1
ATOM 3007 O O . VAL B 1 58 ? -4.777 26.812 -5.266 1 98.75 58 VAL B O 1
ATOM 3010 N N . GLU B 1 59 ? -6.535 26.25 -4.055 1 98.19 59 GLU B N 1
ATOM 3011 C CA . GLU B 1 59 ? -7.406 26.172 -5.219 1 98.19 59 GLU B CA 1
ATOM 3012 C C . GLU B 1 59 ? -7.828 27.562 -5.688 1 98.19 59 GLU B C 1
ATOM 3014 O O . GLU B 1 59 ? -7.941 27.812 -6.891 1 98.19 59 GLU B O 1
ATOM 3019 N N . ASN B 1 60 ? -8.125 28.406 -4.699 1 98.25 60 ASN B N 1
ATOM 3020 C CA . ASN B 1 60 ? -8.5 29.797 -4.973 1 98.25 60 ASN B CA 1
ATOM 3021 C C . ASN B 1 60 ? -8.086 30.719 -3.838 1 98.25 60 ASN B C 1
ATOM 3023 O O . ASN B 1 60 ? -8.359 30.453 -2.67 1 98.25 60 ASN B O 1
ATOM 3027 N N . GLY B 1 61 ? -7.348 31.828 -4.254 1 98.25 61 GLY B N 1
ATOM 3028 C CA . GLY B 1 61 ? -6.945 32.812 -3.262 1 98.25 61 GLY B CA 1
ATOM 3029 C C . GLY B 1 61 ? -5.453 32.812 -2.994 1 98.25 61 GLY B C 1
ATOM 3030 O O . GLY B 1 61 ? -4.664 32.375 -3.834 1 98.25 61 GLY B O 1
ATOM 3031 N N . THR B 1 62 ? -5.055 33.5 -1.924 1 98.31 62 THR B N 1
ATOM 3032 C CA . THR B 1 62 ? -3.678 33.594 -1.457 1 98.31 62 THR B CA 1
ATOM 3033 C C . THR B 1 62 ? -3.609 33.469 0.061 1 98.31 62 THR B C 1
ATOM 3035 O O . THR B 1 62 ? -4.457 34 0.778 1 98.31 62 THR B O 1
ATOM 3038 N N . ALA B 1 63 ? -2.611 32.719 0.498 1 98.19 63 ALA B N 1
ATOM 3039 C CA . ALA B 1 63 ? -2.498 32.531 1.942 1 98.19 63 ALA B CA 1
ATOM 3040 C C . ALA B 1 63 ? -1.036 32.469 2.375 1 98.19 63 ALA B C 1
ATOM 3042 O O . ALA B 1 63 ? -0.158 32.125 1.577 1 98.19 63 ALA B O 1
ATOM 3043 N N . ASP B 1 64 ? -0.791 32.844 3.604 1 98.25 64 ASP B N 1
ATOM 3044 C CA . ASP B 1 64 ? 0.503 32.688 4.262 1 98.25 64 ASP B CA 1
ATOM 3045 C C . ASP B 1 64 ? 0.586 31.359 4.992 1 98.25 64 ASP B C 1
ATOM 3047 O O . ASP B 1 64 ? -0.253 31.062 5.84 1 98.25 64 ASP B O 1
ATOM 3051 N N . PHE B 1 65 ? 1.6 30.641 4.629 1 98.25 65 PHE B N 1
ATOM 3052 C CA . PHE B 1 65 ? 1.881 29.375 5.297 1 98.25 65 PHE B CA 1
ATOM 3053 C C . PHE B 1 65 ? 3.111 29.484 6.191 1 98.25 65 PHE B C 1
ATOM 3055 O O . PHE B 1 65 ? 4.223 29.703 5.699 1 98.25 65 PHE B O 1
ATOM 3062 N N . PHE B 1 66 ? 2.883 29.438 7.453 1 97.38 66 PHE B N 1
ATOM 3063 C CA . PHE B 1 66 ? 3.99 29.344 8.398 1 97.38 66 PHE B CA 1
ATOM 3064 C C . PHE B 1 66 ? 4.312 27.891 8.719 1 97.38 66 PHE B C 1
ATOM 3066 O O . PHE B 1 66 ? 3.498 27.188 9.312 1 97.38 66 PHE B O 1
ATOM 3073 N N . VAL B 1 67 ? 5.422 27.438 8.258 1 96.88 67 VAL B N 1
ATOM 3074 C CA . VAL B 1 67 ? 5.836 26.047 8.43 1 96.88 67 VAL B CA 1
ATOM 3075 C C . VAL B 1 67 ? 7.234 26 9.047 1 96.88 67 VAL B C 1
ATOM 3077 O O . VAL B 1 67 ? 8.195 26.484 8.445 1 96.88 67 VAL B O 1
ATOM 3080 N N . GLY B 1 68 ? 7.328 25.328 10.148 1 93.69 68 GLY B N 1
ATOM 3081 C CA . GLY B 1 68 ? 8.578 25.469 10.883 1 93.69 68 GLY B CA 1
ATOM 3082 C C . GLY B 1 68 ? 8.898 26.906 11.234 1 93.69 68 GLY B C 1
ATOM 3083 O O . GLY B 1 68 ? 8.07 27.609 11.82 1 93.69 68 GLY B O 1
ATOM 3084 N N . SER B 1 69 ? 10.102 27.312 10.867 1 92.38 69 SER B N 1
ATOM 3085 C CA . SER B 1 69 ? 10.523 28.672 11.188 1 92.38 69 SER B CA 1
ATOM 3086 C C . SER B 1 69 ? 10.359 29.594 9.984 1 92.38 69 SER B C 1
ATOM 3088 O O . SER B 1 69 ? 10.703 30.766 10.047 1 92.38 69 SER B O 1
ATOM 3090 N N . SER B 1 70 ? 9.727 29.031 8.945 1 95.12 70 SER B N 1
ATOM 3091 C CA . SER B 1 70 ? 9.695 29.797 7.695 1 95.12 70 SER B CA 1
ATOM 3092 C C . SER B 1 70 ? 8.273 30.188 7.32 1 95.12 70 SER B C 1
ATOM 3094 O O . SER B 1 70 ? 7.312 29.547 7.758 1 95.12 70 SER B O 1
ATOM 3096 N N . ARG B 1 71 ? 8.234 31.25 6.578 1 96.75 71 ARG B N 1
ATOM 3097 C CA . ARG B 1 71 ? 6.969 31.734 6.023 1 96.75 71 ARG B CA 1
ATOM 3098 C C . ARG B 1 71 ? 6.957 31.609 4.504 1 96.75 71 ARG B C 1
ATOM 3100 O O . ARG B 1 71 ? 7.918 31.984 3.84 1 96.75 71 ARG B O 1
ATOM 3107 N N . TYR B 1 72 ? 5.836 31.109 3.926 1 97.75 72 TYR B N 1
ATOM 3108 C CA . TYR B 1 72 ? 5.645 30.969 2.486 1 97.75 72 TYR B CA 1
ATOM 3109 C C . TYR B 1 72 ? 4.312 31.562 2.053 1 97.75 72 TYR B C 1
ATOM 3111 O O . TYR B 1 72 ? 3.293 31.375 2.719 1 97.75 72 TYR B O 1
ATOM 3119 N N . VAL B 1 73 ? 4.379 32.312 1.04 1 98.38 73 VAL B N 1
ATOM 3120 C CA . VAL B 1 73 ? 3.139 32.781 0.434 1 98.38 73 VAL B CA 1
ATOM 3121 C C . VAL B 1 73 ? 2.768 31.906 -0.75 1 98.38 73 VAL B C 1
ATOM 3123 O O . VAL B 1 73 ? 3.533 31.781 -1.707 1 98.38 73 VAL B O 1
ATOM 3126 N N . LEU B 1 74 ? 1.622 31.281 -0.663 1 98.31 74 LEU B N 1
ATOM 3127 C CA . LEU B 1 74 ? 1.173 30.422 -1.754 1 98.31 74 LEU B CA 1
ATOM 3128 C C . LEU B 1 74 ? -0.026 31.031 -2.469 1 98.31 74 LEU B C 1
ATOM 3130 O O . LEU B 1 74 ? -0.919 31.594 -1.826 1 98.31 74 LEU B O 1
ATOM 3134 N N . ASN B 1 75 ? 0.043 30.891 -3.754 1 98 75 ASN B N 1
ATOM 3135 C CA . ASN B 1 75 ? -1.014 31.406 -4.613 1 98 75 ASN B CA 1
ATOM 3136 C C . ASN B 1 75 ? -1.812 30.281 -5.266 1 98 75 ASN B C 1
ATOM 3138 O O . ASN B 1 75 ? -1.443 29.109 -5.156 1 98 75 ASN B O 1
ATOM 3142 N N . THR B 1 76 ? -2.91 30.719 -6 1 98.31 76 THR B N 1
ATOM 3143 C CA . THR B 1 76 ? -3.77 29.766 -6.707 1 98.31 76 THR B CA 1
ATOM 3144 C C . THR B 1 76 ? -2.941 28.844 -7.582 1 98.31 76 THR B C 1
ATOM 3146 O O . THR B 1 76 ? -2.104 29.281 -8.367 1 98.31 76 THR B O 1
ATOM 3149 N N . GLY B 1 77 ? -3.15 27.547 -7.363 1 97.81 77 GLY B N 1
ATOM 3150 C CA . GLY B 1 77 ? -2.49 26.562 -8.195 1 97.81 77 GLY B CA 1
ATOM 3151 C C . GLY B 1 77 ? -1.253 25.969 -7.547 1 97.81 77 GLY B C 1
ATOM 3152 O O . GLY B 1 77 ? -0.728 24.953 -8.008 1 97.81 77 GLY B O 1
ATOM 3153 N N . GLU B 1 78 ? -0.792 26.578 -6.465 1 98.31 78 GLU B N 1
ATOM 3154 C CA . GLU B 1 78 ? 0.372 26.047 -5.758 1 98.31 78 GLU B CA 1
ATOM 3155 C C . GLU B 1 78 ? -0.047 25.141 -4.605 1 98.31 78 GLU B C 1
ATOM 3157 O O . GLU B 1 78 ? -1.155 25.266 -4.078 1 98.31 78 GLU B O 1
ATOM 3162 N N . ALA B 1 79 ? 0.813 24.188 -4.281 1 98.69 79 ALA B N 1
ATOM 3163 C CA . ALA B 1 79 ? 0.564 23.281 -3.162 1 98.69 79 ALA B CA 1
ATOM 3164 C C . ALA B 1 79 ? 1.787 23.188 -2.254 1 98.69 79 ALA B C 1
ATOM 3166 O O . ALA B 1 79 ? 2.861 23.688 -2.592 1 98.69 79 ALA B O 1
ATOM 3167 N N . ILE B 1 80 ? 1.559 22.656 -1.095 1 98.69 80 ILE B N 1
ATOM 3168 C CA . ILE B 1 80 ? 2.66 22.453 -0.16 1 98.69 80 ILE B CA 1
ATOM 3169 C C . ILE B 1 80 ? 2.535 21.078 0.489 1 98.69 80 ILE B C 1
ATOM 3171 O O . ILE B 1 80 ? 1.43 20.641 0.805 1 98.69 80 ILE B O 1
ATOM 3175 N N . PHE B 1 81 ? 3.611 20.391 0.502 1 98.5 81 PHE B N 1
ATOM 3176 C CA . PHE B 1 81 ? 3.758 19.188 1.334 1 98.5 81 PHE B CA 1
ATOM 3177 C C . PHE B 1 81 ? 4.363 19.547 2.686 1 98.5 81 PHE B C 1
ATOM 3179 O O . PHE B 1 81 ? 5.41 20.203 2.752 1 98.5 81 PHE B O 1
ATOM 3186 N N . ILE B 1 82 ? 3.703 19.172 3.783 1 97.94 82 ILE B N 1
ATOM 3187 C CA . ILE B 1 82 ? 4.203 19.375 5.137 1 97.94 82 ILE B CA 1
ATOM 3188 C C . ILE B 1 82 ? 4.547 18.047 5.781 1 97.94 82 ILE B C 1
ATOM 3190 O O . ILE B 1 82 ? 3.688 17.156 5.895 1 97.94 82 ILE B O 1
ATOM 3194 N N . ASN B 1 83 ? 5.723 17.844 6.246 1 96.75 83 ASN B N 1
ATOM 3195 C CA . ASN B 1 83 ? 6.227 16.594 6.797 1 96.75 83 ASN B CA 1
ATOM 3196 C C . ASN B 1 83 ? 5.703 16.344 8.211 1 96.75 83 ASN B C 1
ATOM 3198 O O . ASN B 1 83 ? 4.992 17.188 8.766 1 96.75 83 ASN B O 1
ATOM 3202 N N . THR B 1 84 ? 5.969 15.227 8.75 1 95.19 84 THR B N 1
ATOM 3203 C CA . THR B 1 84 ? 5.48 14.766 10.039 1 95.19 84 THR B CA 1
ATOM 3204 C C . THR B 1 84 ? 6.031 15.633 11.164 1 95.19 84 THR B C 1
ATOM 3206 O O . THR B 1 84 ? 7.176 16.094 11.102 1 95.19 84 THR B O 1
ATOM 3209 N N . GLN B 1 85 ? 5.242 15.992 12.086 1 92.31 85 GLN B N 1
ATOM 3210 C CA . GLN B 1 85 ? 5.574 16.641 13.352 1 92.31 85 GLN B CA 1
ATOM 3211 C C . GLN B 1 85 ? 6.051 18.078 13.125 1 92.31 85 GLN B C 1
ATOM 3213 O O . GLN B 1 85 ? 6.648 18.672 14.016 1 92.31 85 GLN B O 1
ATOM 3218 N N . VAL B 1 86 ? 5.812 18.594 12.016 1 95 86 VAL B N 1
ATOM 3219 C CA . VAL B 1 86 ? 6.215 19.969 11.742 1 95 86 VAL B CA 1
ATOM 3220 C C . VAL B 1 86 ? 5.117 20.938 12.188 1 95 86 VAL B C 1
ATOM 3222 O O . VAL B 1 86 ? 3.955 20.781 11.805 1 95 86 VAL B O 1
ATOM 3225 N N . ILE B 1 87 ? 5.484 21.922 13.016 1 94.5 87 ILE B N 1
ATOM 3226 C CA . ILE B 1 87 ? 4.535 22.922 13.469 1 94.5 87 ILE B CA 1
ATOM 3227 C C . ILE B 1 87 ? 4.184 23.859 12.312 1 94.5 87 ILE B C 1
ATOM 3229 O O . ILE B 1 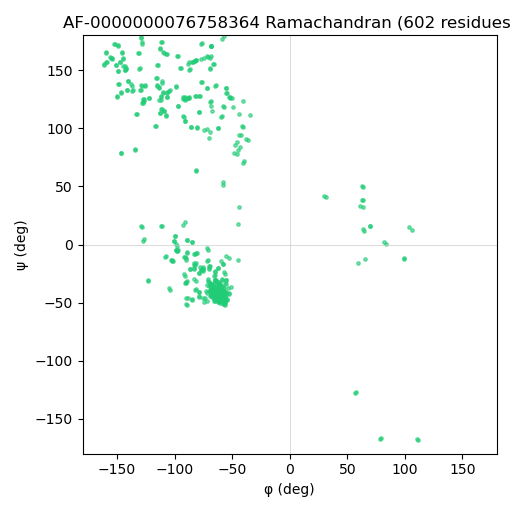87 ? 5.051 24.234 11.516 1 94.5 87 ILE B O 1
ATOM 3233 N N . HIS B 1 88 ? 2.863 24.172 12.125 1 96.44 88 HIS B N 1
ATOM 3234 C CA . HIS B 1 88 ? 2.484 25.031 11.016 1 96.44 88 HIS B CA 1
ATOM 3235 C C . HIS B 1 88 ? 1.178 25.766 11.305 1 96.44 88 HIS B C 1
ATOM 3237 O O . HIS B 1 88 ? 0.441 25.391 12.219 1 96.44 88 HIS B O 1
ATOM 3243 N N . ARG B 1 89 ? 0.954 26.812 10.617 1 96.69 89 ARG B N 1
ATOM 3244 C CA . ARG B 1 89 ? -0.193 27.719 10.688 1 96.69 89 ARG B CA 1
ATOM 3245 C C . ARG B 1 89 ? -0.5 28.328 9.328 1 96.69 89 ARG B C 1
ATOM 3247 O O . ARG B 1 89 ? 0.414 28.641 8.562 1 96.69 89 ARG B O 1
ATOM 3254 N N . PHE B 1 90 ? -1.794 28.406 8.984 1 97.38 90 PHE B N 1
ATOM 3255 C CA . PHE B 1 90 ? -2.232 29.031 7.746 1 97.38 90 PHE B CA 1
ATOM 3256 C C . PHE B 1 90 ? -3.064 30.281 8.039 1 97.38 90 PHE B C 1
ATOM 3258 O O . PHE B 1 90 ? -3.889 30.281 8.953 1 97.38 90 PHE B O 1
ATOM 3265 N N . GLU B 1 91 ? -2.861 31.328 7.355 1 97.31 91 GLU B N 1
ATOM 3266 C CA . GLU B 1 91 ? -3.674 32.531 7.516 1 97.31 91 GLU B CA 1
ATOM 3267 C C . GLU B 1 91 ? -3.904 33.219 6.172 1 97.31 91 GLU B C 1
ATOM 3269 O O . GLU B 1 91 ? -3.113 33.062 5.242 1 97.31 91 GLU B O 1
ATOM 3274 N N . SER B 1 92 ? -4.969 33.844 6.051 1 97.19 92 SER B N 1
ATOM 3275 C CA . SER B 1 92 ? -5.305 34.531 4.812 1 97.19 92 SER B CA 1
ATOM 3276 C C . SER B 1 92 ? -6.02 35.875 5.09 1 97.19 92 SER B C 1
ATOM 3278 O O . SER B 1 92 ? -6.684 36 6.121 1 97.19 92 SER B O 1
ATOM 3280 N N . SER B 1 93 ? -5.871 36.812 4.199 1 96.38 93 SER B N 1
ATOM 3281 C CA . SER B 1 93 ? -6.543 38.094 4.297 1 96.38 93 SER B CA 1
ATOM 3282 C C . SER B 1 93 ? -7.77 38.156 3.395 1 96.38 93 SER B C 1
ATOM 3284 O O . SER B 1 93 ? -8.414 39.188 3.279 1 96.38 93 SER B O 1
ATOM 3286 N N . GLU B 1 94 ? -8.039 37.062 2.75 1 97 94 GLU B N 1
ATOM 3287 C CA . GLU B 1 94 ? -9.203 36.938 1.876 1 97 94 GLU B CA 1
ATOM 3288 C C . GLU B 1 94 ? -9.703 35.5 1.867 1 97 94 GLU B C 1
ATOM 3290 O O . GLU B 1 94 ? -9.094 34.594 2.479 1 97 94 GLU B O 1
ATOM 3295 N N . SER B 1 95 ? -10.883 35.344 1.215 1 97.31 95 SER B N 1
ATOM 3296 C CA . SER B 1 95 ? -11.359 34 1.025 1 97.31 95 SER B CA 1
ATOM 3297 C C . SER B 1 95 ? -10.344 33.156 0.252 1 97.31 95 SER B C 1
ATOM 3299 O O . SER B 1 95 ? -9.945 33.531 -0.854 1 97.31 95 SER B O 1
ATOM 3301 N N . THR B 1 96 ? -9.859 32.094 0.886 1 98.12 96 THR B N 1
ATOM 3302 C CA . THR B 1 96 ? -8.875 31.203 0.294 1 98.12 96 THR B CA 1
ATOM 3303 C C . THR B 1 96 ? -9.281 29.75 0.501 1 98.12 96 THR B C 1
ATOM 3305 O O . THR B 1 96 ? -9.258 29.25 1.627 1 98.12 96 THR B O 1
ATOM 3308 N N . ILE B 1 97 ? -9.609 29.109 -0.626 1 98.25 97 ILE B N 1
ATOM 3309 C CA . ILE B 1 97 ? -10.062 27.719 -0.594 1 98.25 97 ILE B CA 1
ATOM 3310 C C . ILE B 1 97 ? -8.859 26.781 -0.688 1 98.25 97 ILE B C 1
ATOM 3312 O O . ILE B 1 97 ? -8.094 26.844 -1.65 1 98.25 97 ILE B O 1
ATOM 3316 N N . ILE B 1 98 ? -8.797 25.828 0.345 1 98.12 98 ILE B N 1
ATOM 3317 C CA . ILE B 1 98 ? -7.609 24.984 0.397 1 98.12 98 ILE B CA 1
ATOM 3318 C C . ILE B 1 98 ? -8.016 23.531 0.624 1 98.12 98 ILE B C 1
ATOM 3320 O O . ILE B 1 98 ? -7.93 23.031 1.743 1 98.12 98 ILE B O 1
ATOM 3324 N N . PRO B 1 99 ? -8.422 22.828 -0.483 1 97.88 99 PRO B N 1
ATOM 3325 C CA . PRO B 1 99 ? -8.508 21.375 -0.292 1 97.88 99 PRO B CA 1
ATOM 3326 C C . PRO B 1 99 ? -7.199 20.766 0.206 1 97.88 99 PRO B C 1
ATOM 3328 O O . PRO B 1 99 ? -6.121 21.188 -0.22 1 97.88 99 PRO B O 1
ATOM 3331 N N . ASN B 1 100 ? -7.289 19.891 1.194 1 97.56 100 ASN B N 1
ATOM 3332 C CA . ASN B 1 100 ? -6.082 19.281 1.748 1 97.56 100 ASN B CA 1
ATOM 3333 C C . ASN B 1 100 ? -6.336 17.859 2.217 1 97.56 100 ASN B C 1
ATOM 3335 O O . ASN B 1 100 ? -7.484 17.438 2.348 1 97.56 100 ASN B O 1
ATOM 3339 N N . MET B 1 101 ? -5.328 17.125 2.283 1 97.38 101 MET B N 1
ATOM 3340 C CA . MET B 1 101 ? -5.398 15.75 2.783 1 97.38 101 MET B CA 1
ATOM 3341 C C . MET B 1 101 ? -4.344 15.516 3.861 1 97.38 101 MET B C 1
ATOM 3343 O O . MET B 1 101 ? -3.227 16.016 3.766 1 97.38 101 MET B O 1
ATOM 3347 N N . VAL B 1 102 ? -4.723 14.852 4.918 1 97.38 102 VAL B N 1
ATOM 3348 C CA . VAL B 1 102 ? -3.871 14.453 6.031 1 97.38 102 VAL B CA 1
ATOM 3349 C C . VAL B 1 102 ? -3.92 12.938 6.199 1 97.38 102 VAL B C 1
ATOM 3351 O O . VAL B 1 102 ? -5 12.352 6.254 1 97.38 102 VAL B O 1
ATOM 3354 N N . PHE B 1 103 ? -2.742 12.305 6.207 1 96.81 103 PHE B N 1
ATOM 3355 C CA . PHE B 1 103 ? -2.756 10.852 6.344 1 96.81 103 PHE B CA 1
ATOM 3356 C C . PHE B 1 103 ? -1.492 10.359 7.039 1 96.81 103 PHE B C 1
ATOM 3358 O O . PHE B 1 103 ? -0.464 11.039 7.02 1 96.81 103 PHE B O 1
ATOM 3365 N N . SER B 1 104 ? -1.653 9.203 7.668 1 96.69 104 SER B N 1
ATOM 3366 C CA . SER B 1 104 ? -0.495 8.523 8.242 1 96.69 104 SER B CA 1
ATOM 3367 C C . SER B 1 104 ? 0.331 7.836 7.16 1 96.69 104 SER B C 1
ATOM 3369 O O . SER B 1 104 ? -0.222 7.234 6.238 1 96.69 104 SER B O 1
ATOM 3371 N N . PRO B 1 105 ? 1.66 7.898 7.266 1 95.12 105 PRO B N 1
ATOM 3372 C CA . PRO B 1 105 ? 2.492 7.168 6.305 1 95.12 105 PRO B CA 1
ATOM 3373 C C . PRO B 1 105 ? 2.197 5.668 6.289 1 95.12 105 PRO B C 1
ATOM 3375 O O . PRO B 1 105 ? 2.535 4.98 5.324 1 95.12 105 PRO B O 1
ATOM 3378 N N . LEU B 1 106 ? 1.543 5.184 7.312 1 93.62 106 LEU B N 1
ATOM 3379 C CA . LEU B 1 106 ? 1.181 3.773 7.395 1 93.62 106 LEU B CA 1
ATOM 3380 C C . LEU B 1 106 ? 0.108 3.426 6.367 1 93.62 106 LEU B C 1
ATOM 3382 O O . LEU B 1 106 ? -0.143 2.248 6.102 1 93.62 106 LEU B O 1
ATOM 3386 N N . LEU B 1 107 ? -0.553 4.441 5.875 1 95.38 107 LEU B N 1
ATOM 3387 C CA . LEU B 1 107 ? -1.482 4.219 4.773 1 95.38 107 LEU B CA 1
ATOM 3388 C C . LEU B 1 107 ? -0.763 3.623 3.566 1 95.38 107 LEU B C 1
ATOM 3390 O O . LEU B 1 107 ? -1.345 2.832 2.82 1 95.38 107 LEU B O 1
ATOM 3394 N N . ILE B 1 108 ? 0.553 3.959 3.418 1 95.31 108 ILE B N 1
ATOM 3395 C CA . ILE B 1 108 ? 1.334 3.572 2.248 1 95.31 108 ILE B CA 1
ATOM 3396 C C . ILE B 1 108 ? 1.898 2.168 2.447 1 95.31 108 ILE B C 1
ATOM 3398 O O . ILE B 1 108 ? 1.819 1.326 1.549 1 95.31 108 ILE B O 1
ATOM 3402 N N . ALA B 1 109 ? 2.459 1.957 3.59 1 94.5 109 ALA B N 1
ATOM 3403 C CA . ALA B 1 109 ? 3.094 0.665 3.838 1 94.5 109 ALA B CA 1
ATOM 3404 C C . ALA B 1 109 ? 3.283 0.425 5.332 1 94.5 109 ALA B C 1
ATOM 3406 O O . ALA B 1 109 ? 3.455 1.372 6.105 1 94.5 109 ALA B O 1
ATOM 3407 N N . ALA B 1 110 ? 3.348 -0.812 5.66 1 91.62 110 ALA B N 1
ATOM 3408 C CA . ALA B 1 110 ? 3.613 -1.192 7.043 1 91.62 110 ALA B CA 1
ATOM 3409 C C . ALA B 1 110 ? 5.047 -0.848 7.441 1 91.62 110 ALA B C 1
ATOM 3411 O O . ALA B 1 110 ? 5.957 -0.897 6.613 1 91.62 110 ALA B O 1
ATOM 3412 N N . GLU B 1 111 ? 5.281 -0.586 8.711 1 91.88 111 GLU B N 1
ATOM 3413 C CA . GLU B 1 111 ? 6.57 -0.122 9.211 1 91.88 111 GLU B CA 1
ATOM 3414 C C . GLU B 1 111 ? 7.668 -1.154 8.961 1 91.88 111 GLU B C 1
ATOM 3416 O O . GLU B 1 111 ? 8.82 -0.795 8.727 1 91.88 111 GLU B O 1
ATOM 3421 N N . ASN B 1 112 ? 7.324 -2.393 8.992 1 91.5 112 ASN B N 1
ATOM 3422 C CA . ASN B 1 112 ? 8.328 -3.443 8.859 1 91.5 112 ASN B CA 1
ATOM 3423 C C . ASN B 1 112 ? 8.547 -3.824 7.395 1 91.5 112 ASN B C 1
ATOM 3425 O O . ASN B 1 112 ? 9.336 -4.723 7.098 1 91.5 112 ASN B O 1
ATOM 3429 N N . SER B 1 113 ? 7.926 -3.168 6.504 1 94.06 113 SER B N 1
ATOM 3430 C CA . SER B 1 113 ? 8.055 -3.48 5.086 1 94.06 113 SER B CA 1
ATOM 3431 C C . SER B 1 11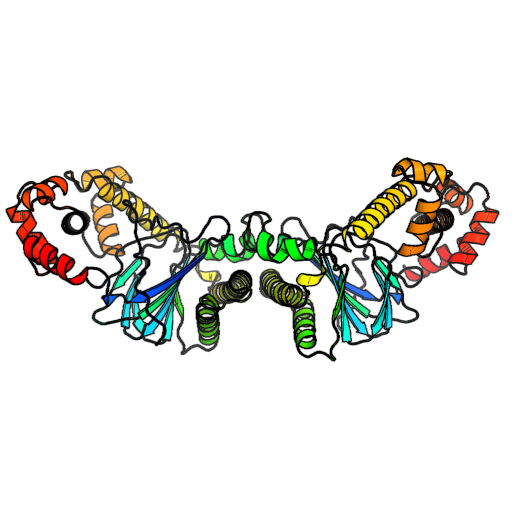3 ? 9.281 -2.805 4.477 1 94.06 113 SER B C 1
ATOM 3433 O O . SER B 1 113 ? 9.781 -1.817 5.02 1 94.06 113 SER B O 1
ATOM 3435 N N . LEU B 1 114 ? 9.766 -3.344 3.389 1 95.19 114 LEU B N 1
ATOM 3436 C CA . LEU B 1 114 ? 10.859 -2.746 2.633 1 95.19 114 LEU B CA 1
ATOM 3437 C C . LEU B 1 114 ? 10.484 -1.355 2.135 1 95.19 114 LEU B C 1
ATOM 3439 O O . LEU B 1 114 ? 11.297 -0.427 2.197 1 95.19 114 LEU B O 1
ATOM 3443 N N . ILE B 1 115 ? 9.25 -1.219 1.697 1 96.06 115 ILE B N 1
ATOM 3444 C CA . ILE B 1 115 ? 8.773 0.045 1.149 1 96.06 115 ILE B CA 1
ATOM 3445 C C . ILE B 1 115 ? 8.883 1.142 2.207 1 96.06 115 ILE B C 1
ATOM 3447 O O . ILE B 1 115 ? 9.367 2.24 1.921 1 96.06 115 ILE B O 1
ATOM 3451 N N . TYR B 1 116 ? 8.477 0.864 3.424 1 95.81 116 TYR B N 1
ATOM 3452 C CA . TYR B 1 116 ? 8.531 1.851 4.496 1 95.81 116 TYR B CA 1
ATOM 3453 C C . TYR B 1 116 ? 9.969 2.232 4.812 1 95.81 116 TYR B C 1
ATOM 3455 O O . TYR B 1 116 ? 10.305 3.418 4.871 1 95.81 116 TYR B O 1
ATOM 3463 N N . ARG B 1 117 ? 10.828 1.271 4.953 1 95.38 117 ARG B N 1
ATOM 3464 C CA . ARG B 1 117 ? 12.211 1.495 5.367 1 95.38 117 ARG B CA 1
ATOM 3465 C C . ARG B 1 117 ? 12.992 2.25 4.297 1 95.38 117 ARG B C 1
ATOM 3467 O O . ARG B 1 117 ? 13.773 3.146 4.605 1 95.38 117 ARG B O 1
ATOM 3474 N N . LYS B 1 118 ? 12.695 1.914 3.119 1 94.75 118 LYS B N 1
ATOM 3475 C CA . LYS B 1 118 ? 13.539 2.412 2.035 1 94.75 118 LYS B CA 1
ATOM 3476 C C . LYS B 1 118 ? 13.023 3.752 1.513 1 94.75 118 LYS B C 1
ATOM 3478 O O . LYS B 1 118 ? 13.812 4.605 1.098 1 94.75 118 LYS B O 1
ATOM 3483 N N . TYR B 1 119 ? 11.68 3.941 1.565 1 96.19 119 TYR B N 1
ATOM 3484 C CA . TYR B 1 119 ? 11.164 5.086 0.819 1 96.19 119 TYR B CA 1
ATOM 3485 C C . TYR B 1 119 ? 10.391 6.031 1.732 1 96.19 119 TYR B C 1
ATOM 3487 O O . TYR B 1 119 ? 10.297 7.227 1.457 1 96.19 119 TYR B O 1
ATOM 3495 N N . ILE B 1 120 ? 9.766 5.523 2.77 1 96.81 120 ILE B N 1
ATOM 3496 C CA . ILE B 1 120 ? 8.906 6.352 3.607 1 96.81 120 ILE B CA 1
ATOM 3497 C C . ILE B 1 120 ? 9.727 6.965 4.738 1 96.81 120 ILE B C 1
ATOM 3499 O O . ILE B 1 120 ? 9.766 8.188 4.891 1 96.81 120 ILE B O 1
ATOM 3503 N N . LYS B 1 121 ? 10.445 6.137 5.441 1 95.25 121 LYS B N 1
ATOM 3504 C CA . LYS B 1 121 ? 11.203 6.543 6.621 1 95.25 121 LYS B CA 1
ATOM 3505 C C . LYS B 1 121 ? 12.227 7.621 6.273 1 95.25 121 LYS B C 1
ATOM 3507 O O . LYS B 1 121 ? 12.359 8.609 7 1 95.25 121 LYS B O 1
ATOM 3512 N N . PRO B 1 122 ? 12.93 7.488 5.152 1 94.19 122 PRO B N 1
ATOM 3513 C CA . PRO B 1 122 ? 13.922 8.523 4.836 1 94.19 122 PRO B CA 1
ATOM 3514 C C . PRO B 1 122 ? 13.289 9.906 4.664 1 94.19 122 PRO B C 1
ATOM 3516 O O . PRO B 1 122 ? 13.875 10.906 5.078 1 94.19 122 PRO B O 1
ATOM 3519 N N . VAL B 1 123 ? 12.141 9.953 4.074 1 95.31 123 VAL B N 1
ATOM 3520 C CA . VAL B 1 123 ? 11.469 11.234 3.885 1 95.31 123 VAL B CA 1
ATOM 3521 C C . VAL B 1 123 ? 11.055 11.805 5.238 1 95.31 123 VAL B C 1
ATOM 3523 O O . VAL B 1 123 ? 11.289 12.984 5.52 1 95.31 123 VAL B O 1
ATOM 3526 N N . LEU B 1 124 ? 10.508 10.977 6.078 1 94.62 124 LEU B N 1
ATOM 3527 C CA . LEU B 1 124 ? 10.008 11.391 7.383 1 94.62 124 LEU B CA 1
ATOM 3528 C C . LEU B 1 124 ? 11.148 11.875 8.273 1 94.62 124 LEU B C 1
ATOM 3530 O O . LEU B 1 124 ? 10.969 12.789 9.078 1 94.62 124 LEU B O 1
ATOM 3534 N N . MET B 1 125 ? 12.281 11.312 8.047 1 91.5 125 MET B N 1
ATOM 3535 C CA . MET B 1 125 ? 13.422 11.594 8.914 1 91.5 125 MET B CA 1
ATOM 3536 C C . MET B 1 125 ? 14.328 12.656 8.297 1 91.5 125 MET B C 1
ATOM 3538 O O . MET B 1 125 ? 15.328 13.047 8.891 1 91.5 125 MET B O 1
ATOM 3542 N N . SER B 1 126 ? 13.969 13.008 7.105 1 89.81 126 SER B N 1
ATOM 3543 C CA . SER B 1 126 ? 14.789 14.008 6.438 1 89.81 126 SER B CA 1
ATOM 3544 C C . SER B 1 126 ? 14.664 15.367 7.121 1 89.81 126 SER B C 1
ATOM 3546 O O . SER B 1 126 ? 13.805 15.562 7.984 1 89.81 126 SER B O 1
ATOM 3548 N N . SER B 1 127 ? 15.508 16.312 6.73 1 87.69 127 SER B N 1
ATOM 3549 C CA . SER B 1 127 ? 15.469 17.672 7.273 1 87.69 127 SER B CA 1
ATOM 3550 C C . SER B 1 127 ? 14.453 18.531 6.539 1 87.69 127 SER B C 1
ATOM 3552 O O . SER B 1 127 ? 14.281 19.703 6.859 1 87.69 127 SER B O 1
ATOM 3554 N N . VAL B 1 128 ? 13.789 17.891 5.613 1 91.69 128 VAL B N 1
ATOM 3555 C CA . VAL B 1 128 ? 12.812 18.641 4.824 1 91.69 128 VAL B CA 1
ATOM 3556 C C . VAL B 1 128 ? 11.531 18.812 5.629 1 91.69 128 VAL B C 1
ATOM 3558 O O . VAL B 1 128 ? 10.812 17.844 5.887 1 91.69 128 VAL B O 1
ATOM 3561 N N . GLU B 1 129 ? 11.242 20.031 5.957 1 94.12 129 GLU B N 1
ATOM 3562 C CA . GLU B 1 129 ? 10.031 20.328 6.707 1 94.12 129 GLU B CA 1
ATOM 3563 C C . GLU B 1 129 ? 8.812 20.406 5.785 1 94.12 129 GLU B C 1
ATOM 3565 O O . GLU B 1 129 ? 7.715 20 6.164 1 94.12 129 GLU B O 1
ATOM 3570 N N . CYS B 1 130 ? 9.055 20.984 4.625 1 96.25 130 CYS B N 1
ATOM 3571 C CA . CYS B 1 130 ? 7.977 21.109 3.648 1 96.25 130 CYS B CA 1
ATOM 3572 C C . CYS B 1 130 ? 8.531 21.219 2.234 1 96.25 130 CYS B C 1
ATOM 3574 O O . CYS B 1 130 ? 9.734 21.406 2.049 1 96.25 130 CYS B O 1
ATOM 3576 N N . LEU B 1 131 ? 7.77 20.969 1.27 1 96.5 131 LEU B N 1
ATOM 3577 C CA . LEU B 1 131 ? 8.078 21.141 -0.145 1 96.5 131 LEU B CA 1
ATOM 3578 C C . LEU B 1 131 ? 7.004 21.969 -0.841 1 96.5 131 LEU B C 1
ATOM 3580 O O . LEU B 1 131 ? 5.824 21.609 -0.8 1 96.5 131 LEU B O 1
ATOM 3584 N N . ILE B 1 132 ? 7.418 23.062 -1.426 1 97.19 132 ILE B N 1
ATOM 3585 C CA . ILE B 1 132 ? 6.492 23.859 -2.223 1 97.19 132 ILE B CA 1
ATOM 3586 C C . ILE B 1 132 ? 6.375 23.266 -3.625 1 97.19 132 ILE B C 1
ATOM 3588 O O . ILE B 1 132 ? 7.387 22.953 -4.262 1 97.19 132 ILE B O 1
ATOM 3592 N N . ILE B 1 133 ? 5.195 23.031 -4.055 1 97.62 133 ILE B N 1
ATOM 3593 C CA . ILE B 1 133 ? 4.922 22.469 -5.371 1 97.62 133 ILE B CA 1
ATOM 3594 C C . ILE B 1 133 ? 4.301 23.547 -6.27 1 97.62 133 ILE B C 1
ATOM 3596 O O . ILE B 1 133 ? 3.176 23.984 -6.035 1 97.62 133 ILE B O 1
ATOM 3600 N N . SER B 1 134 ? 5.016 23.891 -7.281 1 95.94 134 SER B N 1
ATOM 3601 C CA . SER B 1 134 ? 4.629 25 -8.156 1 95.94 134 SER B CA 1
ATOM 3602 C C . SER B 1 134 ? 4.336 24.516 -9.57 1 95.94 134 SER B C 1
ATOM 3604 O O . SER B 1 134 ? 5.012 23.609 -10.07 1 95.94 134 SER B O 1
ATOM 3606 N N . PRO B 1 135 ? 3.359 25.078 -10.25 1 94.69 135 PRO B N 1
ATOM 3607 C CA . PRO B 1 135 ? 3.023 24.656 -11.617 1 94.69 135 PRO B CA 1
ATOM 3608 C C . PRO B 1 135 ? 4.066 25.094 -12.641 1 94.69 135 PRO B C 1
ATOM 3610 O O . PRO B 1 135 ? 3.988 24.703 -13.812 1 94.69 135 PRO B O 1
ATOM 3613 N N . THR B 1 136 ? 5.062 25.812 -12.234 1 91.56 136 THR B N 1
ATOM 3614 C CA . THR B 1 136 ? 6.059 26.344 -13.156 1 91.56 136 THR B CA 1
ATOM 3615 C C . THR B 1 136 ? 7.117 25.297 -13.469 1 91.56 136 THR B C 1
ATOM 3617 O O . THR B 1 136 ? 7.867 25.422 -14.438 1 91.56 136 THR B O 1
ATOM 3620 N N . ASP B 1 137 ? 7.176 24.266 -12.672 1 89.5 137 ASP B N 1
ATOM 3621 C CA . ASP B 1 137 ? 8.094 23.141 -12.875 1 89.5 137 ASP B CA 1
ATOM 3622 C C . ASP B 1 137 ? 7.355 21.922 -13.398 1 89.5 137 ASP B C 1
ATOM 3624 O O . ASP B 1 137 ? 6.324 21.516 -12.859 1 89.5 137 ASP B O 1
ATOM 3628 N N . GLU B 1 138 ? 7.891 21.312 -14.43 1 88.44 138 GLU B N 1
ATOM 3629 C CA . GLU B 1 138 ? 7.207 20.219 -15.094 1 88.44 138 GLU B CA 1
ATOM 3630 C C . GLU B 1 138 ? 6.977 19.047 -14.141 1 88.44 138 GLU B C 1
ATOM 3632 O O . GLU B 1 138 ? 5.875 18.5 -14.07 1 88.44 138 GLU B O 1
ATOM 3637 N N . LYS B 1 139 ? 8.023 18.688 -13.453 1 89.31 139 LYS B N 1
ATOM 3638 C CA . LYS B 1 139 ? 7.902 17.594 -12.5 1 89.31 139 LYS B CA 1
ATOM 3639 C C . LYS B 1 139 ? 6.887 17.922 -11.406 1 89.31 139 LYS B C 1
ATOM 3641 O O . LYS B 1 139 ? 6.117 17.047 -10.992 1 89.31 139 LYS B O 1
ATOM 3646 N N . GLN B 1 140 ? 6.84 19.125 -11.047 1 94.19 140 GLN B N 1
ATOM 3647 C CA . GLN B 1 140 ? 5.922 19.531 -9.992 1 94.19 140 GLN B CA 1
ATOM 3648 C C . GLN B 1 140 ? 4.496 19.672 -10.523 1 94.19 140 GLN B C 1
ATOM 3650 O O . GLN B 1 140 ? 3.531 19.453 -9.781 1 94.19 140 GLN B O 1
ATOM 3655 N N . CYS B 1 141 ? 4.379 19.906 -11.789 1 95.75 141 CYS B N 1
ATOM 3656 C CA . CYS B 1 141 ? 3.057 19.922 -12.406 1 95.75 141 CYS B CA 1
ATOM 3657 C C . CYS B 1 141 ? 2.396 18.562 -12.336 1 95.75 141 CYS B C 1
ATOM 3659 O O . CYS B 1 141 ? 1.192 18.453 -12.094 1 95.75 141 CYS B O 1
ATOM 3661 N N . GLU B 1 142 ? 3.207 17.594 -12.57 1 95.88 142 GLU B N 1
ATOM 3662 C CA . GLU B 1 142 ? 2.689 16.234 -12.477 1 95.88 142 GLU B CA 1
ATOM 3663 C C . GLU B 1 142 ? 2.229 15.906 -11.055 1 95.88 142 GLU B C 1
ATOM 3665 O O . GLU B 1 142 ? 1.221 15.227 -10.867 1 95.88 142 GLU B O 1
ATOM 3670 N N . MET B 1 143 ? 2.986 16.359 -10.133 1 97.38 143 MET B N 1
ATOM 3671 C CA . MET B 1 143 ? 2.609 16.188 -8.734 1 97.38 143 MET B CA 1
ATOM 3672 C C . MET B 1 143 ? 1.28 16.859 -8.438 1 97.38 143 MET B C 1
ATOM 3674 O O . MET B 1 143 ? 0.423 16.297 -7.758 1 97.38 143 MET B O 1
ATOM 3678 N N . LEU B 1 144 ? 1.14 18.062 -8.961 1 98.44 144 LEU B N 1
ATOM 3679 C CA . LEU B 1 144 ? -0.097 18.812 -8.766 1 98.44 144 LEU B CA 1
ATOM 3680 C C . LEU B 1 144 ? -1.284 18.062 -9.367 1 98.44 144 LEU B C 1
ATOM 3682 O O . LEU B 1 144 ? -2.359 18 -8.766 1 98.44 144 LEU B O 1
ATOM 3686 N N . ASP B 1 145 ? -1.056 17.469 -10.492 1 98 145 ASP B N 1
ATOM 3687 C CA . ASP B 1 145 ? -2.111 16.688 -11.125 1 98 145 ASP B CA 1
ATOM 3688 C C . ASP B 1 145 ? -2.502 15.492 -10.266 1 98 145 ASP B C 1
ATOM 3690 O O . ASP B 1 145 ? -3.688 15.18 -10.125 1 98 145 ASP B O 1
ATOM 3694 N N . THR B 1 146 ? -1.509 14.812 -9.727 1 98.06 146 THR B N 1
ATOM 3695 C CA . THR B 1 146 ? -1.776 13.672 -8.859 1 98.06 146 THR B CA 1
ATOM 3696 C C . THR B 1 146 ? -2.584 14.102 -7.637 1 98.06 146 THR B C 1
ATOM 3698 O O . THR B 1 146 ? -3.545 13.43 -7.258 1 98.06 146 THR B O 1
ATOM 3701 N N . ILE B 1 147 ? -2.242 15.234 -7.043 1 98.5 147 ILE B N 1
ATOM 3702 C CA . ILE B 1 147 ? -2.955 15.766 -5.887 1 98.5 147 ILE B CA 1
ATOM 3703 C C . ILE B 1 147 ? -4.414 16.031 -6.258 1 98.5 147 ILE B C 1
ATOM 3705 O O . ILE B 1 147 ? -5.328 15.617 -5.547 1 98.5 147 ILE B O 1
ATOM 3709 N N . ARG B 1 148 ? -4.633 16.672 -7.371 1 97.94 148 ARG B N 1
ATOM 3710 C CA . ARG B 1 148 ? -5.98 16.984 -7.828 1 97.94 148 ARG B CA 1
ATOM 3711 C C . ARG B 1 148 ? -6.789 15.711 -8.062 1 97.94 148 ARG B C 1
ATOM 3713 O O . ARG B 1 148 ? -7.988 15.664 -7.781 1 97.94 148 ARG B O 1
ATOM 3720 N N . ASN B 1 149 ? -6.148 14.719 -8.586 1 97.06 149 ASN B N 1
ATOM 3721 C CA . ASN B 1 149 ? -6.824 13.453 -8.828 1 97.06 149 ASN B CA 1
ATOM 3722 C C . ASN B 1 149 ? -7.246 12.789 -7.52 1 97.06 149 ASN B C 1
ATOM 3724 O O . ASN B 1 149 ? -8.328 12.195 -7.438 1 97.06 149 ASN B O 1
ATOM 3728 N N . VAL B 1 150 ? -6.371 12.828 -6.5 1 97.56 150 VAL B N 1
ATOM 3729 C CA . VAL B 1 150 ? -6.738 12.297 -5.191 1 97.56 150 VAL B CA 1
ATOM 3730 C C . VAL B 1 150 ? -7.996 12.992 -4.684 1 97.56 150 VAL B C 1
ATOM 3732 O O . VAL B 1 150 ? -8.922 12.336 -4.207 1 97.56 150 VAL B O 1
ATOM 3735 N N . PHE B 1 151 ? -8.031 14.352 -4.867 1 96.94 151 PHE B N 1
ATOM 3736 C CA . PHE B 1 151 ? -9.172 15.117 -4.371 1 96.94 151 PHE B CA 1
ATOM 3737 C C . PHE B 1 151 ? -10.438 14.766 -5.148 1 96.94 151 PHE B C 1
ATOM 3739 O O . PHE B 1 151 ? -11.508 14.594 -4.562 1 96.94 151 PHE B O 1
ATOM 3746 N N . ALA B 1 152 ? -10.336 14.57 -6.41 1 95.06 152 ALA B N 1
ATOM 3747 C CA . ALA B 1 152 ? -11.477 14.305 -7.273 1 95.06 152 ALA B CA 1
ATOM 3748 C C . ALA B 1 152 ? -12.125 12.961 -6.938 1 95.06 152 ALA B C 1
ATOM 3750 O O . ALA B 1 152 ? -13.344 12.82 -7 1 95.06 152 ALA B O 1
ATOM 3751 N N . ILE B 1 153 ? -11.367 12 -6.527 1 94.44 153 ILE B N 1
ATOM 3752 C CA . ILE B 1 153 ? -11.883 10.648 -6.348 1 94.44 153 ILE B CA 1
ATOM 3753 C C . ILE B 1 153 ? -12.57 10.531 -4.988 1 94.44 153 ILE B C 1
ATOM 3755 O O . ILE B 1 153 ? -13.297 9.57 -4.734 1 94.44 153 ILE B O 1
ATOM 3759 N N . GLN B 1 154 ? -12.266 11.5 -4.109 1 93.31 154 GLN B N 1
ATOM 3760 C CA . GLN B 1 154 ? -12.898 11.43 -2.795 1 93.31 154 GLN B CA 1
ATOM 3761 C C . GLN B 1 154 ? -14.414 11.539 -2.904 1 93.31 154 GLN B C 1
ATOM 3763 O O . GLN B 1 154 ? -15.141 11.07 -2.021 1 93.31 154 GLN B O 1
ATOM 3768 N N . GLU B 1 155 ? -14.891 12.055 -3.959 1 85.75 155 GLU B N 1
ATOM 3769 C CA . GLU B 1 155 ? -16.312 12.258 -4.164 1 85.75 155 GLU B CA 1
ATOM 3770 C C . GLU B 1 155 ? -16.922 11.133 -5.008 1 85.75 155 GLU B C 1
ATOM 3772 O O . GLU B 1 155 ? -18.125 11.109 -5.25 1 85.75 155 GLU B O 1
ATOM 3777 N N . SER B 1 156 ? -16.047 10.258 -5.465 1 78.88 156 SER B N 1
ATOM 3778 C CA . SER B 1 156 ? -16.516 9.18 -6.336 1 78.88 156 SER B CA 1
ATOM 3779 C C . SER B 1 156 ? -16.984 7.977 -5.527 1 78.88 156 SER B C 1
ATOM 3781 O O . SER B 1 156 ? -16.547 7.773 -4.391 1 78.88 156 SER B O 1
ATOM 3783 N N . LYS B 1 157 ? -17.922 7.273 -6.09 1 70.56 157 LYS B N 1
ATOM 3784 C CA . LYS B 1 157 ? -18.5 6.121 -5.406 1 70.56 157 LYS B CA 1
ATOM 3785 C C . LYS B 1 157 ? -17.734 4.84 -5.73 1 70.56 157 LYS B C 1
ATOM 3787 O O . LYS B 1 157 ? -17.844 3.852 -5.004 1 70.56 157 LYS B O 1
ATOM 3792 N N . SER B 1 158 ? -16.922 4.855 -6.625 1 78.38 158 SER B N 1
ATOM 3793 C CA . SER B 1 158 ? -16.359 3.564 -7.004 1 78.38 158 SER B CA 1
ATOM 3794 C C . SER B 1 158 ? -14.914 3.432 -6.52 1 78.38 158 SER B C 1
ATOM 3796 O O . SER B 1 158 ? -14.055 4.234 -6.883 1 78.38 158 SER B O 1
ATOM 3798 N N . ILE B 1 159 ? -14.484 2.412 -5.805 1 88 159 ILE B N 1
ATOM 3799 C CA . ILE B 1 159 ? -13.258 1.893 -5.195 1 88 159 ILE B CA 1
ATOM 3800 C C . ILE B 1 159 ? -12.359 3.053 -4.77 1 88 159 ILE B C 1
ATOM 3802 O O . ILE B 1 159 ? -11.156 3.027 -5.012 1 88 159 ILE B O 1
ATOM 3806 N N . SER B 1 160 ? -12.914 4.113 -4.219 1 93.06 160 SER B N 1
ATOM 3807 C CA . SER B 1 160 ? -12.25 5.379 -3.916 1 93.06 160 SER B CA 1
ATOM 3808 C C . SER B 1 160 ? -11.055 5.168 -2.99 1 93.06 160 SER B C 1
ATOM 3810 O O . SER B 1 160 ? -9.992 5.75 -3.203 1 93.06 160 SER B O 1
ATOM 3812 N N . GLU B 1 161 ? -11.188 4.285 -1.982 1 94.81 161 GLU B N 1
ATOM 3813 C CA . GLU B 1 161 ? -10.109 4.109 -1.007 1 94.81 161 GLU B CA 1
ATOM 3814 C C . GLU B 1 161 ? -8.883 3.461 -1.644 1 94.81 161 GLU B C 1
ATOM 3816 O O . GLU B 1 161 ? -7.754 3.879 -1.391 1 94.81 161 GLU B O 1
ATOM 3821 N N . LEU B 1 162 ? -9.117 2.439 -2.469 1 96 162 LEU B N 1
ATOM 3822 C CA . LEU B 1 162 ? -8.016 1.767 -3.145 1 96 162 LEU B CA 1
ATOM 3823 C C . LEU B 1 162 ? -7.32 2.709 -4.117 1 96 162 LEU B C 1
ATOM 3825 O O . LEU B 1 162 ? -6.09 2.779 -4.148 1 96 162 LEU B O 1
ATOM 3829 N N . LYS B 1 163 ? -8.102 3.438 -4.883 1 96.19 163 LYS B N 1
ATOM 3830 C CA . LYS B 1 163 ? -7.547 4.391 -5.844 1 96.19 163 LYS B CA 1
ATOM 3831 C C . LYS B 1 163 ? -6.789 5.508 -5.137 1 96.19 163 LYS B C 1
ATOM 3833 O O . LYS B 1 163 ? -5.754 5.965 -5.617 1 96.19 163 LYS B O 1
ATOM 3838 N N . THR B 1 164 ? -7.355 5.988 -4.016 1 97.06 164 THR B N 1
ATOM 3839 C CA . THR B 1 164 ? -6.676 7.004 -3.219 1 97.06 164 THR B CA 1
ATOM 3840 C C . THR B 1 164 ? -5.293 6.52 -2.795 1 97.06 164 THR B C 1
ATOM 3842 O O . THR B 1 164 ? -4.301 7.23 -2.969 1 97.06 164 THR B O 1
ATOM 3845 N N . THR B 1 165 ? -5.203 5.289 -2.256 1 96.81 165 THR B N 1
ATOM 3846 C CA . THR B 1 165 ? -3.936 4.738 -1.788 1 96.81 165 THR B CA 1
ATOM 3847 C C . THR B 1 165 ? -2.959 4.574 -2.947 1 96.81 165 THR B C 1
ATOM 3849 O O . THR B 1 165 ? -1.765 4.844 -2.803 1 96.81 165 THR B O 1
ATOM 3852 N N . GLU B 1 166 ? -3.461 4.164 -4.094 1 96.94 166 GLU B N 1
ATOM 3853 C CA . GLU B 1 166 ? -2.654 4.062 -5.305 1 96.94 166 GLU B CA 1
ATOM 3854 C C . GLU B 1 166 ? -2.029 5.41 -5.664 1 96.94 166 GLU B C 1
ATOM 3856 O O . GLU B 1 166 ? -0.822 5.496 -5.902 1 96.94 166 GLU B O 1
ATOM 3861 N N . LEU B 1 167 ? -2.846 6.426 -5.711 1 97.75 167 LEU B N 1
ATOM 3862 C CA . LEU B 1 167 ? -2.393 7.758 -6.109 1 97.75 167 LEU B CA 1
ATOM 3863 C C . LEU B 1 167 ? -1.443 8.344 -5.07 1 97.75 167 LEU B C 1
ATOM 3865 O O . LEU B 1 167 ? -0.495 9.047 -5.418 1 97.75 167 LEU B O 1
ATOM 3869 N N . ILE B 1 168 ? -1.696 8.102 -3.803 1 98.25 168 ILE B N 1
ATOM 3870 C CA . ILE B 1 168 ? -0.826 8.586 -2.736 1 98.25 168 ILE B CA 1
ATOM 3871 C C . ILE B 1 168 ? 0.55 7.93 -2.857 1 98.25 168 ILE B C 1
ATOM 3873 O O . ILE B 1 168 ? 1.573 8.578 -2.625 1 98.25 168 ILE B O 1
ATOM 3877 N N . MET B 1 169 ? 0.579 6.656 -3.193 1 97.38 169 MET B N 1
ATOM 3878 C CA . MET B 1 169 ? 1.86 5.988 -3.4 1 97.38 169 MET B CA 1
ATOM 3879 C C . MET B 1 169 ? 2.625 6.625 -4.555 1 97.38 169 MET B C 1
ATOM 3881 O O . MET B 1 169 ? 3.834 6.84 -4.465 1 97.38 169 MET B O 1
ATOM 3885 N N . LYS B 1 170 ? 1.907 6.895 -5.625 1 97.25 170 LYS B N 1
ATOM 3886 C CA . LYS B 1 170 ? 2.516 7.602 -6.746 1 97.25 170 LYS B CA 1
ATOM 3887 C C . LYS B 1 170 ? 3.086 8.945 -6.305 1 97.25 170 LYS B C 1
ATOM 3889 O O . LYS B 1 170 ? 4.23 9.281 -6.629 1 97.25 170 LYS B O 1
ATOM 3894 N N . LEU B 1 171 ? 2.314 9.68 -5.551 1 97.94 171 LEU B N 1
ATOM 3895 C CA . LEU B 1 171 ? 2.701 11 -5.055 1 97.94 171 LEU B CA 1
ATOM 3896 C C . LEU B 1 171 ? 3.941 10.898 -4.172 1 97.94 171 LEU B C 1
ATOM 3898 O O . LEU B 1 171 ? 4.852 11.727 -4.285 1 97.94 171 LEU B O 1
ATOM 3902 N N . TRP B 1 172 ? 3.98 9.898 -3.32 1 97.88 172 TRP B N 1
ATOM 3903 C CA . TRP B 1 172 ? 5.121 9.727 -2.426 1 97.88 172 TRP B CA 1
ATOM 3904 C C . TRP B 1 172 ? 6.398 9.477 -3.215 1 97.88 172 TRP B C 1
ATOM 3906 O O . TRP B 1 172 ? 7.465 9.992 -2.861 1 97.88 172 TRP B O 1
ATOM 3916 N N . GLY B 1 173 ? 6.246 8.625 -4.27 1 96.25 173 GLY B N 1
ATOM 3917 C CA . GLY B 1 173 ? 7.402 8.422 -5.129 1 96.25 173 GLY B CA 1
ATOM 3918 C C . GLY B 1 173 ? 7.934 9.711 -5.723 1 96.25 173 GLY B C 1
ATOM 3919 O O . GLY B 1 173 ? 9.148 9.914 -5.797 1 96.25 173 GLY B O 1
ATOM 3920 N N . GLN B 1 174 ? 7.059 10.578 -6.117 1 95.75 174 GLN B N 1
ATOM 3921 C CA . GLN B 1 174 ? 7.441 11.867 -6.684 1 95.75 174 GLN B CA 1
ATOM 3922 C C . GLN B 1 174 ? 8.133 12.742 -5.645 1 95.75 174 GLN B C 1
ATOM 3924 O O . GLN B 1 174 ? 9.133 13.398 -5.945 1 95.75 174 GLN B O 1
ATOM 3929 N N . ILE B 1 175 ? 7.617 12.758 -4.363 1 95.94 175 ILE B N 1
ATOM 3930 C CA . ILE B 1 175 ? 8.234 13.5 -3.268 1 95.94 175 ILE B CA 1
ATOM 3931 C C . ILE B 1 175 ? 9.633 12.961 -3.002 1 95.94 175 ILE B C 1
ATOM 3933 O O . ILE B 1 175 ? 10.594 13.727 -2.924 1 95.94 175 ILE B O 1
ATOM 3937 N N . TYR B 1 176 ? 9.734 11.641 -2.9 1 95.44 176 TYR B N 1
ATOM 3938 C CA . TYR B 1 176 ? 11.008 10.984 -2.627 1 95.44 176 TYR B CA 1
ATOM 3939 C C . TYR B 1 176 ? 12.062 11.383 -3.652 1 95.44 176 TYR B C 1
ATOM 3941 O O . TYR B 1 176 ? 13.203 11.688 -3.291 1 95.44 176 TYR B O 1
ATOM 3949 N N . GLU B 1 177 ? 11.672 11.461 -4.91 1 92.44 177 GLU B N 1
ATOM 3950 C CA . GLU B 1 177 ? 12.609 11.766 -5.984 1 92.44 177 GLU B CA 1
ATOM 3951 C C . GLU B 1 177 ? 12.969 13.25 -6.004 1 92.44 177 GLU B C 1
ATOM 3953 O O . GLU B 1 177 ? 13.992 13.641 -6.566 1 92.44 177 GLU B O 1
ATOM 3958 N N . SER B 1 178 ? 12.109 14.047 -5.426 1 90.38 178 SER B N 1
ATOM 3959 C CA . SER B 1 178 ? 12.32 15.492 -5.453 1 90.38 178 SER B CA 1
ATOM 3960 C C . SER B 1 178 ? 13.281 15.93 -4.348 1 90.38 178 SER B C 1
ATOM 3962 O O . SER B 1 178 ? 13.805 17.047 -4.383 1 90.38 178 SER B O 1
ATOM 3964 N N . ILE B 1 179 ? 13.438 15.117 -3.311 1 87.31 179 ILE B N 1
ATOM 3965 C CA . ILE B 1 179 ? 14.289 15.453 -2.18 1 87.31 179 ILE B CA 1
ATOM 3966 C C . ILE B 1 179 ? 15.75 15.219 -2.549 1 87.31 179 ILE B C 1
ATOM 3968 O O . ILE B 1 179 ? 16.094 14.188 -3.133 1 87.31 179 ILE B O 1
ATOM 3972 N N . SER B 1 180 ? 16.547 16.234 -2.326 1 79.56 180 SER B N 1
ATOM 3973 C CA . SER B 1 180 ? 17.984 16.094 -2.508 1 79.56 180 SER B CA 1
ATOM 3974 C C . SER B 1 180 ? 18.625 15.414 -1.305 1 79.56 180 SER B C 1
ATOM 3976 O O . SER B 1 180 ? 18.797 16.031 -0.254 1 79.56 180 SER B O 1
ATOM 3978 N N . TRP B 1 181 ? 18.953 14.18 -1.306 1 75.25 181 TRP B N 1
ATOM 3979 C CA . TRP B 1 181 ? 19.406 13.367 -0.187 1 75.25 181 TRP B CA 1
ATOM 3980 C C . TRP B 1 181 ? 20.859 13.672 0.144 1 75.25 181 TRP B C 1
ATOM 3982 O O . TRP B 1 181 ? 21.312 13.43 1.266 1 75.25 181 TRP B O 1
ATOM 3992 N N . ASN B 1 182 ? 21.625 14.172 -0.652 1 64 182 ASN B N 1
ATOM 3993 C CA . ASN B 1 182 ? 23 14.531 -0.334 1 64 182 ASN B CA 1
ATOM 3994 C C . ASN B 1 182 ? 23.062 15.641 0.712 1 64 182 ASN B C 1
ATOM 3996 O O . ASN B 1 182 ? 24.016 15.719 1.482 1 64 182 ASN B O 1
ATOM 4000 N N . ASP B 1 183 ? 22.281 16.484 0.873 1 55.41 183 ASP B N 1
ATOM 4001 C CA . ASP B 1 183 ? 22.375 17.672 1.711 1 55.41 183 ASP B CA 1
ATOM 4002 C C . ASP B 1 183 ? 21.672 17.469 3.049 1 55.41 183 ASP B C 1
ATOM 4004 O O . ASP B 1 183 ? 21.766 18.297 3.951 1 55.41 183 ASP B O 1
ATOM 4008 N N . THR B 1 184 ? 20.984 16.453 3.375 1 55.06 184 THR B N 1
ATOM 4009 C CA . THR B 1 184 ? 19.969 16.422 4.422 1 55.06 184 THR B CA 1
ATOM 4010 C C . THR B 1 184 ? 20.594 16.031 5.762 1 55.06 184 THR B C 1
ATOM 4012 O O . THR B 1 184 ? 19.953 16.141 6.805 1 55.06 184 THR B O 1
ATOM 4015 N N . GLN B 1 185 ? 21.859 15.5 5.93 1 52.66 185 GLN B N 1
ATOM 4016 C CA . GLN B 1 185 ? 22.266 14.859 7.176 1 52.66 185 GLN B CA 1
ATOM 4017 C C . GLN B 1 185 ? 22.469 15.883 8.289 1 52.66 185 GLN B C 1
ATOM 4019 O O . GLN B 1 185 ? 22.156 15.609 9.445 1 52.66 185 GLN B O 1
ATOM 4024 N N . ASN B 1 186 ? 23.172 16.953 8.102 1 49.38 186 ASN B N 1
ATOM 4025 C CA . ASN B 1 186 ? 23.75 17.656 9.242 1 49.38 186 ASN B CA 1
ATOM 4026 C C . ASN B 1 186 ? 22.781 18.719 9.789 1 49.38 186 ASN B C 1
ATOM 4028 O O . ASN B 1 186 ? 22.719 18.922 11 1 49.38 186 ASN B O 1
ATOM 4032 N N . ILE B 1 187 ? 22.203 19.469 9.133 1 51.19 187 ILE B N 1
ATOM 4033 C CA . ILE B 1 187 ? 21.547 20.734 9.5 1 51.19 187 ILE B CA 1
ATOM 4034 C C . ILE B 1 187 ? 20.281 20.438 10.32 1 51.19 187 ILE B C 1
ATOM 4036 O O . ILE B 1 187 ? 19.953 21.172 11.25 1 51.19 187 ILE B O 1
ATOM 4040 N N . ASN B 1 188 ? 19.703 19.062 10.391 1 59.88 188 ASN B N 1
ATOM 4041 C CA . ASN B 1 188 ? 18.297 18.781 10.688 1 59.88 188 ASN B CA 1
ATOM 4042 C C . ASN B 1 188 ? 18.094 18.406 12.156 1 59.88 188 ASN B C 1
ATOM 4044 O O . ASN B 1 188 ? 17.031 18.641 12.727 1 59.88 188 ASN B O 1
ATOM 4048 N N . LYS B 1 189 ? 19.203 18.391 12.938 1 65.44 189 LYS B N 1
ATOM 4049 C CA . LYS B 1 189 ? 19 17.891 14.297 1 65.44 189 LYS B CA 1
ATOM 4050 C C . LYS B 1 189 ? 18.625 19.016 15.25 1 65.44 189 LYS B C 1
ATOM 4052 O O . LYS B 1 189 ? 17.766 18.844 16.125 1 65.44 189 LYS B O 1
ATOM 4057 N N . THR B 1 190 ? 19.172 20.172 14.961 1 73.06 190 THR B N 1
ATOM 4058 C CA . THR B 1 190 ? 18.906 21.312 15.828 1 73.06 190 THR B CA 1
ATOM 4059 C C . THR B 1 190 ? 17.484 21.812 15.648 1 73.06 190 THR B C 1
ATOM 4061 O O . THR B 1 190 ? 16.797 22.094 16.625 1 73.06 190 THR B O 1
ATOM 4064 N N . SER B 1 191 ? 17.062 21.828 14.531 1 84.62 191 SER B N 1
ATOM 4065 C CA . SER B 1 191 ? 15.711 22.281 14.25 1 84.62 191 SER B CA 1
ATOM 4066 C C . SER B 1 191 ? 14.68 21.297 14.812 1 84.62 191 SER B C 1
ATOM 4068 O O . SER B 1 191 ? 13.688 21.719 15.414 1 84.62 191 SER B O 1
ATOM 4070 N N . ALA B 1 192 ? 15.031 20.109 14.742 1 86 192 ALA B N 1
ATOM 4071 C CA . ALA B 1 192 ? 14.125 19.078 15.258 1 86 192 ALA B CA 1
ATOM 4072 C C . ALA B 1 192 ? 14.031 19.141 16.781 1 86 192 ALA B C 1
ATOM 4074 O O . ALA B 1 192 ? 12.945 19 17.344 1 86 192 ALA B O 1
ATOM 4075 N N . GLN B 1 193 ? 15.102 19.359 17.359 1 88.94 193 GLN B N 1
ATOM 4076 C CA . GLN B 1 193 ? 15.125 19.469 18.812 1 88.94 193 GLN B CA 1
ATOM 4077 C C . GLN B 1 193 ? 14.359 20.688 19.297 1 88.94 193 GLN B C 1
ATOM 4079 O O . GLN B 1 193 ? 13.586 20.609 20.25 1 88.94 193 GLN B O 1
ATOM 4084 N N . ALA B 1 194 ? 14.641 21.75 18.641 1 92.69 194 ALA B N 1
ATOM 4085 C CA . ALA B 1 194 ? 13.961 23 19.016 1 92.69 194 ALA B CA 1
ATOM 4086 C C . ALA B 1 194 ? 12.445 22.844 18.859 1 92.69 194 ALA B C 1
ATOM 4088 O O . ALA B 1 194 ? 11.688 23.312 19.719 1 92.69 194 ALA B O 1
ATOM 4089 N N . GLN B 1 195 ? 12.055 22.203 17.859 1 92.12 195 GLN B N 1
ATOM 4090 C CA . GLN B 1 195 ? 10.625 22.016 17.641 1 92.12 195 GLN B CA 1
ATOM 4091 C C . GLN B 1 195 ? 10.016 21.094 18.688 1 92.12 195 GLN B C 1
ATOM 4093 O O . GLN B 1 195 ? 8.906 21.344 19.156 1 92.12 195 GLN B O 1
ATOM 4098 N N . ALA B 1 196 ? 10.758 20.094 19.031 1 92.06 196 ALA B N 1
ATOM 4099 C CA . ALA B 1 196 ? 10.281 19.188 20.078 1 92.06 196 ALA B CA 1
ATOM 4100 C C . ALA B 1 196 ? 10.117 19.938 21.406 1 92.06 196 ALA B C 1
ATOM 4102 O O . ALA B 1 196 ? 9.125 19.734 22.109 1 92.06 196 ALA B O 1
ATOM 4103 N N . GLN B 1 197 ? 11.039 20.703 21.672 1 94.56 197 GLN B N 1
ATOM 4104 C CA . GLN B 1 197 ? 10.977 21.516 22.891 1 94.56 197 GLN B CA 1
ATOM 4105 C C . GLN B 1 197 ? 9.797 22.469 22.859 1 94.56 197 GLN B C 1
ATOM 4107 O O . GLN B 1 197 ? 9.078 22.625 23.844 1 94.56 197 GLN B O 1
ATOM 4112 N N . LEU B 1 198 ? 9.656 23.094 21.75 1 96.06 198 LEU B N 1
ATOM 4113 C CA . LEU B 1 198 ? 8.531 24 21.562 1 96.06 198 LEU B CA 1
ATOM 4114 C C . LEU B 1 198 ? 7.211 23.281 21.797 1 96.06 198 LEU B C 1
ATOM 4116 O O . LEU B 1 198 ? 6.336 23.797 22.5 1 96.06 198 LEU B O 1
ATOM 4120 N N . GLN B 1 199 ? 7.078 22.141 21.234 1 92.94 199 GLN B N 1
ATOM 4121 C CA . GLN B 1 199 ? 5.844 21.359 21.344 1 92.94 199 GLN B CA 1
ATOM 4122 C C . GLN B 1 199 ? 5.547 21.016 22.812 1 92.94 199 GLN B C 1
ATOM 4124 O O . GLN B 1 199 ? 4.398 21.094 23.25 1 92.94 199 GLN B O 1
ATOM 4129 N N . ILE B 1 200 ? 6.535 20.672 23.531 1 94.5 200 ILE B N 1
ATOM 4130 C CA . ILE B 1 200 ? 6.375 20.359 24.938 1 94.5 200 ILE B CA 1
ATOM 4131 C C . ILE B 1 200 ? 5.914 21.594 25.703 1 94.5 200 ILE B C 1
ATOM 4133 O O . ILE B 1 200 ? 4.992 21.516 26.516 1 94.5 200 ILE B O 1
ATOM 4137 N N . MET B 1 201 ? 6.523 22.672 25.391 1 95.62 201 MET B N 1
ATOM 4138 C CA . MET B 1 201 ? 6.18 23.922 26.078 1 95.62 201 MET B CA 1
ATOM 4139 C C . MET B 1 201 ? 4.758 24.359 25.719 1 95.62 201 MET B C 1
ATOM 4141 O O . MET B 1 201 ? 4.02 24.828 26.594 1 95.62 201 MET B O 1
ATOM 4145 N N . MET B 1 202 ? 4.449 24.203 24.5 1 95.31 202 MET B N 1
ATOM 4146 C CA . MET B 1 202 ? 3.088 24.531 24.094 1 95.31 202 MET B CA 1
ATOM 4147 C C . MET B 1 202 ? 2.074 23.656 24.828 1 95.31 202 MET B C 1
ATOM 4149 O O . MET B 1 202 ? 1.04 24.156 25.281 1 95.31 202 MET B O 1
ATOM 4153 N N . GLN B 1 203 ? 2.381 22.406 24.922 1 93.56 203 GLN B N 1
ATOM 4154 C CA . GLN B 1 203 ? 1.497 21.5 25.656 1 93.56 203 GLN B CA 1
ATOM 4155 C C . GLN B 1 203 ? 1.365 21.906 27.109 1 93.56 203 GLN B C 1
ATOM 4157 O O . GLN B 1 203 ? 0.282 21.812 27.688 1 93.56 203 GLN B O 1
ATOM 4162 N N . HIS B 1 204 ? 2.41 22.281 27.719 1 93.94 204 HIS B N 1
ATOM 4163 C CA . HIS B 1 204 ? 2.383 22.766 29.078 1 93.94 204 HIS B CA 1
ATOM 4164 C C . HIS B 1 204 ? 1.448 23.969 29.219 1 93.94 204 HIS B C 1
ATOM 4166 O O . HIS B 1 204 ? 0.66 24.047 30.156 1 93.94 204 HIS B O 1
ATOM 4172 N N . ILE B 1 205 ? 1.58 24.875 28.281 1 95.25 205 ILE B N 1
ATOM 4173 C CA . ILE B 1 205 ? 0.728 26.062 28.281 1 95.25 205 ILE B CA 1
ATOM 4174 C C . ILE B 1 205 ? -0.734 25.641 28.141 1 95.25 205 ILE B C 1
ATOM 4176 O O . ILE B 1 205 ? -1.596 26.125 28.891 1 95.25 205 ILE B O 1
ATOM 4180 N N . HIS B 1 206 ? -1.015 24.781 27.25 1 94.12 206 HIS B N 1
ATOM 4181 C CA . HIS B 1 206 ? -2.383 24.359 26.969 1 94.12 206 HIS B CA 1
ATOM 4182 C C . HIS B 1 206 ? -3.008 23.672 28.188 1 94.12 206 HIS B C 1
ATOM 4184 O O . HIS B 1 206 ? -4.203 23.828 28.438 1 94.12 206 HIS B O 1
ATOM 4190 N N . LYS B 1 207 ? -2.191 22.938 28.875 1 93 207 LYS B N 1
ATOM 4191 C CA . LYS B 1 207 ? -2.678 22.188 30.031 1 93 207 LYS B CA 1
ATOM 4192 C C . LYS B 1 207 ? -2.865 23.094 31.25 1 93 207 LYS B C 1
ATOM 4194 O O . LYS B 1 207 ? -3.666 22.797 32.125 1 93 207 LYS B O 1
ATOM 4199 N N . ASN B 1 208 ? -2.203 24.266 31.234 1 94 208 ASN B N 1
ATOM 4200 C CA . ASN B 1 208 ? -2.162 25.078 32.438 1 94 208 ASN B CA 1
ATOM 4201 C C . ASN B 1 208 ? -2.564 26.516 32.156 1 94 208 ASN B C 1
ATOM 4203 O O . ASN B 1 208 ? -2.277 27.406 32.969 1 94 208 ASN B O 1
ATOM 4207 N N . TYR B 1 209 ? -3.158 26.75 31.047 1 93.5 209 TYR B N 1
ATOM 4208 C CA . TYR B 1 209 ? -3.406 28.109 30.594 1 93.5 209 TYR B CA 1
ATOM 4209 C C . TYR B 1 209 ? -4.215 28.891 31.609 1 93.5 209 TYR B C 1
ATOM 4211 O O . TYR B 1 209 ? -4.18 30.125 31.625 1 93.5 209 TYR B O 1
ATOM 4219 N N . TYR B 1 210 ? -4.98 28.25 32.469 1 93.5 210 TYR B N 1
ATOM 4220 C CA . TYR B 1 210 ? -5.875 28.906 33.406 1 93.5 210 TYR B CA 1
ATOM 4221 C C . TYR B 1 210 ? -5.117 29.375 34.625 1 93.5 210 TYR B C 1
ATOM 4223 O O . TYR B 1 210 ? -5.66 30.109 35.469 1 93.5 210 TYR B O 1
ATOM 4231 N N . ARG B 1 211 ? -3.85 29.016 34.75 1 93 211 ARG B N 1
ATOM 4232 C CA . ARG B 1 211 ? -2.986 29.453 35.844 1 93 211 ARG B CA 1
ATOM 4233 C C . ARG B 1 211 ? -1.881 30.375 35.344 1 93 211 ARG B C 1
ATOM 4235 O O . ARG B 1 211 ? -1.731 30.562 34.125 1 93 211 ARG B O 1
ATOM 4242 N N . ARG B 1 212 ? -1.213 30.969 36.312 1 91.75 212 ARG B N 1
ATOM 4243 C CA . ARG B 1 212 ? -0.071 31.812 35.969 1 91.75 212 ARG B CA 1
ATOM 4244 C C . ARG B 1 212 ? 1.08 30.969 35.438 1 91.75 212 ARG B C 1
ATOM 4246 O O . ARG B 1 212 ? 1.489 29.984 36.062 1 91.75 212 ARG B O 1
ATOM 4253 N N . ILE B 1 213 ? 1.533 31.25 34.25 1 93.69 213 ILE B N 1
ATOM 4254 C CA . ILE B 1 213 ? 2.666 30.578 33.625 1 93.69 213 ILE B CA 1
ATOM 4255 C C . ILE B 1 213 ? 3.834 31.547 33.5 1 93.69 213 ILE B C 1
ATOM 4257 O O . ILE B 1 213 ? 3.672 32.656 32.969 1 93.69 213 ILE B O 1
ATOM 4261 N N . THR B 1 214 ? 4.996 31.172 33.969 1 94.75 214 THR B N 1
ATOM 4262 C CA . THR B 1 214 ? 6.18 32.031 33.875 1 94.75 214 THR B CA 1
ATOM 4263 C C . THR B 1 214 ? 7.191 31.453 32.875 1 94.75 214 THR B C 1
ATOM 4265 O O . THR B 1 214 ? 7.098 30.281 32.5 1 94.75 214 THR B O 1
ATOM 4268 N N . LEU B 1 215 ? 8.102 32.312 32.531 1 95.88 215 LEU B N 1
ATOM 4269 C CA . LEU B 1 215 ? 9.195 31.844 31.688 1 95.88 215 LEU B CA 1
ATOM 4270 C C . LEU B 1 215 ? 9.992 30.734 32.375 1 95.88 215 LEU B C 1
ATOM 4272 O O . LEU B 1 215 ? 10.5 29.828 31.719 1 95.88 215 LEU B O 1
ATOM 4276 N N . GLU B 1 216 ? 10.062 30.875 33.656 1 95.19 216 GLU B N 1
ATOM 4277 C CA . GLU B 1 216 ? 10.789 29.875 34.438 1 95.19 216 GLU B CA 1
ATOM 4278 C C . GLU B 1 216 ? 10.102 28.516 34.375 1 95.19 216 GLU B C 1
ATOM 4280 O O . GLU B 1 216 ? 10.766 27.484 34.281 1 95.19 216 GLU B O 1
ATOM 4285 N N . ASP B 1 217 ? 8.82 28.547 34.469 1 94.5 217 ASP B N 1
ATOM 4286 C CA . ASP B 1 217 ? 8.047 27.312 34.375 1 94.5 217 ASP B CA 1
ATOM 4287 C C . ASP B 1 217 ? 8.328 26.609 33.031 1 94.5 217 ASP B C 1
ATOM 4289 O O . ASP B 1 217 ? 8.547 25.391 33 1 94.5 217 ASP B O 1
ATOM 4293 N N . LEU B 1 218 ? 8.336 27.328 31.984 1 96.56 218 LEU B N 1
ATOM 4294 C CA . LEU B 1 218 ? 8.539 26.781 30.641 1 96.56 218 LEU B CA 1
ATOM 4295 C C . LEU B 1 218 ? 9.969 26.281 30.469 1 96.56 218 LEU B C 1
ATOM 4297 O O . LEU B 1 218 ? 10.195 25.203 29.922 1 96.56 218 LEU B O 1
ATOM 4301 N N . ALA B 1 219 ? 10.93 27.078 30.938 1 96.81 219 ALA B N 1
ATOM 4302 C CA . ALA B 1 219 ? 12.336 26.688 30.875 1 96.81 219 ALA B CA 1
ATOM 4303 C C . ALA B 1 219 ? 12.578 25.375 31.625 1 96.81 219 ALA B C 1
ATOM 4305 O O . ALA B 1 219 ? 13.312 24.5 31.141 1 96.81 219 ALA B O 1
ATOM 4306 N N . ARG B 1 220 ? 11.969 25.25 32.719 1 94.75 220 ARG B N 1
ATOM 4307 C CA . ARG B 1 220 ? 12.109 24.062 33.531 1 94.75 220 ARG B CA 1
ATOM 4308 C C . ARG B 1 220 ? 11.477 22.859 32.875 1 94.75 220 ARG B C 1
ATOM 4310 O O . ARG B 1 220 ? 11.984 21.734 33 1 94.75 220 ARG B O 1
ATOM 4317 N N . SER B 1 221 ? 10.453 23.078 32.188 1 92.44 221 SER B N 1
ATOM 4318 C CA . SER B 1 221 ? 9.711 21.984 31.578 1 92.44 221 SER B CA 1
ATOM 4319 C C . SER B 1 221 ? 10.555 21.266 30.516 1 92.44 221 SER B C 1
ATOM 4321 O O . SER B 1 221 ? 10.328 20.078 30.234 1 92.44 221 SER B O 1
ATOM 4323 N N . VAL B 1 222 ? 11.555 21.922 29.875 1 95 222 VAL B N 1
ATOM 4324 C CA . VAL B 1 222 ? 12.352 21.297 28.812 1 95 222 VAL B CA 1
ATOM 4325 C C . VAL B 1 222 ? 13.836 21.438 29.141 1 95 222 VAL B C 1
ATOM 4327 O O . VAL B 1 222 ? 14.695 21.125 28.297 1 95 222 VAL B O 1
ATOM 4330 N N . SER B 1 223 ? 14.227 22 30.297 1 94.56 223 SER B N 1
ATOM 4331 C CA . SER B 1 223 ? 15.586 22.109 30.828 1 94.56 223 SER B CA 1
ATOM 4332 C C . SER B 1 223 ? 16.469 22.953 29.922 1 94.56 223 SER B C 1
ATOM 4334 O O . SER B 1 223 ? 17.547 22.531 29.531 1 94.56 223 SER B O 1
ATOM 4336 N N . ILE B 1 224 ? 16.016 24.094 29.578 1 95.94 224 ILE B N 1
ATOM 4337 C CA . ILE B 1 224 ? 16.812 25.062 28.828 1 95.94 224 ILE B CA 1
ATOM 4338 C C . ILE B 1 224 ? 16.766 26.422 29.516 1 95.94 224 ILE B C 1
ATOM 4340 O O . ILE B 1 224 ? 16.109 26.578 30.547 1 95.94 224 ILE B O 1
ATOM 4344 N N . SER B 1 225 ? 17.469 27.453 28.984 1 96.31 225 SER B N 1
ATOM 4345 C CA . SER B 1 225 ? 17.5 28.797 29.562 1 96.31 225 SER B CA 1
ATOM 4346 C C . SER B 1 225 ? 16.281 29.594 29.156 1 96.31 225 SER B C 1
ATOM 4348 O O . SER B 1 225 ? 15.609 29.266 28.172 1 96.31 225 SER B O 1
ATOM 4350 N N . LYS B 1 226 ? 15.977 30.594 29.891 1 96.75 226 LYS B N 1
ATOM 4351 C CA . LYS B 1 226 ? 14.883 31.5 29.562 1 96.75 226 LYS B CA 1
ATOM 4352 C C . LYS B 1 226 ? 15.109 32.156 28.203 1 96.75 226 LYS B C 1
ATOM 4354 O O . LYS B 1 226 ? 14.164 32.375 27.438 1 96.75 226 LYS B O 1
ATOM 4359 N N . SER B 1 227 ? 16.375 32.469 28.016 1 97 227 SER B N 1
ATOM 4360 C CA . SER B 1 227 ? 16.719 33.094 26.75 1 97 227 SER B CA 1
ATOM 4361 C C . SER B 1 227 ? 16.422 32.156 25.578 1 97 227 SER B C 1
ATOM 4363 O O . SER B 1 227 ? 15.945 32.594 24.531 1 97 227 SER B O 1
ATOM 4365 N N . SER B 1 228 ? 16.672 30.906 25.797 1 96.5 228 SER B N 1
ATOM 4366 C CA . SER B 1 228 ? 16.406 29.906 24.766 1 96.5 228 SER B CA 1
ATOM 4367 C C . SER B 1 228 ? 14.906 29.734 24.531 1 96.5 228 SER B C 1
ATOM 4369 O O . SER B 1 228 ? 14.469 29.562 23.391 1 96.5 228 SER B O 1
ATOM 4371 N N . VAL B 1 229 ? 14.125 29.781 25.578 1 97.56 229 VAL B N 1
ATOM 4372 C CA . VAL B 1 229 ? 12.672 29.719 25.453 1 97.56 229 VAL B CA 1
ATOM 4373 C C . VAL B 1 229 ? 12.172 30.859 24.578 1 97.56 229 VAL B C 1
ATOM 4375 O O . VAL B 1 229 ? 11.414 30.641 23.625 1 97.56 229 VAL B O 1
ATOM 4378 N N . LEU B 1 230 ? 12.633 32.062 24.875 1 97.62 230 LEU B N 1
ATOM 4379 C CA . LEU B 1 230 ? 12.219 33.25 24.109 1 97.62 230 LEU B CA 1
ATOM 4380 C C . LEU B 1 230 ? 12.602 33.125 22.641 1 97.62 230 LEU B C 1
ATOM 4382 O O . LEU B 1 230 ? 11.805 33.438 21.766 1 97.62 230 LEU B O 1
ATOM 4386 N N . ASN B 1 231 ? 13.789 32.625 22.469 1 96.94 231 ASN B N 1
ATOM 4387 C CA . ASN B 1 231 ? 14.297 32.5 21.094 1 96.94 231 ASN B CA 1
ATOM 4388 C C . ASN B 1 231 ? 13.492 31.469 20.297 1 96.94 231 ASN B C 1
ATOM 4390 O O . ASN B 1 231 ? 13.195 31.688 19.125 1 96.94 231 ASN B O 1
ATOM 4394 N N . ILE B 1 232 ? 13.172 30.359 20.859 1 96.75 232 ILE B N 1
ATOM 4395 C CA . ILE B 1 232 ? 12.43 29.297 20.188 1 96.75 232 ILE B CA 1
ATOM 4396 C C . ILE B 1 232 ? 11.039 29.812 19.797 1 96.75 232 ILE B C 1
ATOM 4398 O O . ILE B 1 232 ? 10.609 29.656 18.656 1 96.75 232 ILE B O 1
ATOM 4402 N N . PHE B 1 233 ? 10.32 30.469 20.703 1 97.56 233 PHE B N 1
ATOM 4403 C CA . PHE B 1 233 ? 8.992 30.984 20.422 1 97.56 233 PHE B CA 1
ATOM 4404 C C . PHE B 1 233 ? 9.047 32.062 19.344 1 97.56 233 PHE B C 1
ATOM 4406 O O . PHE B 1 233 ? 8.203 32.062 18.438 1 97.56 233 PHE B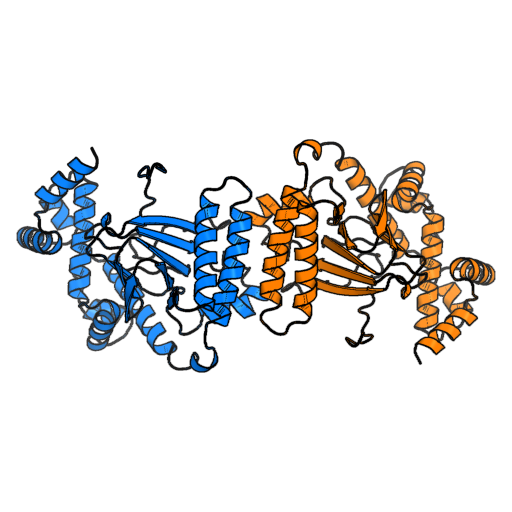 O 1
ATOM 4413 N N . LYS B 1 234 ? 10.031 32.875 19.422 1 96.94 234 LYS B N 1
ATOM 4414 C CA . LYS B 1 234 ? 10.172 33.938 18.406 1 96.94 234 LYS B CA 1
ATOM 4415 C C . LYS B 1 234 ? 10.461 33.344 17.031 1 96.94 234 LYS B C 1
ATOM 4417 O O . LYS B 1 234 ? 9.867 33.781 16.047 1 96.94 234 LYS B O 1
ATOM 4422 N N . SER B 1 235 ? 11.312 32.438 17.047 1 95.62 235 SER B N 1
ATOM 4423 C CA . SER B 1 235 ? 11.758 31.859 15.781 1 95.62 235 SER B CA 1
ATOM 4424 C C . SER B 1 235 ? 10.648 31.062 15.109 1 95.62 235 SER B C 1
ATOM 4426 O O . SER B 1 235 ? 10.516 31.078 13.883 1 95.62 235 SER B O 1
ATOM 4428 N N . TYR B 1 236 ? 9.82 30.375 15.875 1 95.56 236 TYR B N 1
ATOM 4429 C CA . TYR B 1 236 ? 8.867 29.438 15.297 1 95.56 236 TYR B CA 1
ATOM 4430 C C . TYR B 1 236 ? 7.461 30.016 15.297 1 95.56 236 TYR B C 1
ATOM 4432 O O . TYR B 1 236 ? 6.723 29.875 14.32 1 95.56 236 TYR B O 1
ATOM 4440 N N . LEU B 1 237 ? 7.094 30.719 16.359 1 96.44 237 LEU B N 1
ATOM 4441 C CA . LEU B 1 237 ? 5.719 31.188 16.484 1 96.44 237 LEU B CA 1
ATOM 4442 C C . LEU B 1 237 ? 5.641 32.688 16.266 1 96.44 237 LEU B C 1
ATOM 4444 O O . LEU B 1 237 ? 4.547 33.281 16.203 1 96.44 237 LEU B O 1
ATOM 4448 N N . HIS B 1 238 ? 6.77 33.375 16.203 1 95.5 238 HIS B N 1
ATOM 4449 C CA . HIS B 1 238 ? 6.883 34.812 15.953 1 95.5 238 HIS B CA 1
ATOM 4450 C C . HIS B 1 238 ? 6.18 35.625 17.031 1 95.5 238 HIS B C 1
ATOM 4452 O O . HIS B 1 238 ? 5.543 36.625 16.734 1 95.5 238 HIS B O 1
ATOM 4458 N N . THR B 1 239 ? 6.242 35.062 18.219 1 95.88 239 THR B N 1
ATOM 4459 C CA . THR B 1 239 ? 5.668 35.719 19.375 1 95.88 239 THR B CA 1
ATOM 4460 C C . THR B 1 239 ? 6.395 35.312 20.656 1 95.88 239 THR B C 1
ATOM 4462 O O . THR B 1 239 ? 7.297 34.469 20.609 1 95.88 239 THR B O 1
ATOM 4465 N N . SER B 1 240 ? 6.125 35.906 21.766 1 96.5 240 SER B N 1
ATOM 4466 C CA . SER B 1 240 ? 6.703 35.531 23.047 1 96.5 240 SER B CA 1
ATOM 4467 C C . SER B 1 240 ? 5.867 34.469 23.734 1 96.5 240 SER B C 1
ATOM 4469 O O . SER B 1 240 ? 4.672 34.312 23.453 1 96.5 240 SER B O 1
ATOM 4471 N N . PRO B 1 241 ? 6.5 33.688 24.625 1 96.88 241 PRO B N 1
ATOM 4472 C CA . PRO B 1 241 ? 5.762 32.656 25.344 1 96.88 241 PRO B CA 1
ATOM 4473 C C . PRO B 1 241 ? 4.57 33.188 26.125 1 96.88 241 PRO B C 1
ATOM 4475 O O . PRO B 1 241 ? 3.498 32.594 26.125 1 96.88 241 PRO B O 1
ATOM 4478 N N . ILE B 1 242 ? 4.723 34.281 26.656 1 94.5 242 ILE B N 1
ATOM 4479 C CA . ILE B 1 242 ? 3.678 34.875 27.484 1 94.5 242 ILE B CA 1
ATOM 4480 C C . ILE B 1 242 ? 2.529 35.375 26.609 1 94.5 242 ILE B C 1
ATOM 4482 O O . ILE B 1 242 ? 1.358 35.188 26.953 1 94.5 242 ILE B O 1
ATOM 4486 N N . ASN B 1 243 ? 2.895 36.031 25.594 1 96.06 243 ASN B N 1
ATOM 4487 C CA . ASN B 1 243 ? 1.858 36.469 24.656 1 96.06 243 ASN B CA 1
ATOM 4488 C C . ASN B 1 243 ? 1.105 35.281 24.062 1 96.06 243 ASN B C 1
ATOM 4490 O O . ASN B 1 243 ? -0.112 35.344 23.891 1 96.06 243 ASN B O 1
ATOM 4494 N N . TYR B 1 244 ? 1.851 34.25 23.75 1 96.5 244 TYR B N 1
ATOM 4495 C CA . TYR B 1 244 ? 1.213 33.062 23.25 1 96.5 244 TYR B CA 1
ATOM 4496 C C . TYR B 1 244 ? 0.202 32.5 24.25 1 96.5 244 TYR B C 1
ATOM 4498 O O . TYR B 1 244 ? -0.917 32.156 23.875 1 96.5 244 TYR B O 1
ATOM 4506 N N . ALA B 1 245 ? 0.566 32.375 25.453 1 95.94 245 ALA B N 1
ATOM 4507 C CA . ALA B 1 245 ? -0.315 31.906 26.516 1 95.94 245 ALA B CA 1
ATOM 4508 C C . ALA B 1 245 ? -1.557 32.781 26.641 1 95.94 245 ALA B C 1
ATOM 4510 O O . ALA B 1 245 ? -2.668 32.281 26.812 1 95.94 245 ALA B O 1
ATOM 4511 N N . LEU B 1 246 ? -1.307 34.031 26.578 1 96 246 LEU B N 1
ATOM 4512 C CA . LEU B 1 246 ? -2.412 35 26.672 1 96 246 LEU B CA 1
ATOM 4513 C C . LEU B 1 246 ? -3.402 34.781 25.531 1 96 246 LEU B C 1
ATOM 4515 O O . LEU B 1 246 ? -4.613 34.719 25.766 1 96 246 LEU B O 1
ATOM 4519 N N . GLU B 1 247 ? -2.869 34.719 24.375 1 95.94 247 GLU B N 1
ATOM 4520 C CA . GLU B 1 247 ? -3.725 34.5 23.219 1 95.94 247 GLU B CA 1
ATOM 4521 C C . GLU B 1 247 ? -4.496 33.188 23.328 1 95.94 247 GLU B C 1
ATOM 4523 O O . GLU B 1 247 ? -5.672 33.125 22.969 1 95.94 247 GLU B O 1
ATOM 4528 N N . TYR B 1 248 ? -3.82 32.188 23.75 1 95.25 248 TYR B N 1
ATOM 4529 C CA . TYR B 1 248 ? -4.484 30.906 23.938 1 95.25 248 TYR B CA 1
ATOM 4530 C C . TYR B 1 248 ? -5.637 31.031 24.938 1 95.25 248 TYR B C 1
ATOM 4532 O O . TYR B 1 248 ? -6.715 30.469 24.703 1 95.25 248 TYR B O 1
ATOM 4540 N N . ARG B 1 249 ? -5.422 31.766 25.953 1 95.25 249 ARG B N 1
ATOM 4541 C CA . ARG B 1 249 ? -6.457 32 26.953 1 95.25 249 ARG B CA 1
ATOM 4542 C C . ARG B 1 249 ? -7.668 32.688 26.328 1 95.25 249 ARG B C 1
ATOM 4544 O O . ARG B 1 249 ? -8.812 32.344 26.609 1 95.25 249 ARG B O 1
ATOM 4551 N N . LEU B 1 250 ? -7.352 33.656 25.625 1 96.56 250 LEU B N 1
ATOM 4552 C CA . LEU B 1 250 ? -8.414 34.406 24.984 1 96.56 250 LEU B CA 1
ATOM 4553 C C . LEU B 1 250 ? -9.211 33.531 24.016 1 96.56 250 LEU B C 1
ATOM 4555 O O . LEU B 1 250 ? -10.438 33.625 23.969 1 96.56 250 LEU B O 1
ATOM 4559 N N . LYS B 1 251 ? -8.555 32.688 23.297 1 95.19 251 LYS B N 1
ATOM 4560 C CA . LYS B 1 251 ? -9.219 31.797 22.375 1 95.19 251 LYS B CA 1
ATOM 4561 C C . LYS B 1 251 ? -10.078 30.781 23.109 1 95.19 251 LYS B C 1
ATOM 4563 O O . LYS B 1 251 ? -11.164 30.422 22.641 1 95.19 251 LYS B O 1
ATOM 4568 N N . ARG B 1 252 ? -9.586 30.312 24.188 1 95.06 252 ARG B N 1
ATOM 4569 C CA . ARG B 1 252 ? -10.383 29.422 25.031 1 95.06 252 ARG B CA 1
ATOM 4570 C C . ARG B 1 252 ? -11.625 30.125 25.562 1 95.06 252 ARG B C 1
ATOM 4572 O O . ARG B 1 252 ? -12.711 29.531 25.609 1 95.06 252 ARG B O 1
ATOM 4579 N N . ALA B 1 2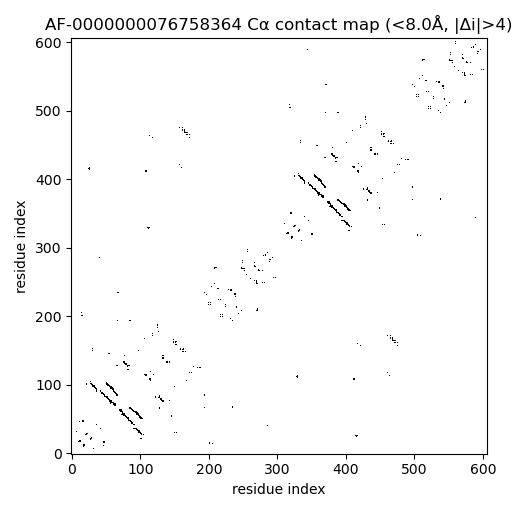53 ? -11.461 31.281 25.906 1 95.75 253 ALA B N 1
ATOM 4580 C CA . ALA B 1 253 ? -12.594 32.062 26.375 1 95.75 253 ALA B CA 1
ATOM 4581 C C . ALA B 1 253 ? -13.625 32.25 25.266 1 95.75 253 ALA B C 1
ATOM 4583 O O . ALA B 1 253 ? -14.836 32.188 25.516 1 95.75 253 ALA B O 1
ATOM 4584 N N . ALA B 1 254 ? -13.141 32.5 24.141 1 95.06 254 ALA B N 1
ATOM 4585 C CA . ALA B 1 254 ? -14.031 32.625 22.984 1 95.06 254 ALA B CA 1
ATOM 4586 C C . ALA B 1 254 ? -14.867 31.375 22.797 1 95.06 254 ALA B C 1
ATOM 4588 O O . ALA B 1 254 ? -16.062 31.453 22.5 1 95.06 254 ALA B O 1
ATOM 4589 N N . LYS B 1 255 ? -14.234 30.266 22.969 1 93.56 255 LYS B N 1
ATOM 4590 C CA . LYS B 1 255 ? -14.953 29 22.875 1 93.56 255 LYS B CA 1
ATOM 4591 C C . LYS B 1 255 ? -16.031 28.891 23.953 1 93.56 255 LYS B C 1
ATOM 4593 O O . LYS B 1 255 ? -17.156 28.453 23.672 1 93.56 255 LYS B O 1
ATOM 4598 N N . PHE B 1 256 ? -15.641 29.297 25.094 1 94.88 256 PHE B N 1
ATOM 4599 C CA . PHE B 1 256 ? -16.594 29.281 26.203 1 94.88 256 PHE B CA 1
ATOM 4600 C C . PHE B 1 256 ? -17.781 30.188 25.891 1 94.88 256 PHE B C 1
ATOM 4602 O O . PHE B 1 256 ? -18.922 29.875 26.219 1 94.88 256 PHE B O 1
ATOM 4609 N N . LEU B 1 257 ? -17.516 31.266 25.312 1 94.88 257 LEU B N 1
ATOM 4610 C CA . LEU B 1 257 ? -18.547 32.25 25 1 94.88 257 LEU B CA 1
ATOM 4611 C C . LEU B 1 257 ? -19.578 31.656 24.031 1 94.88 257 LEU B C 1
ATOM 4613 O O . LEU B 1 257 ? -20.766 31.969 24.125 1 94.88 257 LEU B O 1
ATOM 4617 N N . THR B 1 258 ? -19.094 30.812 23.172 1 91.94 258 THR B N 1
ATOM 4618 C CA . THR B 1 258 ? -19.969 30.266 22.125 1 91.94 258 THR B CA 1
ATOM 4619 C C . THR B 1 258 ? -20.609 28.969 22.594 1 91.94 258 THR B C 1
ATOM 4621 O O . THR B 1 258 ? -21.703 28.609 22.141 1 91.94 258 THR B O 1
ATOM 4624 N N . GLU B 1 259 ? -19.984 28.266 23.516 1 92.38 259 GLU B N 1
ATOM 4625 C CA . GLU B 1 259 ? -20.422 26.922 23.859 1 92.38 259 GLU B CA 1
ATOM 4626 C C . GLU B 1 259 ? -21.203 26.906 25.172 1 92.38 259 GLU B C 1
ATOM 4628 O O . GLU B 1 259 ? -21.875 25.922 25.484 1 92.38 259 GLU B O 1
ATOM 4633 N N . THR B 1 260 ? -21.141 28.031 25.938 1 93.81 260 THR B N 1
ATOM 4634 C CA . THR B 1 260 ? -21.828 28.094 27.219 1 93.81 260 THR B CA 1
ATOM 4635 C C . THR B 1 260 ? -22.703 29.344 27.297 1 93.81 260 THR B C 1
ATOM 4637 O O . THR B 1 260 ? -22.625 30.219 26.438 1 93.81 260 THR B O 1
ATOM 4640 N N . GLU B 1 261 ? -23.484 29.375 28.391 1 94 261 GLU B N 1
ATOM 4641 C CA . GLU B 1 261 ? -24.297 30.562 28.672 1 94 261 GLU B CA 1
ATOM 4642 C C . GLU B 1 261 ? -23.781 31.312 29.891 1 94 261 GLU B C 1
ATOM 4644 O O . GLU B 1 261 ? -24.484 32.156 30.438 1 94 261 GLU B O 1
ATOM 4649 N N . ASN B 1 262 ? -22.625 31 30.234 1 96.19 262 ASN B N 1
ATOM 4650 C CA . ASN B 1 262 ? -22.047 31.641 31.406 1 96.19 262 ASN B CA 1
ATOM 4651 C C . ASN B 1 262 ? -21.828 33.125 31.172 1 96.19 262 ASN B C 1
ATOM 4653 O O . ASN B 1 262 ? -21.688 33.562 30.031 1 96.19 262 ASN B O 1
ATOM 4657 N N . SER B 1 263 ? -21.812 33.844 32.281 1 96.19 263 SER B N 1
ATOM 4658 C CA . SER B 1 263 ? -21.562 35.281 32.156 1 96.19 263 SER B CA 1
ATOM 4659 C C . SER B 1 263 ? -20.125 35.562 31.719 1 96.19 263 SER B C 1
ATOM 4661 O O . SER B 1 263 ? -19.25 34.688 31.906 1 96.19 263 SER B O 1
ATOM 4663 N N . VAL B 1 264 ? -19.875 36.719 31.234 1 96.5 264 VAL B N 1
ATOM 4664 C CA . VAL B 1 264 ? -18.547 37.125 30.812 1 96.5 264 VAL B CA 1
ATOM 4665 C C . VAL B 1 264 ? -17.594 37.062 32 1 96.5 264 VAL B C 1
ATOM 4667 O O . VAL B 1 264 ? -16.422 36.688 31.844 1 96.5 264 VAL B O 1
ATOM 4670 N N . PHE B 1 265 ? -18.141 37.406 33.125 1 95.75 265 PHE B N 1
ATOM 4671 C CA . PHE B 1 265 ? -17.344 37.344 34.344 1 95.75 265 PHE B CA 1
ATOM 4672 C C . PHE B 1 265 ? -16.875 35.938 34.656 1 95.75 265 PHE B C 1
ATOM 4674 O O . PHE B 1 265 ? -15.68 35.719 34.875 1 95.75 265 PHE B O 1
ATOM 4681 N N . VAL B 1 266 ? -17.734 35 34.625 1 96.81 266 VAL B N 1
ATOM 4682 C CA . VAL B 1 266 ? -17.422 33.625 34.906 1 96.81 266 VAL B CA 1
ATOM 4683 C C . VAL B 1 266 ? -16.453 33.062 33.875 1 96.81 266 VAL B C 1
ATOM 4685 O O . VAL B 1 266 ? -15.516 32.344 34.219 1 96.81 266 VAL B O 1
ATOM 4688 N N . ILE B 1 267 ? -16.656 33.406 32.688 1 97.12 267 ILE B N 1
ATOM 4689 C CA . ILE B 1 267 ? -15.82 32.906 31.594 1 97.12 267 ILE B CA 1
ATOM 4690 C C . ILE B 1 267 ? -14.406 33.469 31.75 1 97.12 267 ILE B C 1
ATOM 4692 O O . ILE B 1 267 ? -13.422 32.75 31.562 1 97.12 267 ILE B O 1
ATOM 4696 N N . ALA B 1 268 ? -14.305 34.75 32.094 1 96.5 268 ALA B N 1
ATOM 4697 C CA . ALA B 1 268 ? -13 35.375 32.312 1 96.5 268 ALA B CA 1
ATOM 4698 C C . ALA B 1 268 ? -12.234 34.625 33.438 1 96.5 268 ALA B C 1
ATOM 4700 O O . ALA B 1 268 ? -11.055 34.312 33.25 1 96.5 268 ALA B O 1
ATOM 4701 N N . GLN B 1 269 ? -12.945 34.344 34.469 1 95 269 GLN B N 1
ATOM 4702 C CA . GLN B 1 269 ? -12.328 33.625 35.594 1 95 269 GLN B CA 1
ATOM 4703 C C . GLN B 1 269 ? -11.922 32.219 35.219 1 95 269 GLN B C 1
ATOM 4705 O O . GLN B 1 269 ? -10.82 31.766 35.531 1 95 269 GLN B O 1
ATOM 4710 N N . THR B 1 270 ? -12.812 31.594 34.562 1 95 270 THR B N 1
ATOM 4711 C CA . THR B 1 270 ? -12.578 30.219 34.125 1 95 270 THR B CA 1
ATOM 4712 C C . THR B 1 270 ? -11.391 30.141 33.188 1 95 270 THR B C 1
ATOM 4714 O O . THR B 1 270 ? -10.641 29.172 33.188 1 95 270 THR B O 1
ATOM 4717 N N . ALA B 1 271 ? -11.203 31.156 32.406 1 95.56 271 ALA B N 1
ATOM 4718 C CA . ALA B 1 271 ? -10.117 31.188 31.422 1 95.56 271 ALA B CA 1
ATOM 4719 C C . ALA B 1 271 ? -8.812 31.625 32.062 1 95.56 271 ALA B C 1
ATOM 4721 O O . ALA B 1 271 ? -7.75 31.594 31.453 1 95.56 271 ALA B O 1
ATOM 4722 N N . GLY B 1 272 ? -8.828 32.062 33.281 1 94.75 272 GLY B N 1
ATOM 4723 C CA . GLY B 1 272 ? -7.609 32.312 34.031 1 94.75 272 GLY B CA 1
ATOM 4724 C C . GLY B 1 272 ? -7.32 33.812 34.188 1 94.75 272 GLY B C 1
ATOM 4725 O O . GLY B 1 272 ? -6.207 34.188 34.531 1 94.75 272 GLY B O 1
ATOM 4726 N N . PHE B 1 273 ? -8.312 34.656 33.875 1 95.31 273 PHE B N 1
ATOM 4727 C CA . PHE B 1 273 ? -8.133 36.094 34.062 1 95.31 273 PHE B CA 1
ATOM 4728 C C . PHE B 1 273 ? -8.594 36.531 35.438 1 95.31 273 PHE B C 1
ATOM 4730 O O . PHE B 1 273 ? -9.727 36.281 35.844 1 95.31 273 PHE B O 1
ATOM 4737 N N . GLU B 1 274 ? -7.734 37.188 36.094 1 90.5 274 GLU B N 1
ATOM 4738 C CA . GLU B 1 274 ? -8.102 37.688 37.406 1 90.5 274 GLU B CA 1
ATOM 4739 C C . GLU B 1 274 ? -8.859 39 37.281 1 90.5 274 GLU B C 1
ATOM 4741 O O . GLU B 1 274 ? -9.672 39.344 38.156 1 90.5 274 GLU B O 1
ATOM 4746 N N . ASN B 1 275 ? -8.594 39.719 36.312 1 93.94 275 ASN B N 1
ATOM 4747 C CA . ASN B 1 275 ? -9.195 41.031 36.062 1 93.94 275 ASN B CA 1
ATOM 4748 C C . ASN B 1 275 ? -10.078 41 34.812 1 93.94 275 ASN B C 1
ATOM 4750 O O . ASN B 1 275 ? -9.57 40.906 33.688 1 93.94 275 ASN B O 1
ATOM 4754 N N . VAL B 1 276 ? -11.391 41.156 35 1 95.38 276 VAL B N 1
ATOM 4755 C CA . VAL B 1 276 ? -12.352 41.094 33.906 1 95.38 276 VAL B CA 1
ATOM 4756 C C . VAL B 1 276 ? -12.148 42.25 32.938 1 95.38 276 VAL B C 1
ATOM 4758 O O . VAL B 1 276 ? -12.328 42.125 31.734 1 95.38 276 VAL B O 1
ATOM 4761 N N . GLY B 1 277 ? -11.805 43.344 33.5 1 96.31 277 GLY B N 1
ATOM 4762 C CA . GLY B 1 277 ? -11.508 44.5 32.656 1 96.31 277 GLY B CA 1
ATOM 4763 C C . GLY B 1 277 ? -10.359 44.219 31.703 1 96.31 277 GLY B C 1
ATOM 4764 O O . GLY B 1 277 ? -10.438 44.562 30.516 1 96.31 277 GLY B O 1
ATOM 4765 N N . TYR B 1 278 ? -9.336 43.688 32.312 1 96.31 278 TYR B N 1
ATOM 4766 C CA . TYR B 1 278 ? -8.18 43.312 31.5 1 96.31 278 TYR B CA 1
ATOM 4767 C C . TYR B 1 278 ? -8.57 42.281 30.422 1 96.31 278 TYR B C 1
ATOM 4769 O O . TYR B 1 278 ? -8.164 42.406 29.266 1 96.31 278 TYR B O 1
ATOM 4777 N N . PHE B 1 279 ? -9.367 41.312 30.812 1 97.31 279 PHE B N 1
ATOM 4778 C CA . PHE B 1 279 ? -9.875 40.312 29.891 1 97.31 279 PHE B CA 1
ATOM 4779 C C . PHE B 1 279 ? -10.617 40.969 28.734 1 97.31 279 PHE B C 1
ATOM 4781 O O . PHE B 1 279 ? -10.32 40.688 27.562 1 97.31 279 PHE B O 1
ATOM 4788 N N . CYS B 1 280 ? -11.5 41.844 29 1 97.5 280 CYS B N 1
ATOM 4789 C CA . CYS B 1 280 ? -12.328 42.5 27.984 1 97.5 280 CYS B CA 1
ATOM 4790 C C . CYS B 1 280 ? -11.477 43.312 27.016 1 97.5 280 CYS B C 1
ATOM 4792 O O . CYS B 1 280 ? -11.703 43.281 25.812 1 97.5 280 CYS B O 1
ATOM 4794 N N . ARG B 1 281 ? -10.531 44 27.562 1 97.69 281 ARG B N 1
ATOM 4795 C CA . ARG B 1 281 ? -9.664 44.844 26.734 1 97.69 281 ARG B CA 1
ATOM 4796 C C . ARG B 1 281 ? -8.828 43.969 25.781 1 97.69 281 ARG B C 1
ATOM 4798 O O . ARG B 1 281 ? -8.719 44.281 24.594 1 97.69 281 ARG B O 1
ATOM 4805 N N . LYS B 1 282 ? -8.258 42.938 26.344 1 97.56 282 LYS B N 1
ATOM 4806 C CA . LYS B 1 282 ? -7.41 42.062 25.531 1 97.56 282 LYS B CA 1
ATOM 4807 C C . LYS B 1 282 ? -8.234 41.281 24.516 1 97.56 282 LYS B C 1
ATOM 4809 O O . LYS B 1 282 ? -7.773 41.031 23.406 1 97.56 282 LYS B O 1
ATOM 4814 N N . PHE B 1 283 ? -9.438 40.875 24.938 1 97.88 283 PHE B N 1
ATOM 4815 C CA . PHE B 1 283 ? -10.336 40.188 24.016 1 97.88 283 PHE B CA 1
ATOM 4816 C C . PHE B 1 283 ? -10.703 41.062 22.844 1 97.88 283 PHE B C 1
ATOM 4818 O O . PHE B 1 283 ? -10.625 40.625 21.688 1 97.88 283 PHE B O 1
ATOM 4825 N N . LYS B 1 284 ? -11.008 42.312 23.109 1 97.5 284 LYS B N 1
ATOM 4826 C CA . LYS B 1 284 ? -11.352 43.25 22.047 1 97.5 284 LYS B CA 1
ATOM 4827 C C . LYS B 1 284 ? -10.156 43.5 21.141 1 97.5 284 LYS B C 1
ATOM 4829 O O . LYS B 1 284 ? -10.32 43.656 19.922 1 97.5 284 LYS B O 1
ATOM 4834 N N . ALA B 1 285 ? -9.055 43.625 21.75 1 97.25 285 ALA B N 1
ATOM 4835 C CA . ALA B 1 285 ? -7.844 43.844 20.953 1 97.25 285 ALA B CA 1
ATOM 4836 C C . ALA B 1 285 ? -7.598 42.719 19.984 1 97.25 285 ALA B C 1
ATOM 4838 O O . ALA B 1 285 ? -7.172 42.938 18.844 1 97.25 285 ALA B O 1
ATOM 4839 N N . LEU B 1 286 ? -7.828 41.5 20.375 1 95.94 286 LEU B N 1
ATOM 4840 C CA . LEU B 1 286 ? -7.562 40.312 19.547 1 95.94 286 LEU B CA 1
ATOM 4841 C C . LEU B 1 286 ? -8.672 40.125 18.516 1 95.94 286 LEU B C 1
ATOM 4843 O O . LEU B 1 286 ? -8.398 39.875 17.344 1 95.94 286 LEU B O 1
ATOM 4847 N N . TYR B 1 287 ? -9.969 40.25 18.922 1 95.69 287 TYR B N 1
ATOM 4848 C CA . TYR B 1 287 ? -11.094 39.844 18.078 1 95.69 287 TYR B CA 1
ATOM 4849 C C . TYR B 1 287 ? -11.75 41.062 17.438 1 95.69 287 TYR B C 1
ATOM 4851 O O . TYR B 1 287 ? -12.602 40.906 16.547 1 95.69 287 TYR B O 1
ATOM 4859 N N . GLY B 1 288 ? -11.43 42.281 17.906 1 94.94 288 GLY B N 1
ATOM 4860 C CA . GLY B 1 288 ? -11.984 43.5 17.344 1 94.94 288 GLY B CA 1
ATOM 4861 C C . GLY B 1 288 ? -13.352 43.844 17.906 1 94.94 288 GLY B C 1
ATOM 4862 O O . GLY B 1 288 ? -13.977 44.812 17.469 1 94.94 288 GLY B O 1
ATOM 4863 N N . MET B 1 289 ? -13.836 43 18.812 1 94.81 289 MET B N 1
ATOM 4864 C CA . MET B 1 289 ? -15.125 43.25 19.469 1 94.81 289 MET B CA 1
ATOM 4865 C C . MET B 1 289 ? -15.102 42.75 20.906 1 94.81 289 MET B C 1
ATOM 4867 O O . MET B 1 289 ? -14.234 41.969 21.297 1 94.81 289 MET B O 1
ATOM 4871 N N . THR B 1 290 ? -16.047 43.188 21.641 1 96.56 290 THR B N 1
ATOM 4872 C CA . THR B 1 290 ? -16.125 42.781 23.047 1 96.56 290 THR B CA 1
ATOM 4873 C C . THR B 1 290 ? -16.625 41.344 23.172 1 96.56 290 THR B C 1
ATOM 4875 O O . THR B 1 290 ? -17.219 40.812 22.234 1 96.56 290 THR B O 1
ATOM 4878 N N . PRO B 1 291 ? -16.359 40.719 24.344 1 97.19 291 PRO B N 1
ATOM 4879 C CA . PRO B 1 291 ? -16.859 39.375 24.562 1 97.19 291 PRO B CA 1
ATOM 4880 C C . PRO B 1 291 ? -18.359 39.25 24.328 1 97.19 291 PRO B C 1
ATOM 4882 O O . PRO B 1 291 ? -18.812 38.281 23.688 1 97.19 291 PRO B O 1
ATOM 4885 N N . LYS B 1 292 ? -19.094 40.188 24.781 1 95.19 292 LYS B N 1
ATOM 4886 C CA . LYS B 1 292 ? -20.547 40.156 24.625 1 95.19 292 LYS B CA 1
ATOM 4887 C C . LYS B 1 292 ? -20.938 40.25 23.156 1 95.19 292 LYS B C 1
ATOM 4889 O O . LYS B 1 292 ? -21.828 39.5 22.703 1 95.19 292 LYS B O 1
ATOM 4894 N N . GLU B 1 293 ? -20.375 41.188 22.484 1 95.38 293 GLU B N 1
ATOM 4895 C CA . GLU B 1 293 ? -20.625 41.344 21.062 1 95.38 293 GLU B CA 1
ATOM 4896 C C . GLU B 1 293 ? -20.297 40.062 20.297 1 95.38 293 GLU B C 1
ATOM 4898 O O . GLU B 1 293 ? -21.016 39.656 19.375 1 95.38 293 GLU B O 1
ATOM 4903 N N . TYR B 1 294 ? -19.141 39.5 20.625 1 95.06 294 TYR B N 1
ATOM 4904 C CA . TYR B 1 294 ? -18.688 38.281 20 1 95.06 294 TYR B CA 1
ATOM 4905 C C . TYR B 1 294 ? -19.719 37.156 20.156 1 95.06 294 TYR B C 1
ATOM 4907 O O . TYR B 1 294 ? -20.062 36.469 19.203 1 95.06 294 TYR B O 1
ATOM 4915 N N . ARG B 1 295 ? -20.172 36.875 21.328 1 94.31 295 ARG B N 1
ATOM 4916 C CA . ARG B 1 295 ? -21.188 35.875 21.609 1 94.31 295 ARG B CA 1
ATOM 4917 C C . ARG B 1 295 ? -22.438 36.125 20.781 1 94.31 295 ARG B C 1
ATOM 4919 O O . ARG B 1 295 ? -22.984 35.188 20.188 1 94.31 295 ARG B O 1
ATOM 4926 N N . ASN B 1 296 ? -22.906 37.344 20.734 1 92.25 296 ASN B N 1
ATOM 4927 C CA . ASN B 1 296 ? -24.109 37.688 20 1 92.25 296 ASN B CA 1
ATOM 4928 C C . ASN B 1 296 ? -23.938 37.469 18.5 1 92.25 296 ASN B C 1
ATOM 4930 O O . ASN B 1 296 ? -24.859 36.969 17.828 1 92.25 296 ASN B O 1
ATOM 4934 N N . HIS B 1 297 ? -22.812 37.844 18.062 1 89.69 297 HIS B N 1
ATOM 4935 C CA . HIS B 1 297 ? -22.516 37.688 16.641 1 89.69 297 HIS B CA 1
ATOM 4936 C C . HIS B 1 297 ? -22.484 36.219 16.25 1 89.69 297 HIS B C 1
ATOM 4938 O O . HIS B 1 297 ? -23.031 35.844 15.211 1 89.69 297 HIS B O 1
ATOM 4944 N N . ARG B 1 298 ? -21.859 35.375 17.047 1 87.94 298 ARG B N 1
ATOM 4945 C CA . ARG B 1 298 ? -21.719 33.938 16.75 1 87.94 298 ARG B CA 1
ATOM 4946 C C . ARG B 1 298 ? -23.047 33.219 16.891 1 87.94 298 ARG B C 1
ATOM 4948 O O . ARG B 1 298 ? -23.328 32.25 16.172 1 87.94 298 ARG B O 1
ATOM 4955 N N . ARG B 1 299 ? -23.844 33.688 17.75 1 83.94 299 ARG B N 1
ATOM 4956 C CA . ARG B 1 299 ? -25.188 33.125 17.906 1 83.94 299 ARG B CA 1
ATOM 4957 C C . ARG B 1 299 ? -26.047 33.438 16.688 1 83.94 299 ARG B C 1
ATOM 4959 O O . ARG B 1 299 ? -26.859 32.594 16.281 1 83.94 299 ARG B O 1
ATOM 4966 N N . SER B 1 300 ? -25.859 34.562 16.156 1 81.62 300 SER B N 1
ATOM 4967 C CA . SER B 1 300 ? -26.641 34.938 14.984 1 81.62 300 SER B CA 1
ATOM 4968 C C . SER B 1 300 ? -26.219 34.156 13.75 1 81.62 300 SER B C 1
ATOM 4970 O O . SER B 1 300 ? -27.031 33.906 12.859 1 81.62 300 SER B O 1
ATOM 4972 N N . GLU B 1 301 ? -24.922 33.844 13.625 1 74.94 301 GLU B N 1
ATOM 4973 C CA . GLU B 1 301 ? -24.406 33.094 12.5 1 74.94 301 GLU B CA 1
ATOM 4974 C C . GLU B 1 301 ? -24.875 31.625 12.539 1 74.94 301 GLU B C 1
ATOM 4976 O O . GLU B 1 301 ? -25.031 30.984 11.5 1 74.94 301 GLU B O 1
ATOM 4981 N N . ARG B 1 302 ? -25.062 31.047 13.75 1 65.5 302 ARG B N 1
ATOM 4982 C CA . ARG B 1 302 ? -25.531 29.672 13.898 1 65.5 302 ARG B CA 1
ATOM 4983 C C . ARG B 1 302 ? -27.016 29.547 13.609 1 65.5 302 ARG B C 1
ATOM 4985 O O . ARG B 1 302 ? -27.516 28.469 13.312 1 65.5 302 ARG B O 1
ATOM 4992 N N . LYS B 1 303 ? -27.734 30.656 13.672 1 55.78 303 LYS B N 1
ATOM 4993 C CA . LYS B 1 303 ? -29.141 30.609 13.297 1 55.78 303 LYS B CA 1
ATOM 4994 C C . LYS B 1 303 ? -29.312 30.75 11.789 1 55.78 303 LYS B C 1
ATOM 4996 O O . LYS B 1 303 ? -30.203 30.125 11.195 1 55.78 303 LYS B O 1
#

Organism: NCBI:txid411473

InterPro domains:
  IPR009057 Homedomain-like superfamily [SSF46689] (197-245)
  IPR009057 Homedomain-like superfamily [SSF46689] (248-298)
  IPR011051 RmlC-like cupin domain superfamily [SSF51182] (43-95)
  IPR013096 Cupin 2, conserved barrel [PF07883] (46-93)
  IPR014710 RmlC-like jelly roll fold [G3DSA:2.60.120.10] (10-107)
  IPR018060 AraC-like, DNA binding HTH domain [PF12833] (218-296)
  IPR018060 AraC-like, DNA binding HTH domain [PS01124] (199-297)
  IPR018060 AraC-like, DNA binding HTH domain [SM00342] (212-295)
  IPR018062 HTH domain AraC-type, conserved site [PS00041] (249-291)
  IPR020449 Transcription regulator HTH, AraC- type, HTH domain [PR00032] (264-279)
  IPR020449 Transcription regulator HTH, AraC- type, HTH domain [PR00032] (279-295)

Radius of gyration: 33.02 Å; Cα contacts (8 Å, |Δi|>4): 986; chains: 2; bounding box: 58×98×66 Å